Protein AF-0000000069438851 (afdb_homodimer)

Solvent-accessible surface area (backbone atoms only — not comparable to full-atom values): 24331 Å² total; per-residue (Å²): 137,84,75,73,78,76,73,76,66,79,70,76,80,66,78,46,70,63,49,43,50,50,52,49,40,47,46,40,37,60,59,64,22,62,83,74,50,48,67,60,58,43,19,56,74,67,69,48,56,54,72,60,46,46,76,75,34,83,42,69,63,51,50,52,50,53,58,54,41,66,71,43,51,61,52,37,54,51,46,58,56,49,70,74,48,87,64,54,40,58,28,45,42,34,31,49,36,28,41,44,26,36,48,62,68,63,42,91,54,69,67,63,54,57,74,63,42,40,72,57,73,42,72,88,36,45,66,55,53,51,51,50,50,50,41,48,47,52,40,30,52,28,34,54,64,37,40,70,50,90,80,60,55,77,61,43,36,56,45,42,54,44,55,44,54,34,51,44,59,32,47,76,70,76,44,80,65,53,32,64,46,50,21,50,32,39,39,22,45,34,57,45,78,68,66,60,65,61,41,48,54,52,13,51,52,51,34,61,76,71,62,48,66,71,69,45,74,84,126,137,83,74,72,76,75,74,74,64,78,71,73,79,66,78,48,71,63,48,45,50,49,52,49,41,46,48,39,37,60,59,63,21,60,83,74,50,48,67,60,57,43,19,56,74,67,70,50,55,53,73,61,46,46,77,76,34,84,42,70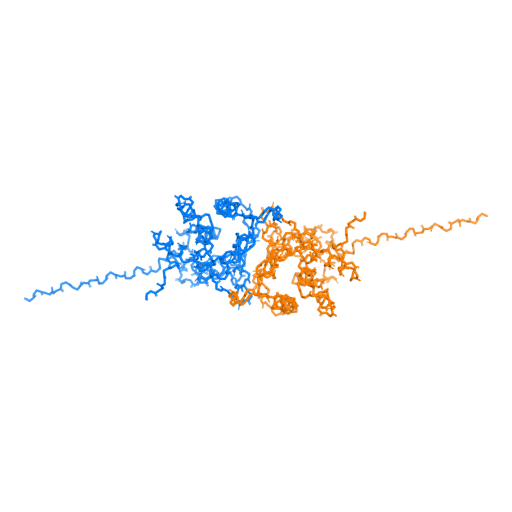,64,51,49,50,50,52,56,54,42,65,73,42,51,60,51,39,53,49,46,59,57,50,69,73,47,88,66,54,40,59,26,46,43,34,32,48,37,29,40,45,28,36,46,63,68,65,43,91,52,66,65,62,55,58,72,62,42,40,72,57,74,42,72,88,35,47,66,55,54,51,50,50,49,49,40,47,48,53,41,29,53,28,33,55,65,38,40,67,49,90,79,60,54,77,58,43,36,57,45,42,53,45,55,45,55,36,52,42,58,34,45,74,70,77,44,81,66,53,33,64,46,52,20,51,32,40,38,22,45,32,55,45,78,70,67,60,64,61,39,48,52,53,15,50,53,52,36,61,76,71,64,48,64,71,69,46,73,82,125

Secondary structure (DSSP, 8-state):
----------------HHHHHHHHHHHHHHHT-TTT--HHHHHHHHTS-HHHHHHH-SSHHHHHHHHHHHHHHHHHHHHHHHHT--S-HHHHHHHHHHHHHHHHHH-SS-GGGGGG-GGGGSGGGHHHHHHHHHHHHHHHHHHHHH---TTPPTTGGGHHHHHHHHHHHHHHTT----HHHHHHHHHHHTT--S-HHHHHHHHHHHHHHHT-GGGS---/----------------HHHHHHHHHHHHHHHT-TTT--HHHHHHHHTS-HHHHHHH-SSHHHHHHHHHHHHHHHHHHHHHHHHT--S-HHHHHHHHHHHHHHHHHH-SS-GGGGGG-GGGGSGGGHHHHHHHHHHHHHHHHHHHHH---TTPPTTGGGHHHHHHHHHHHHHHTT----HHHHHHHHHHHTT--S-HHHHHHHHHHHHHHHT-GGGS---

Structure (mmCIF, N/CA/C/O backbone):
data_AF-0000000069438851-model_v1
#
loop_
_entity.id
_entity.type
_entity.pdbx_description
1 polymer 'Transcriptional regulator, TetR family'
#
loop_
_atom_site.group_PDB
_atom_site.id
_atom_site.type_symbol
_atom_site.label_atom_id
_atom_site.label_alt_id
_atom_site.label_comp_id
_atom_site.label_asym_id
_atom_site.label_entity_id
_atom_site.label_seq_id
_atom_site.pdbx_PDB_ins_code
_atom_site.Cartn_x
_atom_site.Cartn_y
_atom_site.Cartn_z
_atom_site.occupancy
_atom_site.B_iso_or_equiv
_atom_site.auth_seq_id
_atom_site.auth_comp_id
_atom_site.auth_asym_id
_atom_site.auth_atom_id
_atom_site.pdbx_PDB_model_num
ATOM 1 N N . MET A 1 1 ? -56.031 27.922 -26.906 1 31.31 1 MET A N 1
ATOM 2 C CA . MET A 1 1 ? -54.594 28.078 -27.016 1 31.31 1 MET A CA 1
ATOM 3 C C . MET A 1 1 ? -53.875 27.422 -25.828 1 31.31 1 MET A C 1
ATOM 5 O O . MET A 1 1 ? -53.625 28.078 -24.812 1 31.31 1 MET A O 1
ATOM 9 N N . SER A 1 2 ? -54.094 26.109 -25.438 1 36.81 2 SER A N 1
ATOM 10 C CA . SER A 1 2 ? -53.719 25.234 -24.328 1 36.81 2 SER A CA 1
ATOM 11 C C . SER A 1 2 ? -52.219 24.984 -24.297 1 36.81 2 SER A C 1
ATOM 13 O O . SER A 1 2 ? -51.656 24.438 -25.25 1 36.81 2 SER A O 1
ATOM 15 N N . GLY A 1 3 ? -51.375 25.922 -23.812 1 33.88 3 GLY A N 1
ATOM 16 C CA . GLY A 1 3 ? -49.938 25.828 -23.734 1 33.88 3 GLY A CA 1
ATOM 17 C C . GLY A 1 3 ? -49.438 24.562 -23.047 1 33.88 3 GLY A C 1
ATOM 18 O O . GLY A 1 3 ? -50.062 24.109 -22.094 1 33.88 3 GLY A O 1
ATOM 19 N N . ARG A 1 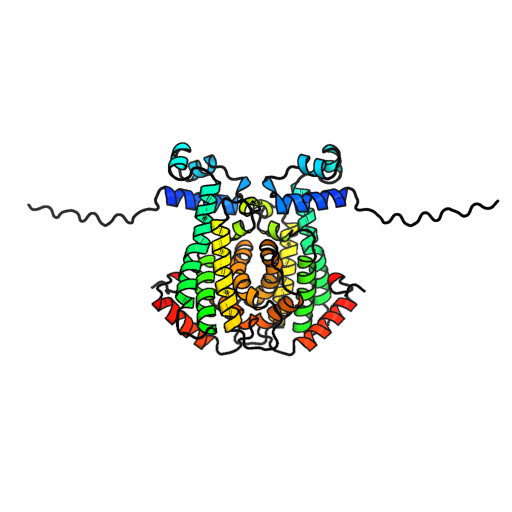4 ? -48.875 23.609 -23.844 1 43.16 4 ARG A N 1
ATOM 20 C CA . ARG A 1 4 ? -48.312 22.359 -23.328 1 43.16 4 ARG A CA 1
ATOM 21 C C . ARG A 1 4 ? -47.375 22.625 -22.156 1 43.16 4 ARG A C 1
ATOM 23 O O . ARG A 1 4 ? -46.531 23.516 -22.219 1 43.16 4 ARG A O 1
ATOM 30 N N . PRO A 1 5 ? -47.781 22.141 -20.953 1 44.38 5 PRO A N 1
ATOM 31 C CA . PRO A 1 5 ? -46.844 22.344 -19.844 1 44.38 5 PRO A CA 1
ATOM 32 C C . PRO A 1 5 ? -45.406 21.953 -20.188 1 44.38 5 PRO A C 1
ATOM 34 O O . PRO A 1 5 ? -45.188 20.984 -20.922 1 44.38 5 PRO A O 1
ATOM 37 N N . ARG A 1 6 ? -44.5 22.875 -20.266 1 40.75 6 ARG A N 1
ATOM 38 C CA . ARG A 1 6 ? -43.062 22.609 -20.438 1 40.75 6 ARG A CA 1
ATOM 39 C C . ARG A 1 6 ? -42.625 21.453 -19.531 1 40.75 6 ARG A C 1
ATOM 41 O O . ARG A 1 6 ? -42.875 21.469 -18.328 1 40.75 6 ARG A O 1
ATOM 48 N N . ARG A 1 7 ? -42.562 20.25 -20 1 37.09 7 ARG A N 1
ATOM 49 C CA . ARG A 1 7 ? -41.969 19.141 -19.25 1 37.09 7 ARG A CA 1
ATOM 50 C C . ARG A 1 7 ? -40.656 19.547 -18.578 1 37.09 7 ARG A C 1
ATOM 52 O O . ARG A 1 7 ? -39.719 19.938 -19.266 1 37.09 7 ARG A O 1
ATOM 59 N N . ILE A 1 8 ? -40.656 20.234 -17.406 1 37.06 8 ILE A N 1
ATOM 60 C CA . ILE A 1 8 ? -39.406 20.422 -16.672 1 37.06 8 ILE A CA 1
ATOM 61 C C . ILE A 1 8 ? -38.594 19.125 -16.688 1 37.06 8 ILE A C 1
ATOM 63 O O . ILE A 1 8 ? -39.094 18.078 -16.297 1 37.06 8 ILE A O 1
ATOM 67 N N . SER A 1 9 ? -37.844 18.859 -17.734 1 36.22 9 SER A N 1
ATOM 68 C CA . SER A 1 9 ? -36.906 17.734 -17.734 1 36.22 9 SER A CA 1
ATOM 69 C C . SER A 1 9 ? -36.344 17.484 -16.344 1 36.22 9 SER A C 1
ATOM 71 O O . SER A 1 9 ? -36.156 18.406 -15.562 1 36.22 9 SER A O 1
ATOM 73 N N . PRO A 1 10 ? -36.562 16.328 -15.703 1 37.06 10 PRO A N 1
ATOM 74 C CA . PRO A 1 10 ? -35.938 16.094 -14.406 1 37.06 10 PRO A CA 1
ATOM 75 C C . PRO A 1 10 ? -34.531 16.688 -14.312 1 37.06 10 PRO A C 1
ATOM 77 O O . PRO A 1 10 ? -33.75 16.594 -15.266 1 37.06 10 PRO A O 1
ATOM 80 N N . ILE A 1 11 ? -34.312 17.875 -13.766 1 38.88 11 ILE A N 1
ATOM 81 C CA . ILE A 1 11 ? -33 18.438 -13.422 1 38.88 11 ILE A CA 1
ATOM 82 C C . ILE A 1 11 ? -32 17.297 -13.172 1 38.88 11 ILE A C 1
ATOM 84 O O . ILE A 1 11 ? -32.281 16.391 -12.383 1 38.88 11 ILE A O 1
ATOM 88 N N . ARG A 1 12 ? -31.375 16.75 -14.047 1 39.66 12 ARG A N 1
ATOM 89 C CA . ARG A 1 12 ? -30.125 16.031 -13.773 1 39.66 12 ARG A CA 1
ATOM 90 C C . ARG A 1 12 ? -29.594 16.375 -12.391 1 39.66 12 ARG A C 1
ATOM 92 O O . ARG A 1 12 ? -29.344 17.531 -12.078 1 39.66 12 ARG A O 1
ATOM 99 N N . GLU A 1 13 ? -30.031 15.93 -11.242 1 43.22 13 GLU A N 1
ATOM 100 C CA . GLU A 1 13 ? -29.719 16.219 -9.852 1 43.22 13 GLU A CA 1
ATOM 101 C C . GLU A 1 13 ? -28.25 16.578 -9.664 1 43.22 13 GLU A C 1
ATOM 103 O O . GLU A 1 13 ? -27.375 15.727 -9.883 1 43.22 13 GLU A O 1
ATOM 108 N N . GLY A 1 14 ? -27.672 17.609 -10.086 1 49.81 14 GLY A N 1
ATOM 109 C CA . GLY A 1 14 ? -26.359 18.203 -9.852 1 49.81 14 GLY A CA 1
ATOM 110 C C . GLY A 1 14 ? -25.781 17.844 -8.492 1 49.81 14 GLY A C 1
ATOM 111 O O . GLY A 1 14 ? -26.516 17.438 -7.59 1 49.81 14 GLY A O 1
ATOM 112 N N . ASN A 1 15 ? -24.375 17.531 -8.406 1 69.56 15 ASN A N 1
ATOM 113 C CA . ASN A 1 15 ? -23.719 17.203 -7.141 1 69.56 15 ASN A CA 1
ATOM 114 C C . ASN A 1 15 ? -24.141 18.172 -6.031 1 69.56 15 ASN A C 1
ATOM 116 O O . ASN A 1 15 ? -24.141 19.391 -6.227 1 69.56 15 ASN A O 1
ATOM 120 N N . SER A 1 16 ? -24.875 17.766 -4.984 1 90.81 16 SER A N 1
ATOM 121 C CA . SER A 1 16 ? -25.156 18.547 -3.793 1 90.81 16 SER A CA 1
ATOM 122 C C . SER A 1 16 ? -23.906 19.266 -3.291 1 90.81 16 SER A C 1
ATOM 124 O O . SER A 1 16 ? -22.797 18.938 -3.699 1 90.81 16 SER A O 1
ATOM 126 N N . THR A 1 17 ? -24.156 20.406 -2.709 1 94.38 17 THR A N 1
ATOM 127 C CA . THR A 1 17 ? -23.047 21.109 -2.068 1 94.38 17 THR A CA 1
ATOM 128 C C . THR A 1 17 ? -22.188 20.141 -1.263 1 94.38 17 THR A C 1
ATOM 130 O O . THR A 1 17 ? -20.969 20.25 -1.268 1 94.38 17 THR A O 1
ATOM 133 N N . ARG A 1 18 ? -22.891 19.266 -0.711 1 96.25 18 ARG A N 1
ATOM 134 C CA . ARG A 1 18 ? -22.172 18.25 0.059 1 96.25 18 ARG A CA 1
ATOM 135 C C . ARG A 1 18 ? -21.234 17.438 -0.834 1 96.25 18 ARG A C 1
ATOM 137 O O . ARG A 1 18 ? -20.078 17.203 -0.478 1 96.25 18 ARG A O 1
ATOM 144 N N . ASP A 1 19 ? -21.734 17.047 -2.02 1 96.62 19 ASP A N 1
ATOM 145 C CA . ASP A 1 19 ? -20.922 16.281 -2.963 1 96.62 19 ASP A CA 1
ATOM 146 C C . ASP A 1 19 ? -19.75 17.109 -3.477 1 96.62 19 ASP A C 1
ATOM 148 O O . ASP A 1 19 ? -18.656 16.594 -3.658 1 96.62 19 ASP A O 1
ATOM 152 N N . GLU A 1 20 ? -19.969 18.328 -3.662 1 97.38 20 GLU A N 1
ATOM 153 C CA . GLU A 1 20 ? -18.906 19.219 -4.125 1 97.38 20 GLU A CA 1
ATOM 154 C C . GLU A 1 20 ? -17.812 19.375 -3.076 1 97.38 20 GLU A C 1
ATOM 156 O O . GLU A 1 20 ? -16.625 19.375 -3.408 1 97.38 20 GLU A O 1
ATOM 161 N N . ILE A 1 21 ? -18.219 19.469 -1.83 1 97.94 21 ILE A N 1
ATOM 162 C CA . ILE A 1 21 ? -17.266 19.578 -0.728 1 97.94 21 ILE A CA 1
ATOM 163 C C . ILE A 1 21 ? -16.422 18.312 -0.647 1 97.94 21 ILE A C 1
ATOM 165 O O . ILE A 1 21 ? -15.203 18.375 -0.52 1 97.94 21 ILE A O 1
ATOM 169 N N . LEU A 1 22 ? -17.125 17.188 -0.789 1 98.12 22 LEU A N 1
ATOM 170 C CA . LEU A 1 22 ? -16.406 15.922 -0.711 1 98.12 22 LEU A CA 1
ATOM 171 C C . LEU A 1 22 ? -15.438 15.766 -1.874 1 98.12 22 LEU A C 1
ATOM 173 O O . LEU A 1 22 ? -14.297 15.344 -1.683 1 98.12 22 LEU A O 1
ATOM 177 N N . ASP A 1 23 ? -15.844 16.141 -3.037 1 98.06 23 ASP A N 1
ATOM 178 C CA . ASP A 1 23 ? -14.977 16.031 -4.211 1 98.06 23 ASP A CA 1
ATOM 179 C C . ASP A 1 23 ? -13.758 16.938 -4.078 1 98.06 23 ASP A C 1
ATOM 181 O O . ASP A 1 23 ? -12.625 16.516 -4.312 1 98.06 23 ASP A O 1
ATOM 185 N N . ALA A 1 24 ? -13.953 18.141 -3.67 1 98.31 24 ALA A N 1
ATOM 186 C CA . ALA A 1 24 ? -12.859 19.078 -3.467 1 98.31 24 ALA A CA 1
ATOM 187 C C . ALA A 1 24 ? -11.914 18.594 -2.371 1 98.31 24 ALA A C 1
ATOM 189 O O . ALA A 1 24 ? -10.688 18.703 -2.508 1 98.31 24 ALA A O 1
ATOM 190 N N . SER A 1 25 ? -12.469 18.094 -1.318 1 98.69 25 SER A N 1
ATOM 191 C CA . SER A 1 25 ? -11.656 17.594 -0.215 1 98.69 25 SER A CA 1
ATOM 192 C C . SER A 1 25 ? -10.828 16.391 -0.643 1 98.69 25 SER A C 1
ATOM 194 O O . SER A 1 25 ? -9.656 16.281 -0.285 1 98.69 25 SER A O 1
ATOM 196 N N . ALA A 1 26 ? -11.484 15.492 -1.407 1 98.44 26 ALA A N 1
ATOM 197 C CA . ALA A 1 26 ? -10.766 14.328 -1.923 1 98.44 26 ALA A CA 1
ATOM 198 C C . ALA A 1 26 ? -9.531 14.75 -2.721 1 98.44 26 ALA A C 1
ATOM 200 O O . ALA A 1 26 ? -8.438 14.219 -2.51 1 98.44 26 ALA A O 1
ATOM 201 N N . GLU A 1 27 ? -9.734 15.695 -3.514 1 98.19 27 GLU A N 1
ATOM 202 C CA . GLU A 1 27 ? -8.633 16.219 -4.309 1 98.19 27 GLU A CA 1
ATOM 203 C C . GLU A 1 27 ? -7.535 16.812 -3.42 1 98.19 27 GLU A C 1
ATOM 205 O O . GLU A 1 27 ? -6.371 16.422 -3.523 1 98.19 27 GLU A O 1
ATOM 210 N N . LEU A 1 28 ? -7.906 17.656 -2.533 1 98.12 28 LEU A N 1
ATOM 211 C CA . LEU A 1 28 ? -6.938 18.375 -1.716 1 98.12 28 LEU A CA 1
ATOM 212 C C . LEU A 1 28 ? -6.223 17.438 -0.757 1 98.12 28 LEU A C 1
ATOM 214 O O . LEU A 1 28 ? -5.012 17.531 -0.564 1 98.12 28 LEU A O 1
ATOM 218 N N . PHE A 1 29 ? -6.984 16.5 -0.172 1 97.94 29 PHE A N 1
ATOM 219 C CA . PHE A 1 29 ? -6.387 15.562 0.765 1 97.94 29 PHE A CA 1
ATOM 220 C C . PHE A 1 29 ? -5.367 14.672 0.061 1 97.94 29 PHE A C 1
ATOM 222 O O . PHE A 1 29 ? -4.328 14.336 0.634 1 97.94 29 PHE A O 1
ATOM 229 N N . THR A 1 30 ? -5.625 14.305 -1.207 1 96.94 30 THR A N 1
ATOM 230 C CA . THR A 1 30 ? -4.762 13.352 -1.894 1 96.94 30 THR A CA 1
ATOM 231 C C . THR A 1 30 ? -3.643 14.078 -2.637 1 96.94 30 THR A C 1
ATOM 233 O O . THR A 1 30 ? -2.59 13.5 -2.908 1 96.94 30 THR A O 1
ATOM 236 N N . THR A 1 31 ? -3.746 15.391 -2.916 1 95.44 31 THR A N 1
ATOM 237 C CA . THR A 1 31 ? -2.727 16.094 -3.678 1 95.44 31 THR A CA 1
ATOM 238 C C . THR A 1 31 ? -1.866 16.969 -2.756 1 95.44 31 THR A C 1
ATOM 240 O O . THR A 1 31 ? -0.643 17 -2.902 1 95.44 31 THR A O 1
ATOM 243 N N . ASP A 1 32 ? -2.514 17.562 -1.684 1 94.94 32 ASP A N 1
ATOM 244 C CA . ASP A 1 32 ? -1.782 18.484 -0.809 1 94.94 32 ASP A CA 1
ATOM 245 C C . ASP A 1 32 ? -1.508 17.844 0.549 1 94.94 32 ASP A C 1
ATOM 247 O O . ASP A 1 32 ? -0.616 18.281 1.279 1 94.94 32 ASP A O 1
ATOM 251 N N . GLY A 1 33 ? -2.291 16.844 0.817 1 95.75 33 GLY A N 1
ATOM 252 C CA . GLY A 1 33 ? -2.154 16.203 2.119 1 95.75 33 GLY A CA 1
ATOM 253 C C . GLY A 1 33 ? -3.248 16.594 3.092 1 95.75 33 GLY A C 1
ATOM 254 O O . GLY A 1 33 ? -3.703 17.75 3.092 1 95.75 33 GLY A O 1
ATOM 255 N N . PHE A 1 34 ? -3.65 15.75 3.943 1 96.81 34 PHE A N 1
ATOM 256 C CA . PHE A 1 34 ? -4.73 15.953 4.902 1 96.81 34 PHE A CA 1
ATOM 257 C C . PHE A 1 34 ? -4.363 17.047 5.91 1 96.81 34 PHE A C 1
ATOM 259 O O . PHE A 1 34 ? -5.125 17.984 6.113 1 96.81 34 PHE A O 1
ATOM 266 N N . ALA A 1 35 ? -3.201 16.969 6.48 1 93.62 35 ALA A N 1
ATOM 267 C CA . ALA A 1 35 ? -2.785 17.906 7.508 1 93.62 35 ALA A CA 1
ATOM 268 C C . ALA A 1 35 ? -2.605 19.312 6.926 1 93.62 35 ALA A C 1
ATOM 270 O O . ALA A 1 35 ? -2.955 20.312 7.562 1 93.62 35 ALA A O 1
ATOM 271 N N . ALA A 1 36 ? -2.191 19.406 5.715 1 92.94 36 ALA A N 1
ATOM 272 C CA . ALA A 1 36 ? -1.871 20.688 5.086 1 92.94 36 ALA A CA 1
ATOM 273 C C . ALA A 1 36 ? -3.131 21.375 4.57 1 92.94 36 ALA A C 1
ATOM 275 O O . ALA A 1 36 ? -3.111 22.562 4.258 1 92.94 36 ALA A O 1
ATOM 276 N N . THR A 1 37 ? -4.168 20.609 4.438 1 96.88 37 THR A N 1
ATOM 277 C CA . THR A 1 37 ? -5.414 21.156 3.91 1 96.88 37 THR A CA 1
ATOM 278 C C . THR A 1 37 ? -6.262 21.75 5.031 1 96.88 37 THR A C 1
ATOM 280 O O . THR A 1 37 ? -6.422 21.125 6.09 1 96.88 37 THR A O 1
ATOM 283 N N . THR A 1 38 ? -6.809 22.953 4.777 1 96.88 38 THR A N 1
ATOM 284 C CA . THR A 1 38 ? -7.684 23.578 5.754 1 96.88 38 THR A CA 1
ATOM 285 C C . THR A 1 38 ? -9.125 23.625 5.242 1 96.88 38 THR A C 1
ATOM 287 O O . THR A 1 38 ? -9.359 23.516 4.039 1 96.88 38 THR A O 1
ATOM 290 N N . THR A 1 39 ? -10.039 23.781 6.168 1 97.19 39 THR A N 1
ATOM 291 C CA . THR A 1 39 ? -11.445 23.922 5.785 1 97.19 39 THR A CA 1
ATOM 292 C C . THR A 1 39 ? -11.672 25.203 5.008 1 97.19 39 THR A C 1
ATOM 294 O O . THR A 1 39 ? -12.516 25.266 4.113 1 97.19 39 THR A O 1
ATOM 297 N N . ARG A 1 40 ? -10.891 26.234 5.258 1 97.19 40 ARG A N 1
ATOM 298 C CA . ARG A 1 40 ? -10.969 27.484 4.492 1 97.19 40 ARG A CA 1
ATOM 299 C C . ARG A 1 40 ? -10.625 27.25 3.027 1 97.19 40 ARG A C 1
ATOM 301 O O . ARG A 1 40 ? -11.336 27.703 2.133 1 97.19 40 ARG A O 1
ATOM 308 N N . ARG A 1 41 ? -9.594 26.5 2.812 1 97.62 41 ARG A N 1
ATOM 309 C CA . ARG A 1 41 ? -9.148 26.203 1.454 1 97.62 41 ARG A CA 1
ATOM 310 C C . ARG A 1 41 ? -10.195 25.375 0.715 1 97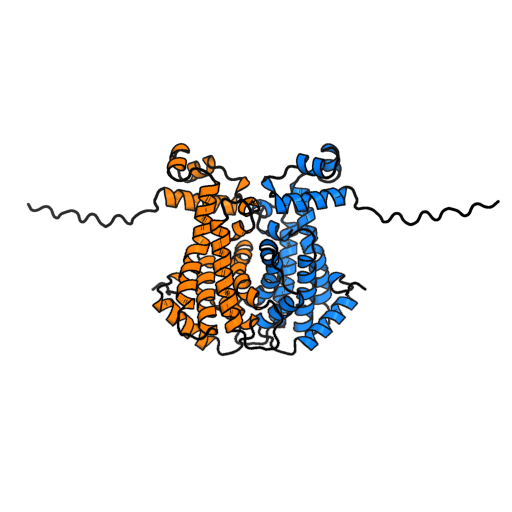.62 41 ARG A C 1
ATOM 312 O O . ARG A 1 41 ? -10.414 25.562 -0.482 1 97.62 41 ARG A O 1
ATOM 319 N N . ILE A 1 42 ? -10.805 24.422 1.419 1 98.25 42 ILE A N 1
ATOM 320 C CA . ILE A 1 42 ? -11.844 23.594 0.82 1 98.25 42 ILE A CA 1
ATOM 321 C C . ILE A 1 42 ? -13.031 24.469 0.406 1 98.25 42 ILE A C 1
ATOM 323 O O . ILE A 1 42 ? -13.508 24.375 -0.725 1 98.25 42 ILE A O 1
ATOM 327 N N . ALA A 1 43 ? -13.461 25.328 1.303 1 98.12 43 ALA A N 1
ATOM 328 C CA . ALA A 1 43 ? -14.578 26.219 1.016 1 98.12 43 ALA A CA 1
ATOM 329 C C . ALA A 1 43 ? -14.281 27.109 -0.195 1 98.12 43 ALA A C 1
ATOM 331 O O . ALA A 1 43 ? -15.117 27.25 -1.088 1 98.12 43 ALA A O 1
ATOM 332 N N . GLU A 1 44 ? -13.078 27.625 -0.24 1 98 44 GLU A N 1
ATOM 333 C CA . GLU A 1 44 ? -12.648 28.469 -1.353 1 98 44 GLU A CA 1
ATOM 334 C C . GLU A 1 44 ? -12.68 27.703 -2.67 1 98 44 GLU A C 1
ATOM 336 O O . GLU A 1 44 ? -13.109 28.234 -3.695 1 98 44 GLU A O 1
ATOM 341 N N . SER A 1 45 ? -12.32 26.484 -2.615 1 97.25 45 SER A N 1
ATOM 342 C CA . SER A 1 45 ? -12.25 25.656 -3.818 1 97.25 45 SER A CA 1
ATOM 343 C C . SER A 1 45 ? -13.641 25.375 -4.371 1 97.25 45 SER A C 1
ATOM 345 O O . SER A 1 45 ? -13.812 25.203 -5.582 1 97.25 45 SER A O 1
ATOM 347 N N . VAL A 1 46 ? -14.641 25.312 -3.539 1 97.06 46 VAL A N 1
ATOM 348 C CA . VAL A 1 46 ? -16.016 25 -3.922 1 97.06 46 VAL A CA 1
ATOM 349 C C . VAL A 1 46 ? -16.781 26.297 -4.195 1 97.06 46 VAL A C 1
ATOM 351 O O . VAL A 1 46 ? -17.844 26.281 -4.809 1 97.06 46 VAL A O 1
ATOM 354 N N . GLY A 1 47 ? -16.219 27.438 -3.732 1 97.5 47 GLY A N 1
ATOM 355 C CA . GLY A 1 47 ? -16.844 28.734 -3.951 1 97.5 47 GLY A CA 1
ATOM 356 C C . GLY A 1 47 ? -17.938 29.047 -2.949 1 97.5 47 GLY A C 1
ATOM 357 O O . GLY A 1 47 ? -18.953 29.625 -3.303 1 97.5 47 GLY A O 1
ATOM 358 N N . ILE A 1 48 ? -17.75 28.609 -1.725 1 97.06 48 ILE A N 1
ATOM 359 C CA . ILE A 1 48 ? -18.734 28.906 -0.675 1 97.06 48 ILE A CA 1
ATOM 360 C C . ILE A 1 48 ? -18.031 29.562 0.512 1 97.06 48 ILE A C 1
ATOM 362 O O . ILE A 1 48 ? -16.797 29.578 0.585 1 97.06 48 ILE A O 1
ATOM 366 N N . GLN A 1 49 ? -18.844 30.109 1.397 1 95.88 49 GLN A N 1
ATOM 367 C CA . GLN A 1 49 ? -18.297 30.609 2.654 1 95.88 49 GLN A CA 1
ATOM 368 C C . GLN A 1 49 ? -17.938 29.469 3.592 1 95.88 49 GLN A C 1
ATOM 370 O O . GLN A 1 49 ? -18.594 28.422 3.594 1 95.88 49 GLN A O 1
ATOM 375 N N . GLN A 1 50 ? -16.953 29.688 4.324 1 94.69 50 GLN A N 1
ATOM 376 C CA . GLN A 1 50 ? -16.5 28.672 5.27 1 94.69 50 GLN A CA 1
ATOM 377 C C . GLN A 1 50 ? -17.609 28.266 6.219 1 94.69 50 GLN A C 1
ATOM 379 O O . GLN A 1 50 ? -17.75 27.094 6.551 1 94.69 50 GLN A O 1
ATOM 384 N N . ALA A 1 51 ? -18.453 29.203 6.617 1 94.31 51 ALA A N 1
ATOM 385 C CA . ALA A 1 51 ? -19.578 28.922 7.516 1 94.31 51 ALA A CA 1
ATOM 386 C C . ALA A 1 51 ? -20.547 27.938 6.895 1 94.31 51 ALA A C 1
ATOM 388 O O . ALA A 1 51 ? -21.125 27.094 7.594 1 94.31 51 ALA A O 1
ATOM 389 N N . SER A 1 52 ? -20.719 28 5.664 1 95.38 52 SER A N 1
ATOM 390 C CA . SER A 1 52 ? -21.594 27.094 4.93 1 95.38 52 SER A CA 1
ATOM 391 C C . SER A 1 52 ? -21.078 25.656 4.969 1 95.38 52 SER A C 1
ATOM 393 O O . SER A 1 52 ? -21.859 24.719 5.004 1 95.38 52 SER A O 1
ATOM 395 N N . LEU A 1 53 ? -19.766 25.531 4.938 1 96.88 53 LEU A N 1
ATOM 396 C CA . LEU A 1 53 ? -19.156 24.203 5 1 96.88 53 LEU A CA 1
ATOM 397 C C . LEU A 1 53 ? -19.531 23.5 6.293 1 96.88 53 LEU A C 1
ATOM 399 O O . LEU A 1 53 ? -19.797 22.281 6.289 1 96.88 53 LEU A O 1
ATOM 403 N N . TYR A 1 54 ? -19.719 24.234 7.309 1 95.81 54 TYR A N 1
ATOM 404 C CA . TYR A 1 54 ? -19.953 23.672 8.633 1 95.81 54 TYR A CA 1
ATOM 405 C C . TYR A 1 54 ? -21.391 23.188 8.766 1 95.81 54 TYR A C 1
ATOM 407 O O . TYR A 1 54 ? -21.703 22.438 9.688 1 95.81 54 TYR A O 1
ATOM 415 N N . TYR A 1 55 ? -22.266 23.625 7.855 1 95.75 55 TYR A N 1
ATOM 416 C CA . TYR A 1 55 ? -23.625 23.078 7.789 1 95.75 55 TYR A CA 1
ATOM 417 C C . TYR A 1 55 ? -23.594 21.625 7.352 1 95.75 55 TYR A C 1
ATOM 419 O O . TYR A 1 55 ? -24.469 20.844 7.73 1 95.75 55 TYR A O 1
ATOM 427 N N . HIS A 1 56 ? -22.578 21.312 6.668 1 96.75 56 HIS A N 1
ATOM 428 C CA . HIS A 1 56 ? -22.484 19.969 6.109 1 96.75 56 HIS A CA 1
ATOM 429 C C . HIS A 1 56 ? -21.531 19.094 6.914 1 96.75 56 HIS A C 1
ATOM 431 O O . HIS A 1 56 ? -21.797 17.906 7.113 1 96.75 56 HIS A O 1
ATOM 437 N N . PHE A 1 57 ? -20.406 19.703 7.355 1 97.81 57 PHE A N 1
ATOM 438 C CA . PHE A 1 57 ? -19.375 19 8.109 1 97.81 57 PHE A CA 1
ATOM 439 C C . PHE A 1 57 ? -18.844 19.859 9.242 1 97.81 57 PHE A C 1
ATOM 441 O O . PHE A 1 57 ? -18.281 20.938 9 1 97.81 57 PHE A O 1
ATOM 448 N N . LYS A 1 58 ? -18.828 19.328 10.375 1 96.38 58 LYS A N 1
ATOM 449 C CA . LYS A 1 58 ? -18.422 20.094 11.547 1 96.38 58 LYS A CA 1
ATOM 450 C C . LYS A 1 58 ? -16.906 20.25 11.594 1 96.38 58 LYS A C 1
ATOM 452 O O . LYS A 1 58 ? -16.391 21.266 12.07 1 96.38 58 LYS A O 1
ATOM 457 N N . THR A 1 59 ? -16.219 19.203 11.109 1 96 59 THR A N 1
ATOM 458 C CA . THR A 1 59 ? -14.766 19.219 11.172 1 96 59 THR A CA 1
ATOM 459 C C . THR A 1 59 ? -14.156 18.625 9.906 1 96 59 THR A C 1
ATOM 461 O O . THR A 1 59 ? -14.844 17.953 9.133 1 96 59 THR A O 1
ATOM 464 N N . LYS A 1 60 ? -12.93 18.875 9.727 1 97 60 LYS A N 1
ATOM 465 C CA . LYS A 1 60 ? -12.164 18.266 8.656 1 97 60 LYS A CA 1
ATOM 466 C C . LYS A 1 60 ? -12.141 16.734 8.797 1 97 60 LYS A C 1
ATOM 468 O O . LYS A 1 60 ? -12.188 16.016 7.797 1 97 60 LYS A O 1
ATOM 473 N N . ASP A 1 61 ? -12.18 16.25 10.016 1 97.56 61 ASP A N 1
ATOM 474 C CA . ASP A 1 61 ? -12.211 14.812 10.281 1 97.56 61 ASP A CA 1
ATOM 475 C C . ASP A 1 61 ? -13.516 14.188 9.797 1 97.56 61 ASP A C 1
ATOM 477 O O . ASP A 1 61 ? -13.523 13.047 9.32 1 97.56 61 ASP A O 1
ATOM 481 N N . ASP A 1 62 ? -14.547 14.922 9.898 1 97.81 62 ASP A N 1
ATOM 482 C CA . ASP A 1 62 ? -15.82 14.422 9.398 1 97.81 62 ASP A CA 1
ATOM 483 C C . ASP A 1 62 ? -15.789 14.219 7.887 1 97.81 62 ASP A C 1
ATOM 485 O O . ASP A 1 62 ? -16.359 13.258 7.367 1 97.81 62 ASP A O 1
ATOM 489 N N . ILE A 1 63 ? -15.141 15.141 7.27 1 98.25 63 ILE A N 1
ATOM 490 C CA . ILE A 1 63 ? -15 15.047 5.82 1 98.25 63 ILE A CA 1
ATOM 491 C C . ILE A 1 63 ? -14.164 13.812 5.465 1 98.25 63 ILE A C 1
ATOM 493 O O . ILE A 1 63 ? -14.547 13.031 4.586 1 98.25 63 ILE A O 1
ATOM 497 N N . LEU A 1 64 ? -13.031 13.633 6.191 1 98.5 64 LEU A N 1
ATOM 498 C CA . LEU A 1 64 ? -12.164 12.484 5.957 1 98.5 64 LEU A CA 1
ATOM 499 C C . LEU A 1 64 ? -12.93 11.18 6.188 1 98.5 64 LEU A C 1
ATOM 501 O O . LEU A 1 64 ? -12.844 10.258 5.375 1 98.5 64 LEU A O 1
ATOM 505 N N . ASP A 1 65 ? -13.688 11.133 7.25 1 98.06 65 ASP A N 1
ATOM 506 C CA . ASP A 1 65 ? -14.461 9.938 7.574 1 98.06 65 ASP A CA 1
ATOM 507 C C . ASP A 1 65 ? -15.453 9.609 6.457 1 98.06 65 ASP A C 1
ATOM 509 O O . ASP A 1 65 ? -15.578 8.453 6.055 1 98.06 65 ASP A O 1
ATOM 513 N N . ALA A 1 66 ? -16.094 10.602 5.941 1 97.69 66 ALA A N 1
ATOM 514 C CA . ALA A 1 66 ? -17.062 10.414 4.863 1 97.69 66 ALA A CA 1
ATOM 515 C C . ALA A 1 66 ? -16.375 9.922 3.592 1 97.69 66 ALA A C 1
ATOM 517 O O . ALA A 1 66 ? -16.875 9.016 2.916 1 97.69 66 ALA A O 1
ATOM 518 N N . LEU A 1 67 ? -15.258 10.492 3.254 1 97.94 67 LEU A N 1
ATOM 519 C CA . LEU A 1 67 ? -14.5 10.086 2.078 1 97.94 67 LEU A CA 1
ATOM 520 C C . LEU A 1 67 ? -14.047 8.633 2.199 1 97.94 67 LEU A C 1
ATOM 522 O O . LEU A 1 67 ? -14.188 7.855 1.255 1 97.94 67 LEU A O 1
ATOM 526 N N . LEU A 1 68 ? -13.531 8.273 3.375 1 97.69 68 LEU A N 1
ATOM 527 C CA . LEU A 1 68 ? -13.047 6.914 3.605 1 97.69 68 LEU A CA 1
ATOM 528 C C . LEU A 1 68 ? -14.195 5.91 3.533 1 97.69 68 LEU A C 1
ATOM 530 O O . LEU A 1 68 ? -14.039 4.828 2.965 1 97.69 68 LEU A O 1
ATOM 534 N N . ALA A 1 69 ? -15.305 6.27 4.07 1 96.25 69 ALA A N 1
ATOM 535 C CA . ALA A 1 69 ? -16.484 5.398 4.031 1 96.25 69 ALA A CA 1
ATOM 536 C C . ALA A 1 69 ? -16.875 5.078 2.592 1 96.25 69 ALA A C 1
ATOM 538 O O . ALA A 1 69 ? -17.266 3.949 2.285 1 96.25 69 ALA A O 1
ATOM 539 N N . MET A 1 70 ? -16.672 5.996 1.721 1 93.38 70 MET A N 1
ATOM 540 C CA . MET A 1 70 ? -17.031 5.824 0.317 1 93.38 70 MET A CA 1
ATOM 541 C C . MET A 1 70 ? -16.156 4.766 -0.346 1 93.38 70 MET A C 1
ATOM 543 O O . MET A 1 70 ? -16.562 4.152 -1.334 1 93.38 70 MET A O 1
ATOM 547 N N . THR A 1 71 ? -15.008 4.562 0.193 1 94.81 71 THR A N 1
ATOM 548 C CA . THR A 1 71 ? -14.102 3.604 -0.419 1 94.81 71 THR A CA 1
ATOM 549 C C . THR A 1 71 ? -14.445 2.18 0.006 1 94.81 71 THR A C 1
ATOM 551 O O . THR A 1 71 ? -14.109 1.218 -0.687 1 94.81 71 THR A O 1
ATOM 554 N N . ILE A 1 72 ? -15.164 1.985 1.128 1 96.81 72 ILE A N 1
ATOM 555 C CA . ILE A 1 72 ? -15.289 0.66 1.724 1 96.81 72 ILE A CA 1
ATOM 556 C C . ILE A 1 72 ? -16.75 0.208 1.669 1 96.81 72 ILE A C 1
ATOM 558 O O . ILE A 1 72 ? -17.031 -0.989 1.58 1 96.81 72 ILE A O 1
ATOM 562 N N . ASP A 1 73 ? -17.703 1.147 1.643 1 96.25 73 ASP A N 1
ATOM 563 C CA . ASP A 1 73 ? -19.109 0.815 1.842 1 96.25 73 ASP A CA 1
ATOM 564 C C . ASP A 1 73 ? -19.609 -0.107 0.736 1 96.25 73 ASP A C 1
ATOM 566 O O . ASP A 1 73 ? -20.219 -1.145 1.015 1 96.25 73 ASP A O 1
ATOM 570 N N . GLN A 1 74 ? -19.344 0.235 -0.445 1 95 74 GLN A N 1
ATOM 571 C CA . GLN A 1 74 ? -19.875 -0.554 -1.554 1 95 74 GLN A CA 1
ATOM 572 C C . GLN A 1 74 ? -19.219 -1.928 -1.615 1 95 74 GLN A C 1
ATOM 574 O O . GLN A 1 74 ? -19.891 -2.951 -1.648 1 95 74 GLN A O 1
ATOM 579 N N . PRO A 1 75 ? -17.891 -2.027 -1.572 1 97.12 75 PRO A N 1
ATOM 580 C CA . PRO A 1 75 ? -17.281 -3.355 -1.573 1 97.12 75 PRO A CA 1
ATOM 581 C C . PRO A 1 75 ? -17.75 -4.227 -0.412 1 97.12 75 PRO A C 1
ATOM 583 O O . PRO A 1 75 ? -17.953 -5.434 -0.58 1 97.12 75 PRO A O 1
ATOM 586 N N . LEU A 1 76 ? -17.922 -3.635 0.728 1 98.19 76 LEU A N 1
ATOM 587 C CA . LEU A 1 76 ? -18.391 -4.395 1.883 1 98.19 76 LEU A CA 1
ATOM 588 C C . LEU A 1 76 ? -19.812 -4.906 1.662 1 98.19 76 LEU A C 1
ATOM 590 O O . LEU A 1 76 ? -20.109 -6.059 1.976 1 98.19 76 LEU A O 1
ATOM 594 N N . HIS A 1 77 ? -20.672 -4.039 1.117 1 97.56 77 HIS A N 1
ATOM 595 C CA . HIS A 1 77 ? -22.031 -4.422 0.804 1 97.56 77 HIS A CA 1
ATOM 596 C C . HIS A 1 77 ? -22.078 -5.613 -0.144 1 97.56 77 HIS A C 1
ATOM 598 O O . HIS A 1 77 ? -22.75 -6.605 0.126 1 97.56 77 HIS A O 1
ATOM 604 N N . TYR A 1 78 ? -21.328 -5.559 -1.162 1 97.56 78 TYR A N 1
ATOM 605 C CA . TYR A 1 78 ? -21.359 -6.625 -2.156 1 97.56 78 TYR A CA 1
ATOM 606 C C . TYR A 1 78 ? -20.641 -7.867 -1.642 1 97.56 78 TYR A C 1
ATOM 608 O O . TYR A 1 78 ? -21.031 -8.992 -1.968 1 97.56 78 TYR A O 1
ATOM 616 N N . ALA A 1 79 ? -19.609 -7.727 -0.83 1 98.56 79 ALA A N 1
ATOM 617 C CA . ALA A 1 79 ? -18.984 -8.883 -0.205 1 98.56 79 ALA A CA 1
ATOM 618 C C . ALA A 1 79 ? -19.984 -9.695 0.603 1 98.56 79 ALA A C 1
ATOM 620 O O . ALA A 1 79 ? -19.984 -10.93 0.557 1 98.56 79 ALA A O 1
ATOM 621 N N . ALA A 1 80 ? -20.812 -9 1.296 1 98.06 80 ALA A N 1
ATOM 622 C CA . ALA A 1 80 ? -21.828 -9.664 2.098 1 98.06 80 ALA A CA 1
ATOM 623 C C . ALA A 1 80 ? -22.828 -10.414 1.209 1 98.06 80 ALA A C 1
ATOM 625 O O . ALA A 1 80 ? -23.203 -11.539 1.516 1 98.06 80 ALA A O 1
ATOM 626 N N . LEU A 1 81 ? -23.219 -9.812 0.122 1 98.06 81 LEU A N 1
ATOM 627 C CA . LEU A 1 81 ? -24.125 -10.453 -0.815 1 98.06 81 LEU A CA 1
ATOM 628 C C . LEU A 1 81 ? -23.484 -11.672 -1.463 1 98.06 81 LEU A C 1
ATOM 630 O O . LEU A 1 81 ? -24.109 -12.719 -1.6 1 98.06 81 LEU A O 1
ATOM 634 N N . ILE A 1 82 ? -22.234 -11.539 -1.857 1 98.31 82 ILE A N 1
ATOM 635 C CA . ILE A 1 82 ? -21.484 -12.602 -2.514 1 98.31 82 ILE A CA 1
ATOM 636 C C . ILE A 1 82 ? -21.328 -13.789 -1.563 1 98.31 82 ILE A C 1
ATOM 638 O O . ILE A 1 82 ? -21.391 -14.945 -1.991 1 98.31 82 ILE A O 1
ATOM 642 N N . ALA A 1 83 ? -21.156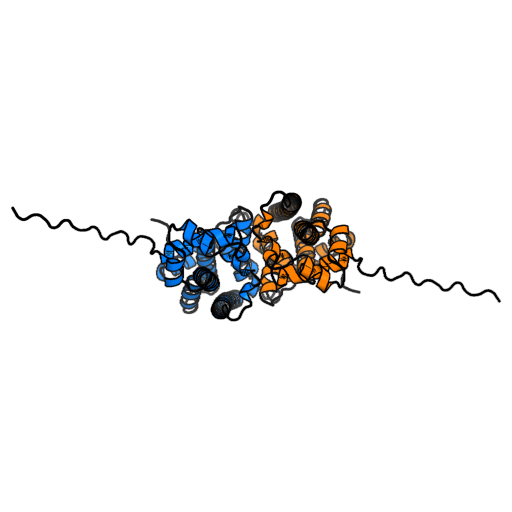 -13.508 -0.315 1 96.88 83 ALA A N 1
ATOM 643 C CA . ALA A 1 83 ? -20.922 -14.539 0.693 1 96.88 83 ALA A CA 1
ATOM 644 C C . ALA A 1 83 ? -22.078 -15.531 0.746 1 96.88 83 ALA A C 1
ATOM 646 O O . ALA A 1 83 ? -21.875 -16.719 1.05 1 96.88 83 ALA A O 1
ATOM 647 N N . ASP A 1 84 ? -23.234 -15.133 0.321 1 95.44 84 ASP A N 1
ATOM 648 C CA . ASP A 1 84 ? -24.438 -15.953 0.451 1 95.44 84 ASP A CA 1
ATOM 649 C C . ASP A 1 84 ? -24.781 -16.641 -0.868 1 95.44 84 ASP A C 1
ATOM 651 O O . ASP A 1 84 ? -25.797 -17.328 -0.973 1 95.44 84 ASP A O 1
ATOM 655 N N . ARG A 1 85 ? -23.969 -16.453 -1.837 1 97.69 85 ARG A N 1
ATOM 656 C CA . ARG A 1 85 ? -24.25 -17.031 -3.15 1 97.69 85 ARG A CA 1
ATOM 657 C C . ARG A 1 85 ? -23.766 -18.469 -3.246 1 97.69 85 ARG A C 1
ATOM 659 O O . ARG A 1 85 ? -22.812 -18.844 -2.562 1 97.69 85 ARG A O 1
ATOM 666 N N . PRO A 1 86 ? -24.344 -19.234 -4.129 1 97.88 86 PRO A N 1
ATOM 667 C CA . PRO A 1 86 ? -24.047 -20.672 -4.195 1 97.88 86 PRO A CA 1
ATOM 668 C C . PRO A 1 86 ? -22.828 -20.984 -5.062 1 97.88 86 PRO A C 1
ATOM 670 O O . PRO A 1 86 ? -22.344 -22.125 -5.078 1 97.88 86 PRO A O 1
ATOM 673 N N . GLU A 1 87 ? -22.297 -19.984 -5.801 1 97.94 87 GLU A N 1
ATOM 674 C CA . GLU A 1 87 ? -21.156 -20.234 -6.676 1 97.94 87 GLU A CA 1
ATOM 675 C C . GLU A 1 87 ? -19.953 -20.734 -5.887 1 97.94 87 GLU A C 1
ATOM 677 O O . GLU A 1 87 ? -19.859 -20.5 -4.68 1 97.94 87 GLU A O 1
ATOM 682 N N . ALA A 1 88 ? -19.062 -21.406 -6.551 1 96.62 88 ALA A N 1
ATOM 683 C CA . ALA A 1 88 ? -17.844 -21.922 -5.934 1 96.62 88 ALA A CA 1
ATOM 684 C C . ALA A 1 88 ? -17.016 -20.781 -5.34 1 96.62 88 ALA A C 1
ATOM 686 O O . ALA A 1 88 ? -17 -19.672 -5.875 1 96.62 88 ALA A O 1
ATOM 687 N N . PRO A 1 89 ? -16.266 -21.016 -4.281 1 96.81 89 PRO A N 1
ATOM 688 C CA . PRO A 1 89 ? -15.469 -19.984 -3.621 1 96.81 89 PRO A CA 1
ATOM 689 C C . PRO A 1 89 ? -14.531 -19.266 -4.582 1 96.81 89 PRO A C 1
ATOM 691 O O . PRO A 1 89 ? -14.312 -18.047 -4.449 1 96.81 89 PRO A O 1
ATOM 694 N N . VAL A 1 90 ? -13.984 -19.984 -5.551 1 97 90 VAL A N 1
ATOM 695 C CA . VAL A 1 90 ? -13.055 -19.359 -6.488 1 97 90 VAL A CA 1
ATOM 696 C C . VAL A 1 90 ? -13.789 -18.312 -7.332 1 97 90 VAL A C 1
ATOM 698 O O . VAL A 1 90 ? -13.234 -17.266 -7.652 1 97 90 VAL A O 1
ATOM 701 N N . VAL A 1 91 ? -15.031 -18.578 -7.664 1 97.75 91 VAL A N 1
ATOM 702 C CA . VAL A 1 91 ? -15.836 -17.641 -8.445 1 97.75 91 VAL A CA 1
ATOM 703 C C . VAL A 1 91 ? -16.188 -16.422 -7.586 1 97.75 91 VAL A C 1
ATOM 705 O O . VAL A 1 91 ? -16.078 -15.289 -8.047 1 97.75 91 VAL A O 1
ATOM 708 N N . ARG A 1 92 ? -16.562 -16.641 -6.34 1 98.44 92 ARG A N 1
ATOM 709 C CA . ARG A 1 92 ? -16.953 -15.578 -5.426 1 98.44 92 ARG A CA 1
ATOM 710 C C . ARG A 1 92 ? -15.758 -14.68 -5.098 1 98.44 92 ARG A C 1
ATOM 712 O O . ARG A 1 92 ? -15.891 -13.461 -5.066 1 98.44 92 ARG A O 1
ATOM 719 N N . LEU A 1 93 ? -14.602 -15.305 -4.887 1 98.06 93 LEU A N 1
ATOM 720 C CA . LEU A 1 93 ? -13.391 -14.531 -4.645 1 98.06 93 LEU A CA 1
ATOM 721 C C . LEU A 1 93 ? -13.047 -13.672 -5.855 1 98.06 93 LEU A C 1
ATOM 723 O O . LEU A 1 93 ? -12.719 -12.484 -5.711 1 98.06 93 LEU A O 1
ATOM 727 N N . TYR A 1 94 ? -13.125 -14.266 -7.016 1 97.69 94 TYR A N 1
ATOM 728 C CA . TYR A 1 94 ? -12.844 -13.547 -8.25 1 97.69 94 TYR A CA 1
ATOM 729 C C . TYR A 1 94 ? -13.797 -12.367 -8.43 1 97.69 94 TYR A C 1
ATOM 731 O O . TYR A 1 94 ? -13.367 -11.266 -8.766 1 97.69 94 TYR A O 1
ATOM 739 N N . ALA A 1 95 ? -15.055 -12.586 -8.188 1 98.06 95 ALA A N 1
ATOM 740 C CA . ALA A 1 95 ? -16.062 -11.539 -8.344 1 98.06 95 ALA A CA 1
ATOM 741 C C . ALA A 1 95 ? -15.797 -10.367 -7.41 1 98.06 95 ALA A C 1
ATOM 743 O O . ALA A 1 95 ? -15.844 -9.211 -7.832 1 98.06 95 ALA A O 1
ATOM 744 N N . LEU A 1 96 ? -15.523 -10.664 -6.172 1 98.44 96 LEU A N 1
ATOM 745 C CA . LEU A 1 96 ? -15.242 -9.617 -5.195 1 98.44 96 LEU A CA 1
ATOM 746 C C . LEU A 1 96 ? -14.008 -8.82 -5.59 1 98.44 96 LEU A C 1
ATOM 748 O O . LEU A 1 96 ? -14.039 -7.586 -5.598 1 98.44 96 LEU A O 1
ATOM 752 N N . ALA A 1 97 ? -12.977 -9.562 -5.949 1 98.19 97 ALA A N 1
ATOM 753 C CA . ALA A 1 97 ? -11.719 -8.922 -6.328 1 98.19 97 ALA A CA 1
ATOM 754 C C . ALA A 1 97 ? -11.898 -8.047 -7.566 1 98.19 97 ALA A C 1
ATOM 756 O O . ALA A 1 97 ? -11.414 -6.918 -7.617 1 98.19 97 ALA A O 1
ATOM 757 N N . LEU A 1 98 ? -12.586 -8.57 -8.531 1 97.56 98 LEU A N 1
ATOM 758 C CA . LEU A 1 98 ? -12.805 -7.855 -9.781 1 97.56 98 LEU A CA 1
ATOM 759 C C . LEU A 1 98 ? -13.578 -6.562 -9.547 1 97.56 98 LEU A C 1
ATOM 761 O O . LEU A 1 98 ? -13.164 -5.492 -9.984 1 97.56 98 LEU A O 1
ATOM 765 N N . GLY A 1 99 ? -14.688 -6.676 -8.844 1 97.12 99 GLY A N 1
ATOM 766 C CA . GLY A 1 99 ? -15.5 -5.504 -8.562 1 97.12 99 GLY A CA 1
ATOM 767 C C . GLY A 1 99 ? -14.781 -4.469 -7.715 1 97.12 99 GLY A C 1
ATOM 768 O O . GLY A 1 99 ? -14.828 -3.273 -8.016 1 97.12 99 GLY A O 1
ATOM 769 N N . ASP A 1 100 ? -14.133 -4.926 -6.676 1 97.62 100 ASP A N 1
ATOM 770 C CA . ASP A 1 100 ? -13.43 -4.051 -5.746 1 97.62 100 ASP A CA 1
ATOM 771 C C . ASP A 1 100 ? -12.266 -3.342 -6.434 1 97.62 100 ASP A C 1
ATOM 773 O O . ASP A 1 100 ? -12.117 -2.123 -6.312 1 97.62 100 ASP A O 1
ATOM 777 N N . ALA A 1 101 ? -11.477 -4.086 -7.234 1 97.12 101 ALA A N 1
ATOM 778 C CA . ALA A 1 101 ? -10.352 -3.506 -7.969 1 97.12 101 ALA A CA 1
ATOM 779 C C . ALA A 1 101 ? -10.844 -2.49 -9 1 97.12 101 ALA A C 1
ATOM 781 O O . ALA A 1 101 ? -10.258 -1.419 -9.156 1 97.12 101 ALA A O 1
ATOM 782 N N . ALA A 1 102 ? -11.891 -2.836 -9.656 1 96.12 102 ALA A N 1
ATOM 783 C CA . ALA A 1 102 ? -12.445 -1.932 -10.656 1 96.12 102 ALA A CA 1
ATOM 784 C C . ALA A 1 102 ? -12.906 -0.622 -10.023 1 96.12 102 ALA A C 1
ATOM 786 O O . ALA A 1 102 ? -12.695 0.456 -10.586 1 96.12 102 ALA A O 1
ATOM 787 N N . GLN A 1 103 ? -13.508 -0.709 -8.891 1 94.25 103 GLN A N 1
ATOM 788 C CA . GLN A 1 103 ? -13.977 0.479 -8.18 1 94.25 103 GLN A CA 1
ATOM 789 C C . GLN A 1 103 ? -12.805 1.37 -7.773 1 94.25 103 GLN A C 1
ATOM 791 O O . GLN A 1 103 ? -12.844 2.584 -7.984 1 94.25 103 GLN A O 1
ATOM 796 N N . LEU A 1 104 ? -11.758 0.754 -7.184 1 95.19 104 LEU A N 1
ATOM 797 C CA . LEU A 1 104 ? -10.586 1.518 -6.781 1 95.19 104 LEU A CA 1
ATOM 798 C C . LEU A 1 104 ? -9.93 2.178 -7.984 1 95.19 104 LEU A C 1
ATOM 800 O O . LEU A 1 104 ? -9.531 3.344 -7.922 1 95.19 104 LEU A O 1
ATOM 804 N N . ALA A 1 105 ? -9.883 1.467 -9.086 1 94.81 105 ALA A N 1
ATOM 805 C CA . ALA A 1 105 ? -9.227 1.951 -10.297 1 94.81 105 ALA A CA 1
ATOM 806 C C . ALA A 1 105 ? -10.023 3.082 -10.938 1 94.81 105 ALA A C 1
ATOM 808 O O . ALA A 1 105 ? -9.445 3.996 -11.539 1 94.81 105 ALA A O 1
ATOM 809 N N . ALA A 1 106 ? -11.297 3.053 -10.766 1 92.56 106 ALA A N 1
ATOM 810 C CA . ALA A 1 106 ? -12.172 3.984 -11.477 1 92.56 106 ALA A CA 1
ATOM 811 C C . ALA A 1 106 ? -12.375 5.262 -10.664 1 92.56 106 ALA A C 1
ATOM 813 O O . ALA A 1 106 ? -12.867 6.266 -11.195 1 92.56 106 ALA A O 1
ATOM 814 N N . SER A 1 107 ? -12.086 5.238 -9.414 1 93 107 SER A N 1
ATOM 815 C CA . SER A 1 107 ? -12.289 6.422 -8.586 1 93 107 SER A CA 1
ATOM 816 C C . SER A 1 107 ? -11.484 7.605 -9.102 1 93 107 SER A C 1
ATOM 818 O O . SER A 1 107 ? -10.344 7.449 -9.531 1 93 107 SER A O 1
ATOM 820 N N . ARG A 1 108 ? -12.102 8.734 -9.07 1 94.88 108 ARG A N 1
ATOM 821 C CA . ARG A 1 108 ? -11.445 9.938 -9.57 1 94.88 108 ARG A CA 1
ATOM 822 C C . ARG A 1 108 ? -10.172 10.234 -8.781 1 94.88 108 ARG A C 1
ATOM 824 O O . ARG A 1 108 ? -9.125 10.516 -9.367 1 94.88 108 ARG A O 1
ATOM 831 N N . TRP A 1 109 ? -10.312 10.156 -7.492 1 96.81 109 TRP A N 1
ATOM 832 C CA . TRP A 1 109 ? -9.164 10.414 -6.629 1 96.81 109 TRP A CA 1
ATOM 833 C C . TRP A 1 109 ? -8.688 9.133 -5.961 1 96.81 109 TRP A C 1
ATOM 835 O O . TRP A 1 109 ? -9.469 8.203 -5.746 1 96.81 109 TRP A O 1
ATOM 845 N N . ASN A 1 110 ? -7.395 9.055 -5.664 1 96.81 110 ASN A N 1
ATOM 846 C CA . ASN A 1 110 ? -6.789 7.887 -5.027 1 96.81 110 ASN A CA 1
ATOM 847 C C . ASN A 1 110 ? -6.965 7.922 -3.512 1 96.81 110 ASN A C 1
ATOM 849 O O . ASN A 1 110 ? -5.984 8.008 -2.77 1 96.81 110 ASN A O 1
ATOM 853 N N . LEU A 1 111 ? -8.195 7.727 -2.996 1 97.56 111 LEU A N 1
ATOM 854 C CA . LEU A 1 111 ? -8.555 7.883 -1.591 1 97.56 111 LEU A CA 1
ATOM 855 C C . LEU A 1 111 ? -7.898 6.801 -0.737 1 97.56 111 LEU A C 1
ATOM 857 O O . LEU A 1 111 ? -7.723 6.98 0.469 1 97.56 111 LEU A O 1
ATOM 861 N N . GLY A 1 112 ? -7.504 5.66 -1.379 1 96.62 112 GLY A N 1
ATOM 862 C CA . GLY A 1 112 ? -6.809 4.617 -0.638 1 96.62 112 GLY A CA 1
ATOM 863 C C . GLY A 1 112 ? -5.477 5.078 -0.073 1 96.62 112 GLY A C 1
ATOM 864 O O . GLY A 1 112 ? -4.984 4.512 0.908 1 96.62 112 GLY A O 1
ATOM 865 N N . ALA A 1 113 ? -4.906 6.102 -0.67 1 96.19 113 ALA A N 1
ATOM 866 C CA . ALA A 1 113 ? -3.643 6.656 -0.191 1 96.19 113 ALA A CA 1
ATOM 867 C C . ALA A 1 113 ? -3.787 7.203 1.228 1 96.19 113 ALA A C 1
ATOM 869 O O . ALA A 1 113 ? -2.795 7.355 1.943 1 96.19 113 ALA A O 1
ATOM 870 N N . LEU A 1 114 ? -5.02 7.438 1.682 1 96.94 114 LEU A N 1
ATOM 871 C CA . LEU A 1 114 ? -5.285 8.023 2.992 1 96.94 114 LEU A CA 1
ATOM 872 C C . LEU A 1 114 ? -5.363 6.945 4.066 1 96.94 114 LEU A C 1
ATOM 874 O O . LEU A 1 114 ? -5.395 7.254 5.258 1 96.94 114 LEU A O 1
ATOM 878 N N . TYR A 1 115 ? -5.293 5.66 3.639 1 95.75 115 TYR A N 1
ATOM 879 C CA . TYR A 1 115 ? -5.457 4.559 4.578 1 95.75 115 TYR A CA 1
ATOM 880 C C . TYR A 1 115 ? -4.297 4.508 5.566 1 95.75 115 TYR A C 1
ATOM 882 O O . TYR A 1 115 ? -4.426 3.945 6.656 1 95.75 115 TYR A O 1
ATOM 890 N N . LEU A 1 116 ? -3.178 5.129 5.141 1 93.75 116 LEU A N 1
ATOM 891 C CA . LEU A 1 116 ? -1.978 4.977 5.957 1 93.75 116 LEU A CA 1
ATOM 892 C C . LEU A 1 116 ? -1.75 6.215 6.82 1 93.75 116 LEU A C 1
ATOM 894 O O . LEU A 1 116 ? -0.73 6.316 7.504 1 93.75 116 LEU A O 1
ATOM 898 N N . LEU A 1 117 ? -2.727 7.125 6.859 1 94.94 117 LEU A N 1
ATOM 899 C CA . LEU A 1 117 ? -2.625 8.297 7.715 1 94.94 117 LEU A CA 1
ATOM 900 C C . LEU A 1 117 ? -2.641 7.902 9.188 1 94.94 117 LEU A C 1
ATOM 902 O O . LEU A 1 117 ? -3.545 7.195 9.633 1 94.94 117 LEU A O 1
ATOM 906 N N . PRO A 1 118 ? -1.68 8.422 9.898 1 94.06 118 PRO A N 1
ATOM 907 C CA . PRO A 1 118 ? -1.685 8.109 11.328 1 94.06 118 PRO A CA 1
ATOM 908 C C . PRO A 1 118 ? -2.951 8.594 12.031 1 94.06 118 PRO A C 1
ATOM 910 O O . PRO A 1 118 ? -3.371 8 13.031 1 94.06 118 PRO A O 1
ATOM 913 N N . ASP A 1 119 ? -3.627 9.555 11.477 1 94.19 119 ASP A N 1
ATOM 914 C CA . ASP A 1 119 ? -4.863 10.117 12.016 1 94.19 119 ASP A CA 1
ATOM 915 C C . ASP A 1 119 ? -5.938 9.039 12.164 1 94.19 119 ASP A C 1
ATOM 917 O O . ASP A 1 119 ? -6.816 9.148 13.016 1 94.19 119 ASP A O 1
ATOM 921 N N . LEU A 1 120 ? -5.801 8.031 11.414 1 95.81 120 LEU A N 1
ATOM 922 C CA . LEU A 1 120 ? -6.863 7.035 11.359 1 95.81 120 LEU A CA 1
ATOM 923 C C . LEU A 1 120 ? -6.832 6.141 12.602 1 95.81 120 LEU A C 1
ATOM 925 O O . LEU A 1 120 ? -7.77 5.379 12.844 1 95.81 120 LEU A O 1
ATOM 929 N N . ARG A 1 121 ? -5.863 6.301 13.406 1 93.62 121 ARG A N 1
ATOM 930 C CA . ARG A 1 121 ? -5.789 5.539 14.656 1 93.62 121 ARG A CA 1
ATOM 931 C C . ARG A 1 121 ? -6.742 6.109 15.703 1 93.62 121 ARG A C 1
ATOM 933 O O . ARG A 1 121 ? -7.047 5.449 16.688 1 93.62 121 ARG A O 1
ATOM 940 N N . ALA A 1 122 ? -7.16 7.336 15.508 1 95.12 122 ALA A N 1
ATOM 941 C CA . ALA A 1 122 ? -8.078 7.984 16.438 1 95.12 122 ALA A CA 1
ATOM 942 C C . ALA A 1 122 ? -9.406 7.242 16.516 1 95.12 122 ALA A C 1
ATOM 944 O O . ALA A 1 122 ? -9.852 6.668 15.516 1 95.12 122 ALA A O 1
ATOM 945 N N . GLU A 1 123 ? -10.055 7.34 17.578 1 95.69 123 GLU A N 1
ATOM 946 C CA . GLU A 1 123 ? -11.289 6.621 17.844 1 95.69 123 GLU A CA 1
ATOM 947 C C . GLU A 1 123 ? -12.398 7.043 16.891 1 95.69 123 GLU A C 1
ATOM 949 O O . GLU A 1 123 ? -13.258 6.234 16.516 1 95.69 123 GLU A O 1
ATOM 954 N N . ARG A 1 124 ? -12.336 8.203 16.453 1 94.94 124 ARG A N 1
ATOM 955 C CA . ARG A 1 124 ? -13.398 8.719 15.594 1 94.94 124 ARG A CA 1
ATOM 956 C C . ARG A 1 124 ? -13.445 7.961 14.273 1 94.94 124 ARG A C 1
ATOM 958 O O . ARG A 1 124 ? -14.469 7.98 13.586 1 94.94 124 ARG A O 1
ATOM 965 N N . PHE A 1 125 ? -12.391 7.309 13.969 1 97.31 125 PHE A N 1
ATOM 966 C CA . PHE A 1 125 ? -12.352 6.566 12.711 1 97.31 125 PHE A CA 1
ATOM 967 C C . PHE A 1 125 ? -12.547 5.074 12.953 1 97.31 125 PHE A C 1
ATOM 969 O O . PHE A 1 125 ? -12.281 4.254 12.078 1 97.31 125 PHE A O 1
ATOM 976 N N . SER A 1 126 ? -13.008 4.684 14.117 1 97.31 126 SER A N 1
ATOM 977 C CA . SER A 1 126 ? -13.172 3.281 14.484 1 97.31 126 SER A CA 1
ATOM 978 C C . SER A 1 126 ? -14.203 2.598 13.594 1 97.31 126 SER A C 1
ATOM 980 O O . SER A 1 126 ? -14.07 1.411 13.281 1 97.31 126 SER A O 1
ATOM 982 N N . ALA A 1 127 ? -15.227 3.369 13.211 1 97.06 127 ALA A N 1
ATOM 983 C CA . ALA A 1 127 ? -16.234 2.781 12.336 1 97.06 127 ALA A CA 1
ATOM 984 C C . ALA A 1 127 ? -15.641 2.391 10.984 1 97.06 127 ALA A C 1
ATOM 986 O O . ALA A 1 127 ? -15.906 1.303 10.469 1 97.06 127 ALA A O 1
ATOM 987 N N . PHE A 1 128 ? -14.875 3.225 10.43 1 97.38 128 PHE A N 1
ATOM 988 C CA . PHE A 1 128 ? -14.188 2.924 9.18 1 97.38 128 PHE A CA 1
ATOM 989 C C . PHE A 1 128 ? -13.281 1.713 9.336 1 97.38 128 PHE A C 1
ATOM 991 O O . PHE A 1 128 ? -13.312 0.79 8.516 1 97.38 128 PHE A O 1
ATOM 998 N N . ARG A 1 129 ? -12.477 1.678 10.383 1 97.12 129 ARG A N 1
ATOM 999 C CA . ARG A 1 129 ? -11.562 0.567 10.617 1 97.12 129 ARG A CA 1
ATOM 1000 C C . ARG A 1 129 ? -12.312 -0.75 10.75 1 97.12 129 ARG A C 1
ATOM 1002 O O . ARG A 1 129 ? -11.898 -1.772 10.203 1 97.12 129 ARG A O 1
ATOM 1009 N N . ARG A 1 130 ? -13.391 -0.723 11.406 1 97.56 130 ARG A N 1
ATOM 1010 C CA . ARG A 1 130 ? -14.188 -1.929 11.594 1 97.56 130 ARG A CA 1
ATOM 1011 C C . ARG A 1 130 ? -14.734 -2.438 10.266 1 97.56 130 ARG A C 1
ATOM 1013 O O . ARG A 1 130 ? -14.695 -3.639 9.984 1 97.56 130 ARG A O 1
ATOM 1020 N N . LYS A 1 131 ? -15.211 -1.542 9.477 1 98.12 131 LYS A N 1
ATOM 1021 C CA . LYS A 1 131 ? -15.758 -1.927 8.18 1 98.12 131 LYS A CA 1
ATOM 1022 C C . LYS A 1 131 ? -14.664 -2.477 7.262 1 98.12 131 LYS A C 1
ATOM 1024 O O . LYS A 1 131 ? -14.875 -3.475 6.566 1 98.12 131 LYS A O 1
ATOM 1029 N N . ARG A 1 132 ? -13.562 -1.803 7.281 1 97.75 132 ARG A N 1
ATOM 1030 C CA . ARG A 1 132 ? -12.453 -2.295 6.477 1 97.75 132 ARG A CA 1
ATOM 1031 C C . ARG A 1 132 ? -11.992 -3.668 6.961 1 97.75 132 ARG A C 1
ATOM 1033 O O . ARG A 1 132 ? -11.688 -4.547 6.152 1 97.75 132 ARG A O 1
ATOM 1040 N N . ASP A 1 133 ? -12.023 -3.889 8.227 1 97.5 133 ASP A N 1
ATOM 1041 C CA . ASP A 1 133 ? -11.688 -5.184 8.805 1 97.5 133 ASP A CA 1
ATOM 1042 C C . ASP A 1 133 ? -12.695 -6.254 8.398 1 97.5 133 ASP A C 1
ATOM 1044 O O . ASP A 1 133 ? -12.328 -7.402 8.141 1 97.5 133 ASP A O 1
ATOM 1048 N N . GLN A 1 134 ? -13.914 -5.844 8.359 1 98.31 134 GLN A N 1
ATOM 1049 C CA . GLN A 1 134 ? -14.945 -6.777 7.918 1 98.31 134 GLN A CA 1
ATOM 1050 C C . GLN A 1 134 ? -14.734 -7.18 6.461 1 98.31 134 GLN A C 1
ATOM 1052 O O . GLN A 1 134 ? -14.867 -8.359 6.113 1 98.31 134 GLN A O 1
ATOM 1057 N N . LEU A 1 135 ? -14.406 -6.246 5.641 1 98.5 135 LEU A N 1
ATOM 1058 C CA . LEU A 1 135 ? -14.117 -6.551 4.242 1 98.5 135 LEU A CA 1
ATOM 1059 C C . LEU A 1 135 ? -12.922 -7.488 4.125 1 98.5 135 LEU A C 1
ATOM 1061 O O . LEU A 1 135 ? -12.977 -8.477 3.389 1 98.5 135 LEU A O 1
ATOM 1065 N N . ARG A 1 136 ? -11.922 -7.203 4.883 1 97.94 136 ARG A N 1
ATOM 1066 C CA . ARG A 1 136 ? -10.742 -8.055 4.918 1 97.94 136 ARG A CA 1
ATOM 1067 C C . ARG A 1 136 ? -11.102 -9.477 5.336 1 97.94 136 ARG A C 1
ATOM 1069 O O . ARG A 1 136 ? -10.609 -10.445 4.754 1 97.94 136 ARG A O 1
ATOM 1076 N N . THR A 1 137 ? -11.961 -9.602 6.273 1 98 137 THR A N 1
ATOM 1077 C CA . THR A 1 137 ? -12.391 -10.906 6.758 1 98 137 THR A CA 1
ATOM 1078 C C . THR A 1 137 ? -13.125 -11.672 5.664 1 98 137 THR A C 1
ATOM 1080 O O . THR A 1 137 ? -12.906 -12.875 5.488 1 98 137 THR A O 1
ATOM 1083 N N . HIS A 1 138 ? -13.961 -11 4.906 1 98.56 138 HIS A N 1
ATOM 1084 C CA . HIS A 1 138 ? -14.633 -11.641 3.785 1 98.56 138 HIS A CA 1
ATOM 1085 C C . HIS A 1 138 ? -13.625 -12.188 2.779 1 98.56 138 HIS A C 1
ATOM 1087 O O . HIS A 1 138 ? -13.758 -13.32 2.314 1 98.56 138 HIS A O 1
ATOM 1093 N N . TYR A 1 139 ? -12.633 -11.43 2.465 1 98.62 139 TYR A N 1
ATOM 1094 C CA . TYR A 1 139 ? -11.586 -11.875 1.55 1 98.62 139 TYR A CA 1
ATOM 1095 C C . TYR A 1 139 ? -10.883 -13.117 2.082 1 98.62 139 TYR A C 1
ATOM 1097 O O . TYR A 1 139 ? -10.68 -14.086 1.348 1 98.62 139 TYR A O 1
ATOM 1105 N N . GLN A 1 140 ? -10.531 -13.062 3.346 1 97.44 140 GLN A N 1
ATOM 1106 C CA . GLN A 1 140 ? -9.758 -14.148 3.936 1 97.44 140 GLN A CA 1
ATOM 1107 C C . GLN A 1 140 ? -10.57 -15.438 3.982 1 97.44 140 GLN A C 1
ATOM 1109 O O . GLN A 1 140 ? -10.039 -16.516 3.727 1 97.44 140 GLN A O 1
ATOM 1114 N N . GLU A 1 141 ? -11.82 -15.32 4.258 1 97.25 141 GLU A N 1
ATOM 1115 C CA . GLU A 1 141 ? -12.695 -16.484 4.285 1 97.25 141 GLU A CA 1
ATOM 1116 C C . GLU A 1 141 ? -12.852 -17.094 2.895 1 97.25 141 GLU A C 1
ATOM 1118 O O . GLU A 1 141 ? -12.766 -18.312 2.729 1 97.25 141 GLU A O 1
ATOM 1123 N N . LEU A 1 142 ? -13.07 -16.25 1.935 1 97.88 142 LEU A N 1
ATOM 1124 C CA . LEU A 1 142 ? -13.195 -16.734 0.562 1 97.88 142 LEU A CA 1
ATOM 1125 C C . LEU A 1 142 ? -11.891 -17.359 0.078 1 97.88 142 LEU A C 1
ATOM 1127 O O . LEU A 1 142 ? -11.906 -18.406 -0.576 1 97.88 142 LEU A O 1
ATOM 1131 N N . ALA A 1 143 ? -10.812 -16.703 0.426 1 97.19 143 ALA A N 1
ATOM 1132 C CA . ALA A 1 143 ? -9.508 -17.203 0.024 1 97.19 143 ALA A CA 1
ATOM 1133 C C . ALA A 1 143 ? -9.219 -18.562 0.659 1 97.19 143 ALA A C 1
ATOM 1135 O O . ALA A 1 143 ? -8.734 -19.484 -0.01 1 97.19 143 ALA A O 1
ATOM 1136 N N . ALA A 1 144 ? -9.508 -18.672 1.933 1 95.19 144 ALA A N 1
ATOM 1137 C CA . ALA A 1 144 ? -9.312 -19.938 2.637 1 95.19 144 ALA A CA 1
ATOM 1138 C C . ALA A 1 144 ? -10.148 -21.047 2.02 1 95.19 144 ALA A C 1
ATOM 1140 O O . ALA A 1 144 ? -9.68 -22.172 1.859 1 95.19 144 ALA A O 1
ATOM 1141 N N . ALA A 1 145 ? -11.32 -20.719 1.608 1 94.56 145 ALA A N 1
ATOM 1142 C CA . ALA A 1 145 ? -12.219 -21.688 0.999 1 94.56 145 ALA A CA 1
ATOM 1143 C C . ALA A 1 145 ? -11.758 -22.062 -0.406 1 94.56 145 ALA A C 1
ATOM 1145 O O . ALA A 1 145 ? -11.953 -23.188 -0.854 1 94.56 145 ALA A O 1
ATOM 1146 N N . ALA A 1 146 ? -11.148 -21.125 -1.065 1 93.44 146 ALA A N 1
ATOM 1147 C CA . ALA A 1 146 ? -10.688 -21.328 -2.438 1 93.44 146 ALA A CA 1
ATOM 1148 C C . ALA A 1 146 ? -9.359 -22.078 -2.467 1 93.44 146 ALA A C 1
ATOM 1150 O O . ALA A 1 146 ? -8.992 -22.656 -3.49 1 93.44 146 ALA A O 1
ATOM 1151 N N . CYS A 1 147 ? -8.641 -22.047 -1.376 1 88.44 147 CYS A N 1
ATOM 1152 C CA . CYS A 1 147 ? -7.281 -22.562 -1.308 1 88.44 147 CYS A CA 1
ATOM 1153 C C . CYS A 1 147 ? -7.242 -24.047 -1.62 1 88.44 147 CYS A C 1
ATOM 1155 O O . CYS A 1 147 ? -8.039 -24.812 -1.086 1 88.44 147 CYS A O 1
ATOM 1157 N N . ARG A 1 148 ? -6.621 -24.562 -2.525 1 70.88 148 ARG A N 1
ATOM 1158 C CA . ARG A 1 148 ? -6.562 -25.953 -2.99 1 70.88 148 ARG A CA 1
ATOM 1159 C C . ARG A 1 148 ? -5.25 -26.609 -2.58 1 70.88 148 ARG A C 1
ATOM 1161 O O . ARG A 1 148 ? -5.137 -27.844 -2.592 1 70.88 148 ARG A O 1
ATOM 1168 N N . ALA A 1 149 ? -4.316 -25.906 -2.27 1 62.81 149 ALA A N 1
ATOM 1169 C CA . ALA A 1 149 ? -3.039 -26.609 -2.217 1 62.81 149 ALA A CA 1
ATOM 1170 C C . ALA A 1 149 ? -2.541 -26.734 -0.779 1 62.81 149 ALA A C 1
ATOM 1172 O O . ALA A 1 149 ? -2.602 -25.766 -0.009 1 62.81 149 ALA A O 1
ATOM 1173 N N . SER A 1 150 ? -2.385 -27.953 -0.483 1 64.94 150 SER A N 1
ATOM 1174 C CA . SER A 1 150 ? -1.778 -28.312 0.796 1 64.94 150 SER A CA 1
ATOM 1175 C C . SER A 1 150 ? -0.391 -27.688 0.94 1 64.94 150 SER A C 1
ATOM 1177 O O . SER A 1 150 ? 0.161 -27.641 2.041 1 64.94 150 SER A O 1
ATOM 1179 N N . MET A 1 151 ? 0.075 -27.031 -0.096 1 73.31 151 MET A N 1
ATOM 1180 C CA . MET A 1 151 ? 1.481 -26.656 -0.043 1 73.31 151 MET A CA 1
ATOM 1181 C C . MET A 1 151 ? 1.622 -25.141 0.135 1 73.31 151 MET A C 1
ATOM 1183 O O . MET A 1 151 ? 2.727 -24.594 0.044 1 73.31 151 MET A O 1
ATOM 1187 N N . LEU A 1 152 ? 0.529 -24.594 0.484 1 84.5 152 LEU A N 1
ATOM 1188 C CA . LEU A 1 152 ? 0.655 -23.141 0.658 1 84.5 152 LEU A CA 1
ATOM 1189 C C . LEU A 1 152 ? 1.029 -22.797 2.096 1 84.5 152 LEU A C 1
ATOM 1191 O O . LEU A 1 152 ? 0.605 -23.484 3.031 1 84.5 152 LEU A O 1
ATOM 1195 N N . ARG A 1 153 ? 1.832 -21.844 2.176 1 88.25 153 ARG A N 1
ATOM 1196 C CA . ARG A 1 153 ? 2.258 -21.375 3.49 1 88.25 153 ARG A CA 1
ATOM 1197 C C . ARG A 1 153 ? 1.115 -20.672 4.219 1 88.25 153 ARG A C 1
ATOM 1199 O O . ARG A 1 153 ? 0.172 -20.188 3.586 1 88.25 153 ARG A O 1
ATOM 1206 N N . ALA A 1 154 ? 1.332 -20.656 5.516 1 90.75 154 ALA A N 1
ATOM 1207 C CA . ALA A 1 154 ? 0.353 -19.953 6.34 1 90.75 154 ALA A CA 1
ATOM 1208 C C . ALA A 1 154 ? 0.284 -18.469 5.973 1 90.75 154 ALA A C 1
ATOM 1210 O O . ALA A 1 154 ? 1.305 -17.859 5.652 1 90.75 154 ALA A O 1
ATOM 1211 N N . GLY A 1 155 ? -0.938 -17.922 5.93 1 94 155 GLY A N 1
ATOM 1212 C CA . GLY A 1 155 ? -1.11 -16.484 5.77 1 94 155 GLY A CA 1
ATOM 1213 C C . GLY A 1 155 ? -1.436 -16.078 4.344 1 94 155 GLY A C 1
ATOM 1214 O O . GLY A 1 155 ? -1.778 -14.922 4.086 1 94 155 GLY A O 1
ATOM 1215 N N . VAL A 1 156 ? -1.358 -17.031 3.443 1 94.56 156 VAL A N 1
ATOM 1216 C CA . VAL A 1 156 ? -1.547 -16.703 2.033 1 94.56 156 VAL A CA 1
ATOM 1217 C C . VAL A 1 156 ? -2.961 -16.172 1.809 1 94.56 156 VAL A C 1
ATOM 1219 O O . VAL A 1 156 ? -3.219 -15.461 0.832 1 94.56 156 VAL A O 1
ATOM 1222 N N . GLU A 1 157 ? -3.885 -16.531 2.729 1 96.25 157 GLU A N 1
ATOM 1223 C CA . GLU A 1 157 ? -5.27 -16.094 2.602 1 96.25 157 GLU A CA 1
ATOM 1224 C C . GLU A 1 157 ? -5.379 -14.578 2.768 1 96.25 157 GLU A C 1
ATOM 1226 O O . GLU A 1 157 ? -6.398 -13.984 2.41 1 96.25 157 GLU A O 1
ATOM 1231 N N . ARG A 1 158 ? -4.348 -13.914 3.238 1 97 158 ARG A N 1
ATOM 1232 C CA . ARG A 1 158 ? -4.324 -12.469 3.447 1 97 158 ARG A CA 1
ATOM 1233 C C . ARG A 1 158 ? -4.027 -11.734 2.146 1 97 158 ARG A C 1
ATOM 1235 O O . ARG A 1 158 ? -4.281 -10.531 2.035 1 97 158 ARG A O 1
ATOM 1242 N N . LEU A 1 159 ? -3.506 -12.398 1.184 1 97.94 159 LEU A N 1
ATOM 1243 C CA . LEU A 1 159 ? -2.83 -11.75 0.065 1 97.94 159 LEU A CA 1
ATOM 1244 C C . LEU A 1 159 ? -3.842 -11.211 -0.944 1 97.94 159 LEU A C 1
ATOM 1246 O O . LEU A 1 159 ? -3.615 -10.172 -1.563 1 97.94 159 LEU A O 1
ATOM 1250 N N . PRO A 1 160 ? -5.035 -11.891 -1.101 1 98.5 160 PRO A N 1
ATOM 1251 C CA . PRO A 1 160 ? -5.973 -11.359 -2.094 1 98.5 160 PRO A CA 1
ATOM 1252 C C . PRO A 1 160 ? -6.406 -9.922 -1.782 1 98.5 160 PRO A C 1
ATOM 1254 O O . PRO A 1 160 ? -6.402 -9.07 -2.67 1 98.5 160 PRO A O 1
ATOM 1257 N N . PHE A 1 161 ? -6.711 -9.656 -0.557 1 98.56 161 PHE A N 1
ATOM 1258 C CA . PHE A 1 161 ? -7.09 -8.305 -0.162 1 98.56 161 PHE A CA 1
ATOM 1259 C C . PHE A 1 161 ? -5.953 -7.328 -0.426 1 98.56 161 PHE A C 1
ATOM 1261 O O . PHE A 1 161 ? -6.176 -6.23 -0.942 1 98.56 161 PHE A O 1
ATOM 1268 N N . ARG A 1 162 ? -4.758 -7.719 -0.158 1 98.06 162 ARG A N 1
ATOM 1269 C CA . ARG A 1 162 ? -3.576 -6.887 -0.352 1 98.06 162 ARG A CA 1
ATOM 1270 C C . ARG A 1 162 ? -3.322 -6.633 -1.834 1 98.06 162 ARG A C 1
ATOM 1272 O O . ARG A 1 162 ? -2.912 -5.535 -2.221 1 98.06 162 ARG A O 1
ATOM 1279 N N . LEU A 1 163 ? -3.521 -7.602 -2.609 1 98.25 163 LEU A N 1
ATOM 1280 C CA . LEU A 1 163 ? -3.354 -7.461 -4.051 1 98.25 163 LEU A CA 1
ATOM 1281 C C . LEU A 1 163 ? -4.328 -6.43 -4.613 1 98.25 163 LEU A C 1
ATOM 1283 O O . LEU A 1 163 ? -3.945 -5.578 -5.418 1 98.25 163 LEU A O 1
ATOM 1287 N N . VAL A 1 164 ? -5.539 -6.508 -4.176 1 98.12 164 VAL A N 1
ATOM 1288 C CA . VAL A 1 164 ? -6.527 -5.539 -4.641 1 98.12 164 VAL A CA 1
ATOM 1289 C C . VAL A 1 164 ? -6.125 -4.137 -4.195 1 98.12 164 VAL A C 1
ATOM 1291 O O . VAL A 1 164 ? -6.16 -3.193 -4.992 1 98.12 164 VAL A O 1
ATOM 1294 N N . GLU A 1 165 ? -5.66 -3.984 -2.967 1 97.56 165 GLU A N 1
ATOM 1295 C CA . GLU A 1 165 ? -5.25 -2.686 -2.441 1 97.56 165 GLU A CA 1
ATOM 1296 C C . GLU A 1 165 ? -4.008 -2.164 -3.162 1 97.56 165 GLU A C 1
ATOM 1298 O O . GLU A 1 165 ? -3.703 -0.972 -3.1 1 97.56 165 GLU A O 1
ATOM 1303 N N . SER A 1 166 ? -3.316 -3.029 -3.914 1 97.62 166 SER A N 1
ATOM 1304 C CA . SER A 1 166 ? -2.123 -2.592 -4.629 1 97.62 166 SER A CA 1
ATOM 1305 C C . SER A 1 166 ? -2.473 -1.585 -5.723 1 97.62 166 SER A C 1
ATOM 1307 O O . SER A 1 166 ? -1.6 -0.865 -6.211 1 97.62 166 SER A O 1
ATOM 1309 N N . VAL A 1 167 ? -3.748 -1.476 -6.113 1 97.44 167 VAL A N 1
ATOM 1310 C CA . VAL A 1 167 ? -4.215 -0.459 -7.051 1 97.44 167 VAL A CA 1
ATOM 1311 C C . VAL A 1 167 ? -3.824 0.928 -6.547 1 97.44 167 VAL A C 1
ATOM 1313 O O . VAL A 1 167 ? -3.461 1.804 -7.336 1 97.44 167 VAL A O 1
ATOM 1316 N N . ILE A 1 168 ? -3.842 1.062 -5.238 1 97.25 168 ILE A N 1
ATOM 1317 C CA . ILE A 1 168 ? -3.539 2.342 -4.605 1 97.25 168 ILE A CA 1
ATOM 1318 C C . ILE A 1 168 ? -2.104 2.752 -4.93 1 97.25 168 ILE A C 1
ATOM 1320 O O . ILE A 1 168 ? -1.863 3.857 -5.418 1 97.25 168 ILE A O 1
ATOM 1324 N N . MET A 1 169 ? -1.165 1.849 -4.762 1 95.75 169 MET A N 1
ATOM 1325 C CA . MET A 1 169 ? 0.24 2.141 -5.027 1 95.75 169 MET A CA 1
ATOM 1326 C C . MET A 1 169 ? 0.499 2.24 -6.527 1 95.75 169 MET A C 1
ATOM 1328 O O . MET A 1 169 ? 1.312 3.055 -6.969 1 95.75 169 MET A O 1
ATOM 1332 N N . LEU A 1 170 ? -0.15 1.427 -7.297 1 96.75 170 LEU A N 1
ATOM 1333 C CA . LEU A 1 170 ? -0.033 1.509 -8.75 1 96.75 170 LEU A CA 1
ATOM 1334 C C . LEU A 1 170 ? -0.42 2.896 -9.25 1 96.75 170 LEU A C 1
ATOM 1336 O O . LEU A 1 170 ? 0.339 3.529 -9.984 1 96.75 170 LEU A O 1
ATOM 1340 N N . ARG A 1 171 ? -1.494 3.363 -8.789 1 96.19 171 ARG A N 1
ATOM 1341 C CA . ARG A 1 171 ? -1.985 4.672 -9.211 1 96.19 171 ARG A CA 1
ATOM 1342 C C . ARG A 1 171 ? -1.05 5.781 -8.742 1 96.19 171 ARG A C 1
ATOM 1344 O O . ARG A 1 171 ? -0.794 6.738 -9.477 1 96.19 171 ARG A O 1
ATOM 1351 N N . ALA A 1 172 ? -0.587 5.633 -7.504 1 94.81 172 ALA A N 1
ATOM 1352 C CA . ALA A 1 172 ? 0.334 6.633 -6.969 1 94.81 172 ALA A CA 1
ATOM 1353 C C . ALA A 1 172 ? 1.585 6.742 -7.836 1 94.81 172 ALA A C 1
ATOM 1355 O O . ALA A 1 172 ? 2.174 7.82 -7.949 1 94.81 172 ALA A O 1
ATOM 1356 N N . ASP A 1 173 ? 1.932 5.652 -8.508 1 94.81 173 ASP A N 1
ATOM 1357 C CA . ASP A 1 173 ? 3.119 5.625 -9.359 1 94.81 173 ASP A CA 1
ATOM 1358 C C . ASP A 1 173 ? 2.77 5.984 -10.805 1 94.81 173 ASP A C 1
ATOM 1360 O O . ASP A 1 173 ? 3.605 5.855 -11.703 1 94.81 173 ASP A O 1
ATOM 1364 N N . GLY A 1 174 ? 1.534 6.355 -11.07 1 94.44 174 GLY A N 1
ATOM 1365 C CA . GLY A 1 174 ? 1.113 6.688 -12.422 1 94.44 174 GLY A CA 1
ATOM 1366 C C . GLY A 1 174 ? 0.966 5.469 -13.32 1 94.44 174 GLY A C 1
ATOM 1367 O O . GLY A 1 174 ? 1.148 5.559 -14.531 1 94.44 174 GLY A O 1
ATOM 1368 N N . ASP A 1 175 ? 0.742 4.328 -12.656 1 95.62 175 ASP A N 1
ATOM 1369 C CA . ASP A 1 175 ? 0.605 3.057 -13.359 1 95.62 175 ASP A CA 1
ATOM 1370 C C . ASP A 1 175 ? -0.79 2.469 -13.164 1 95.62 175 ASP A C 1
ATOM 1372 O O . ASP A 1 175 ? -1.619 3.045 -12.453 1 95.62 175 ASP A O 1
ATOM 1376 N N . SER A 1 176 ? -1.134 1.412 -13.906 1 95.56 176 SER A N 1
ATOM 1377 C CA . SER A 1 176 ? -2.41 0.711 -13.812 1 95.56 176 SER A CA 1
ATOM 1378 C C . SER A 1 176 ? -2.273 -0.749 -14.227 1 95.56 176 SER A C 1
ATOM 1380 O O . SER A 1 176 ? -1.252 -1.145 -14.797 1 95.56 176 SER A O 1
ATOM 1382 N N . ILE A 1 177 ? -3.207 -1.501 -13.844 1 94.81 177 ILE A N 1
ATOM 1383 C CA . ILE A 1 177 ? -3.359 -2.889 -14.266 1 94.81 177 ILE A CA 1
ATOM 1384 C C . ILE A 1 177 ? -4.844 -3.225 -14.406 1 94.81 177 ILE A C 1
ATOM 1386 O O . ILE A 1 177 ? -5.68 -2.682 -13.68 1 94.81 177 ILE A O 1
ATOM 1390 N N . ALA A 1 178 ? -5.105 -4.07 -15.391 1 95.62 178 ALA A N 1
ATOM 1391 C CA . ALA A 1 178 ? -6.5 -4.477 -15.57 1 95.62 178 ALA A CA 1
ATOM 1392 C C . ALA A 1 178 ? -7.027 -5.18 -14.32 1 95.62 178 ALA A C 1
ATOM 1394 O O . ALA A 1 178 ? -6.355 -6.043 -13.75 1 95.62 178 ALA A O 1
ATOM 1395 N N . PRO A 1 179 ? -8.242 -4.758 -13.898 1 96.31 179 PRO A N 1
ATOM 1396 C CA . PRO A 1 179 ? -8.828 -5.438 -12.742 1 96.31 179 PRO A CA 1
ATOM 1397 C C . PRO A 1 179 ? -8.875 -6.953 -12.914 1 96.31 179 PRO A C 1
ATOM 1399 O O . PRO A 1 179 ? -8.758 -7.695 -11.93 1 96.31 179 PRO A O 1
ATOM 1402 N N . GLU A 1 180 ? -9.031 -7.449 -14.117 1 95.38 180 GLU A N 1
ATOM 1403 C CA . GLU A 1 180 ? -9.047 -8.883 -14.391 1 95.38 180 GLU A CA 1
ATOM 1404 C C . GLU A 1 180 ? -7.707 -9.531 -14.055 1 95.38 180 GLU A C 1
ATOM 1406 O O . GLU A 1 180 ? -7.664 -10.656 -13.555 1 95.38 180 GLU A O 1
ATOM 1411 N N . ALA A 1 181 ? -6.645 -8.789 -14.383 1 94.94 181 ALA A N 1
ATOM 1412 C CA . ALA A 1 181 ? -5.32 -9.305 -14.055 1 94.94 181 ALA A CA 1
ATOM 1413 C C . ALA A 1 181 ? -5.137 -9.445 -12.547 1 94.94 181 ALA A C 1
ATOM 1415 O O . ALA A 1 181 ? -4.52 -10.398 -12.07 1 94.94 181 ALA A O 1
ATOM 1416 N N . LEU A 1 182 ? -5.66 -8.5 -11.797 1 96.88 182 LEU A N 1
ATOM 1417 C CA . LEU A 1 182 ? -5.598 -8.562 -10.344 1 96.88 182 LEU A CA 1
ATOM 1418 C C . LEU A 1 182 ? -6.453 -9.703 -9.805 1 96.88 182 LEU A C 1
ATOM 1420 O O . LEU A 1 182 ? -6.035 -10.43 -8.906 1 96.88 182 LEU A O 1
ATOM 1424 N N . ALA A 1 183 ? -7.648 -9.812 -10.383 1 96.75 183 ALA A N 1
ATOM 1425 C CA . ALA A 1 183 ? -8.516 -10.914 -9.961 1 96.75 183 ALA A CA 1
ATOM 1426 C C . ALA A 1 183 ? -7.863 -12.258 -10.25 1 96.75 183 ALA A C 1
ATOM 1428 O O . ALA A 1 183 ? -7.891 -13.164 -9.414 1 96.75 183 ALA A O 1
ATOM 1429 N N . ASP A 1 184 ? -7.223 -12.406 -11.414 1 95.62 184 ASP A N 1
ATOM 1430 C CA . ASP A 1 184 ? -6.457 -13.609 -11.727 1 95.62 184 ASP A CA 1
ATOM 1431 C C . ASP A 1 184 ? -5.391 -13.867 -10.664 1 95.62 184 ASP A C 1
ATOM 1433 O O . ASP A 1 184 ? -5.223 -15 -10.211 1 95.62 184 ASP A O 1
ATOM 1437 N N . ALA A 1 185 ? -4.703 -12.828 -10.328 1 96.25 185 ALA A N 1
ATOM 1438 C CA . ALA A 1 185 ? -3.592 -12.93 -9.391 1 96.25 185 ALA A CA 1
ATOM 1439 C C . ALA A 1 185 ? -4.078 -13.391 -8.016 1 96.25 185 ALA A C 1
ATOM 1441 O O . ALA A 1 185 ? -3.383 -14.133 -7.324 1 96.25 185 ALA A O 1
ATOM 1442 N N . THR A 1 186 ? -5.281 -12.938 -7.59 1 97.19 186 THR A N 1
ATOM 1443 C CA . THR A 1 186 ? -5.812 -13.352 -6.297 1 97.19 186 THR A CA 1
ATOM 1444 C C . THR A 1 186 ? -6.02 -14.867 -6.262 1 97.19 186 THR A C 1
ATOM 1446 O O . THR A 1 186 ? -5.797 -15.508 -5.234 1 97.19 186 THR A O 1
ATOM 1449 N N . LEU A 1 187 ? -6.391 -15.445 -7.363 1 95.44 187 LEU A N 1
ATOM 1450 C CA . LEU A 1 187 ? -6.555 -16.891 -7.426 1 95.44 187 LEU A CA 1
ATOM 1451 C C . LEU A 1 187 ? -5.199 -17.594 -7.422 1 95.44 187 LEU A C 1
ATOM 1453 O O . LEU A 1 187 ? -5.008 -18.578 -6.711 1 95.44 187 LEU A O 1
ATOM 1457 N N . ARG A 1 188 ? -4.266 -17.031 -8.133 1 93.69 188 ARG A N 1
ATOM 1458 C CA . ARG A 1 188 ? -2.961 -17.672 -8.258 1 93.69 188 ARG A CA 1
ATOM 1459 C C . ARG A 1 188 ? -2.248 -17.719 -6.906 1 93.69 188 ARG A C 1
ATOM 1461 O O . ARG A 1 188 ? -1.615 -18.719 -6.57 1 93.69 188 ARG A O 1
ATOM 1468 N N . VAL A 1 189 ? -2.367 -16.719 -6.105 1 95.12 189 VAL A N 1
ATOM 1469 C CA . VAL A 1 189 ? -1.61 -16.672 -4.859 1 95.12 189 VAL A CA 1
ATOM 1470 C C . VAL A 1 189 ? -2.199 -17.672 -3.859 1 95.12 189 VAL A C 1
ATOM 1472 O O . VAL A 1 189 ? -1.539 -18.047 -2.891 1 95.12 189 VAL A O 1
ATOM 1475 N N . VAL A 1 190 ? -3.461 -18.062 -4.164 1 94.31 190 VAL A N 1
ATOM 1476 C CA . VAL A 1 190 ? -4.027 -19.062 -3.268 1 94.31 190 VAL A CA 1
ATOM 1477 C C . VAL A 1 190 ? -3.986 -20.438 -3.932 1 94.31 190 VAL A C 1
ATOM 1479 O O . VAL A 1 190 ? -4.676 -21.375 -3.498 1 94.31 190 VAL A O 1
ATOM 1482 N N . GLY A 1 191 ? -3.234 -20.578 -5 1 91.19 191 GLY A N 1
ATOM 1483 C CA . GLY A 1 191 ? -2.885 -21.875 -5.551 1 91.19 191 GLY A CA 1
ATOM 1484 C C . GLY A 1 191 ? -3.857 -22.359 -6.609 1 91.19 191 GLY A C 1
ATOM 1485 O O . GLY A 1 191 ? -3.844 -23.531 -6.984 1 91.19 191 GLY A O 1
ATOM 1486 N N . VAL A 1 192 ? -4.715 -21.484 -7.035 1 90.69 192 VAL A N 1
ATOM 1487 C CA . VAL A 1 192 ? -5.668 -21.859 -8.078 1 90.69 192 VAL A CA 1
ATOM 1488 C C . VAL A 1 192 ? -5.062 -21.594 -9.453 1 90.69 192 VAL A C 1
ATOM 1490 O O . VAL A 1 192 ? -4.688 -20.469 -9.766 1 90.69 192 VAL A O 1
ATOM 1493 N N . THR A 1 193 ? -4.898 -22.578 -10.25 1 81.75 193 THR A N 1
ATOM 1494 C CA . THR A 1 193 ? -4.277 -22.469 -11.57 1 81.75 193 THR A CA 1
ATOM 1495 C C . THR A 1 193 ? -5.262 -22.859 -12.664 1 81.75 193 THR A C 1
ATOM 1497 O O . THR A 1 193 ? -4.922 -22.844 -13.852 1 81.75 193 THR A O 1
ATOM 1500 N N . GLY A 1 194 ? -6.422 -23.172 -12.336 1 74.44 194 GLY A N 1
ATOM 1501 C CA . GLY A 1 194 ? -7.402 -23.656 -13.289 1 74.44 194 GLY A CA 1
ATOM 1502 C C . GLY A 1 194 ? -7.836 -22.609 -14.297 1 74.44 194 GLY A C 1
ATOM 1503 O O . GLY A 1 194 ? -7.18 -21.578 -14.445 1 74.44 194 GLY A O 1
ATOM 1504 N N . ASP A 1 195 ? -8.812 -22.906 -15.008 1 78.19 195 ASP A N 1
ATOM 1505 C CA . ASP A 1 195 ? -9.32 -22.156 -16.156 1 78.19 195 ASP A CA 1
ATOM 1506 C C . ASP A 1 195 ? -9.836 -20.781 -15.75 1 78.19 195 ASP A C 1
ATOM 1508 O O . ASP A 1 195 ? -11.031 -20.625 -15.469 1 78.19 195 ASP A O 1
ATOM 1512 N N . ALA A 1 196 ? -9.023 -19.797 -15.844 1 82.12 196 ALA A N 1
ATOM 1513 C CA . ALA A 1 196 ? -9.32 -18.422 -15.469 1 82.12 196 ALA A CA 1
ATOM 1514 C C . ALA A 1 196 ? -10.477 -17.859 -16.297 1 82.12 196 ALA A C 1
ATOM 1516 O O . ALA A 1 196 ? -11.281 -17.078 -15.789 1 82.12 196 ALA A O 1
ATOM 1517 N N . GLY A 1 197 ? -10.57 -18.328 -17.469 1 88.94 197 GLY A N 1
ATOM 1518 C CA . GLY A 1 197 ? -11.648 -17.844 -18.328 1 88.94 197 GLY A CA 1
ATOM 1519 C C . GLY A 1 197 ? -13.023 -18.266 -17.844 1 88.94 197 GLY A C 1
ATOM 1520 O O . GLY A 1 197 ? -13.945 -17.438 -17.797 1 88.94 197 GLY A O 1
ATOM 1521 N N . GLU A 1 198 ? -13.156 -19.484 -17.484 1 94.19 198 GLU A N 1
ATOM 1522 C CA . GLU A 1 198 ? -14.43 -19.984 -16.984 1 94.19 198 GLU A CA 1
ATOM 1523 C C . GLU A 1 198 ? -14.812 -19.312 -15.664 1 94.19 198 GLU A C 1
ATOM 1525 O O . GLU A 1 198 ? -15.969 -18.938 -15.469 1 94.19 198 GLU A O 1
ATOM 1530 N N . ILE A 1 199 ? -13.859 -19.188 -14.836 1 95.88 199 ILE A N 1
ATOM 1531 C CA . ILE A 1 199 ? -14.102 -18.547 -13.539 1 95.88 199 ILE A CA 1
ATOM 1532 C C . ILE A 1 199 ? -14.508 -17.094 -13.742 1 95.88 199 ILE A C 1
ATOM 1534 O O . ILE A 1 199 ? -15.469 -16.625 -13.125 1 95.88 199 ILE A O 1
ATOM 1538 N N . GLU A 1 200 ? -13.805 -16.422 -14.609 1 95.62 200 GLU A N 1
ATOM 1539 C CA . GLU A 1 200 ? -14.141 -15.031 -14.914 1 95.62 200 GLU A CA 1
ATOM 1540 C C . GLU A 1 200 ? -15.562 -14.914 -15.445 1 95.62 200 GLU A C 1
ATOM 1542 O O . GLU A 1 200 ? -16.312 -14.031 -15.031 1 95.62 200 GLU A O 1
ATOM 1547 N N . GLY A 1 201 ? -15.852 -15.758 -16.406 1 95.38 201 GLY A N 1
ATOM 1548 C CA . GLY A 1 201 ? -17.203 -15.742 -16.938 1 95.38 201 GLY A CA 1
ATOM 1549 C C . GLY A 1 201 ? -18.281 -15.906 -15.875 1 95.38 201 GLY A C 1
ATOM 1550 O O . GLY A 1 201 ? -19.25 -15.148 -15.844 1 95.38 201 GLY A O 1
ATOM 1551 N N . ALA A 1 202 ? -18.109 -16.844 -14.984 1 96.69 202 ALA A N 1
ATOM 1552 C CA . ALA A 1 202 ? -19.062 -17.094 -13.906 1 96.69 202 ALA A CA 1
ATOM 1553 C C . ALA A 1 202 ? -19.125 -15.906 -12.945 1 96.69 202 ALA A C 1
ATOM 1555 O O . ALA A 1 202 ? -20.188 -15.555 -12.453 1 96.69 202 ALA A O 1
ATOM 1556 N N . ALA A 1 203 ? -18 -15.328 -12.688 1 96.81 203 ALA A N 1
ATOM 1557 C CA . ALA A 1 203 ? -17.938 -14.172 -11.797 1 96.81 203 ALA A CA 1
ATOM 1558 C C . ALA A 1 203 ? -18.688 -12.984 -12.383 1 96.81 203 ALA A C 1
ATOM 1560 O O . ALA A 1 203 ? -19.391 -12.273 -11.664 1 96.81 203 ALA A O 1
ATOM 1561 N N . ARG A 1 204 ? -18.562 -12.766 -13.656 1 95.5 204 ARG A N 1
ATOM 1562 C CA . ARG A 1 204 ? -19.25 -11.656 -14.312 1 95.5 204 ARG A CA 1
ATOM 1563 C C . ARG A 1 204 ? -20.75 -11.859 -14.289 1 95.5 204 ARG A C 1
ATOM 1565 O O . ARG A 1 204 ? -21.516 -10.898 -14.109 1 95.5 204 ARG A O 1
ATOM 1572 N N . VAL A 1 205 ? -21.141 -13.086 -14.484 1 95.69 205 VAL A N 1
ATOM 1573 C CA . VAL A 1 205 ? -22.562 -13.398 -14.383 1 95.69 205 VAL A CA 1
ATOM 1574 C C . VAL A 1 205 ? -23.047 -13.078 -12.969 1 95.69 205 VAL A C 1
ATOM 1576 O O . VAL A 1 205 ? -24.078 -12.422 -12.805 1 95.69 205 VAL A O 1
ATOM 1579 N N . LEU A 1 206 ? -22.312 -13.484 -12 1 97.06 206 LEU A N 1
ATOM 1580 C CA . LEU A 1 206 ? -22.656 -13.227 -10.609 1 97.06 206 LEU A CA 1
ATOM 1581 C C . LEU A 1 206 ? -22.75 -11.734 -10.328 1 97.06 206 LEU A C 1
ATOM 1583 O O . LEU A 1 206 ? -23.719 -11.266 -9.719 1 97.06 206 LEU A O 1
ATOM 1587 N N . LEU A 1 207 ? -21.797 -10.977 -10.789 1 96.25 207 LEU A N 1
ATOM 1588 C CA . LEU A 1 207 ? -21.781 -9.531 -10.586 1 96.25 207 LEU A CA 1
ATOM 1589 C C . LEU A 1 207 ? -22.969 -8.875 -11.289 1 96.25 207 LEU A C 1
ATOM 1591 O O . LEU A 1 207 ? -23.562 -7.93 -10.766 1 96.25 207 LEU A O 1
ATOM 1595 N N . GLY A 1 208 ? -23.266 -9.305 -12.453 1 93.75 208 GLY A N 1
ATOM 1596 C CA . GLY A 1 208 ? -24.438 -8.82 -13.156 1 93.75 208 GLY A CA 1
ATOM 1597 C C . GLY A 1 208 ? -25.734 -9.047 -12.383 1 93.75 208 GLY A C 1
ATOM 1598 O O . GLY A 1 208 ? -26.594 -8.172 -12.344 1 93.75 208 GLY A O 1
ATOM 1599 N N . GLN A 1 209 ? -25.891 -10.195 -11.766 1 95.38 209 GLN A N 1
ATOM 1600 C CA . GLN A 1 209 ? -27.062 -10.531 -10.969 1 95.38 209 GLN A CA 1
ATOM 1601 C C . GLN A 1 209 ? -27.172 -9.617 -9.75 1 95.38 209 GLN A C 1
ATOM 1603 O O . GLN A 1 209 ? -28.266 -9.273 -9.32 1 95.38 209 GLN A O 1
ATOM 1608 N N . LEU A 1 210 ? -26.031 -9.227 -9.219 1 95.5 210 LEU A N 1
ATOM 1609 C CA . LEU A 1 210 ? -26 -8.43 -7.996 1 95.5 210 LEU A CA 1
ATOM 1610 C C . LEU A 1 210 ? -26.141 -6.941 -8.312 1 95.5 210 LEU A C 1
ATOM 1612 O O . LEU A 1 210 ? -26.422 -6.137 -7.418 1 95.5 210 LEU A O 1
ATOM 1616 N N . GLY A 1 211 ? -25.875 -6.527 -9.578 1 92.88 211 GLY A N 1
ATOM 1617 C CA . GLY A 1 211 ? -26 -5.137 -9.992 1 92.88 211 GLY A CA 1
ATOM 1618 C C . GLY A 1 211 ? -24.859 -4.27 -9.523 1 92.88 211 GLY A C 1
ATOM 1619 O O . GLY A 1 211 ? -25.062 -3.111 -9.148 1 92.88 211 GLY A O 1
ATOM 1620 N N . TRP A 1 212 ? -23.688 -4.816 -9.375 1 88.94 212 TRP A N 1
ATOM 1621 C CA . TRP A 1 212 ? -22.516 -3.986 -9.07 1 88.94 212 TRP A CA 1
ATOM 1622 C C . TRP A 1 212 ? -22.062 -3.211 -10.305 1 88.94 212 TRP A C 1
ATOM 1624 O O . TRP A 1 212 ? -21.625 -3.803 -11.289 1 88.94 212 TRP A O 1
ATOM 1634 N N . PRO A 1 213 ? -22.094 -1.912 -10.328 1 78.12 213 PRO A N 1
ATOM 1635 C CA . PRO A 1 213 ? -21.984 -1.089 -11.531 1 78.12 213 PRO A CA 1
ATOM 1636 C C . PRO A 1 213 ? -20.641 -1.258 -12.242 1 78.12 213 PRO A C 1
ATOM 1638 O O . PRO A 1 213 ? -20.562 -1.126 -13.469 1 78.12 213 PRO A O 1
ATOM 1641 N N . VAL A 1 214 ? -19.656 -1.447 -11.57 1 66 214 VAL A N 1
ATOM 1642 C CA . VAL A 1 214 ? -18.328 -1.471 -12.18 1 66 214 VAL A CA 1
ATOM 1643 C C . VAL A 1 214 ? -18.219 -2.68 -13.109 1 66 214 VAL A C 1
ATOM 1645 O O . VAL A 1 214 ? -17.422 -2.674 -14.047 1 66 214 VAL A O 1
ATOM 1648 N N . ALA A 1 215 ? -18.828 -3.676 -12.828 1 58.09 215 ALA A N 1
ATOM 1649 C CA . ALA A 1 215 ? -18.812 -4.902 -13.617 1 58.09 215 ALA A CA 1
ATOM 1650 C C . ALA A 1 215 ? -19.688 -4.754 -14.867 1 58.09 215 ALA A C 1
ATOM 1652 O O . ALA A 1 215 ? -19.703 -5.633 -15.727 1 58.09 215 ALA A O 1
ATOM 1653 N N . ILE A 1 216 ? -20.422 -3.646 -14.961 1 51.78 216 ILE A N 1
ATOM 1654 C CA . ILE A 1 216 ? -21.359 -3.447 -16.062 1 51.78 216 ILE A CA 1
ATOM 1655 C C . ILE A 1 216 ? -20.656 -2.713 -17.203 1 51.78 216 ILE A C 1
ATOM 1657 O O . ILE A 1 216 ? -20.203 -1.58 -17.031 1 51.78 216 ILE A O 1
ATOM 1661 N N . PRO A 1 217 ? -20.297 -3.6 -18.156 1 48.56 217 PRO A N 1
ATOM 1662 C CA . PRO A 1 217 ? -19.734 -2.92 -19.328 1 48.56 217 PRO A CA 1
ATOM 1663 C C . PRO A 1 217 ? -20.5 -1.648 -19.703 1 48.56 217 PRO A C 1
ATOM 1665 O O . PRO A 1 217 ? -21.719 -1.573 -19.5 1 48.56 217 PRO A O 1
ATOM 1668 N N . LYS A 1 218 ? -19.875 -0.477 -19.594 1 45.78 218 LYS A N 1
ATOM 1669 C CA . LYS A 1 218 ? -20.578 0.688 -20.125 1 45.78 218 LYS A CA 1
ATOM 1670 C C . LYS A 1 218 ? -21.25 0.359 -21.453 1 45.78 218 LYS A C 1
ATOM 1672 O O . LYS A 1 218 ? -20.625 -0.219 -22.344 1 45.78 218 LYS A O 1
ATOM 1677 N N . ARG A 1 219 ? -22.547 0.26 -21.453 1 32.75 219 ARG A N 1
ATOM 1678 C CA . ARG A 1 219 ? -23.25 0.151 -22.734 1 32.75 219 ARG A CA 1
ATOM 1679 C C . ARG A 1 219 ? -22.891 1.313 -23.656 1 32.75 219 ARG A C 1
ATOM 1681 O O . ARG A 1 219 ? -22.625 2.422 -23.188 1 32.75 219 ARG A O 1
ATOM 1688 N N . MET B 1 1 ? 56.531 -2.482 37.625 1 31.53 1 MET B N 1
ATOM 1689 C CA . MET B 1 1 ? 55.094 -2.295 37.844 1 31.53 1 MET B CA 1
ATOM 1690 C C . MET B 1 1 ? 54.375 -1.927 36.531 1 31.53 1 MET B C 1
ATOM 1692 O O . MET B 1 1 ? 54.25 -0.746 36.219 1 31.53 1 MET B O 1
ATOM 1696 N N . SER B 1 2 ? 54.469 -2.693 35.375 1 36.88 2 SER B N 1
ATOM 1697 C CA . SER B 1 2 ? 54.094 -2.604 33.969 1 36.88 2 SER B CA 1
ATOM 1698 C C . SER B 1 2 ? 52.562 -2.623 33.844 1 36.88 2 SER B C 1
ATOM 1700 O O . SER B 1 2 ? 51.906 -3.588 34.25 1 36.88 2 SER B O 1
ATOM 1702 N N . GLY B 1 3 ? 51.875 -1.518 34.125 1 33.75 3 GLY B N 1
ATOM 1703 C CA . GLY B 1 3 ? 50.406 -1.391 34.062 1 33.75 3 GLY B CA 1
ATOM 1704 C C . GLY B 1 3 ? 49.844 -1.849 32.719 1 33.75 3 GLY B C 1
ATOM 1705 O O . GLY B 1 3 ? 50.469 -1.661 31.688 1 33.75 3 GLY B O 1
ATOM 1706 N N . ARG B 1 4 ? 49.188 -3.037 32.719 1 43.41 4 ARG B N 1
ATOM 1707 C CA . ARG B 1 4 ? 48.5 -3.576 31.547 1 43.41 4 ARG B CA 1
ATOM 1708 C C . ARG B 1 4 ? 47.656 -2.512 30.875 1 43.41 4 ARG B C 1
ATOM 1710 O O . ARG B 1 4 ? 46.906 -1.796 31.531 1 43.41 4 ARG B O 1
ATOM 1717 N N . PRO B 1 5 ? 48.094 -2.068 29.641 1 43.56 5 PRO B N 1
ATOM 1718 C CA . PRO B 1 5 ? 47.219 -1.094 28.984 1 43.56 5 PRO B CA 1
ATOM 1719 C C . PRO B 1 5 ? 45.75 -1.497 29.031 1 43.56 5 PRO B C 1
ATOM 1721 O O . PRO B 1 5 ? 45.438 -2.689 28.984 1 43.56 5 PRO B O 1
ATOM 1724 N N . ARG B 1 6 ? 44.906 -0.776 29.75 1 41 6 ARG B N 1
ATOM 1725 C CA . ARG B 1 6 ? 43.469 -0.95 29.719 1 41 6 ARG B CA 1
ATOM 1726 C C . ARG B 1 6 ? 42.969 -1.19 28.297 1 41 6 ARG B C 1
ATOM 1728 O O . ARG B 1 6 ? 43.25 -0.417 27.391 1 41 6 ARG B O 1
ATOM 1735 N N . ARG B 1 7 ? 42.812 -2.396 27.875 1 37.41 7 ARG B N 1
ATOM 1736 C CA . ARG B 1 7 ? 42.156 -2.695 26.609 1 37.41 7 ARG B CA 1
ATOM 1737 C C . ARG B 1 7 ? 40.938 -1.825 26.391 1 37.41 7 ARG B C 1
ATOM 1739 O O . ARG B 1 7 ? 39.969 -1.879 27.188 1 37.41 7 ARG B O 1
ATOM 1746 N N . ILE B 1 8 ? 41.062 -0.543 25.953 1 37.91 8 ILE B N 1
ATOM 1747 C CA . ILE B 1 8 ? 39.875 0.195 25.547 1 37.91 8 ILE B CA 1
ATOM 1748 C C . ILE B 1 8 ? 38.969 -0.711 24.703 1 37.91 8 ILE B C 1
ATOM 1750 O O . ILE B 1 8 ? 39.406 -1.271 23.703 1 37.91 8 ILE B O 1
ATOM 1754 N N . SER B 1 9 ? 38.156 -1.564 25.328 1 36.56 9 SER B N 1
ATOM 1755 C CA . SER B 1 9 ? 37.156 -2.311 24.594 1 36.56 9 SER B CA 1
ATOM 1756 C C . SER B 1 9 ? 36.625 -1.5 23.422 1 36.56 9 SER B C 1
ATOM 1758 O O . SER B 1 9 ? 36.531 -0.274 23.5 1 36.56 9 SER B O 1
ATOM 1760 N N . PRO B 1 10 ? 36.781 -1.915 22.188 1 37.5 10 PRO B N 1
ATOM 1761 C CA . PRO B 1 10 ? 36.156 -1.147 21.094 1 37.5 10 PRO B CA 1
ATOM 1762 C C . PRO B 1 10 ? 34.812 -0.55 21.469 1 37.5 10 PRO B C 1
ATOM 1764 O O . PRO B 1 10 ? 34 -1.204 22.141 1 37.5 10 PRO B O 1
ATOM 1767 N N . ILE B 1 11 ? 34.719 0.705 21.891 1 39.31 11 ILE B N 1
ATOM 1768 C CA . ILE B 1 11 ? 33.438 1.426 22.031 1 39.31 11 ILE B CA 1
ATOM 1769 C C . ILE B 1 11 ? 32.406 0.816 21.125 1 39.31 11 ILE B C 1
ATOM 1771 O O . ILE B 1 11 ? 32.625 0.696 19.906 1 39.31 11 ILE B O 1
ATOM 1775 N N . ARG B 1 12 ? 31.75 -0.199 21.391 1 39.84 12 ARG B N 1
ATOM 1776 C CA . ARG B 1 12 ? 30.484 -0.481 20.734 1 39.84 12 ARG B CA 1
ATOM 1777 C C . ARG B 1 12 ? 29.953 0.76 20.016 1 39.84 12 ARG B C 1
ATOM 1779 O O . ARG B 1 12 ? 29.75 1.801 20.656 1 39.84 12 ARG B O 1
ATOM 1786 N N . GLU B 1 13 ? 30.359 1.273 18.906 1 43.38 13 GLU B N 1
ATOM 1787 C CA . GLU B 1 13 ? 30.047 2.496 18.188 1 43.38 13 GLU B CA 1
ATOM 1788 C C . GLU B 1 13 ? 28.578 2.875 18.359 1 43.38 13 GLU B C 1
ATOM 1790 O O . GLU B 1 13 ? 27.688 2.166 17.891 1 43.38 13 GLU B O 1
ATOM 1795 N N . GLY B 1 14 ? 28.031 3.215 19.422 1 50.09 14 GLY B N 1
ATOM 1796 C CA . GLY B 1 14 ? 26.734 3.791 19.734 1 50.09 14 GLY B CA 1
ATOM 1797 C C . GLY B 1 14 ? 26.156 4.609 18.609 1 50.09 14 GLY B C 1
ATOM 1798 O O . GLY B 1 14 ? 26.891 5.027 17.703 1 50.09 14 GLY B O 1
ATOM 1799 N N . ASN B 1 15 ? 24.75 4.5 18.328 1 69.5 15 ASN B N 1
ATOM 1800 C CA . ASN B 1 15 ? 24.094 5.27 17.266 1 69.5 15 ASN B CA 1
ATOM 1801 C C . ASN B 1 15 ? 24.547 6.73 17.297 1 69.5 15 ASN B C 1
ATOM 1803 O O . ASN B 1 15 ? 24.562 7.363 18.344 1 69.5 15 ASN B O 1
ATOM 1807 N N . SER B 1 16 ? 25.266 7.266 16.312 1 90.75 16 SER B N 1
ATOM 1808 C CA . SER B 1 16 ? 25.578 8.68 16.141 1 90.75 16 SER B CA 1
ATOM 1809 C C . SER B 1 16 ? 24.344 9.555 16.375 1 90.75 16 SER B C 1
ATOM 1811 O O . SER B 1 16 ? 23.219 9.047 16.406 1 90.75 16 SER B O 1
ATOM 1813 N N . THR B 1 17 ? 24.609 10.727 16.875 1 94.38 17 THR B N 1
ATOM 1814 C CA . THR B 1 17 ? 23.531 11.695 17.016 1 94.38 17 THR B CA 1
ATOM 1815 C C . THR B 1 17 ? 22.656 11.703 15.758 1 94.38 17 THR B C 1
ATOM 1817 O O . THR B 1 17 ? 21.422 11.789 15.859 1 94.38 17 THR B O 1
ATOM 1820 N N . ARG B 1 18 ? 23.344 11.539 14.719 1 96.31 18 ARG B N 1
ATOM 1821 C CA . ARG B 1 18 ? 22.609 11.492 13.453 1 96.31 18 ARG B CA 1
ATOM 1822 C C . ARG B 1 18 ? 21.656 10.305 13.422 1 96.31 18 ARG B C 1
ATOM 1824 O O . ARG B 1 18 ? 20.5 10.445 13.023 1 96.31 18 ARG B O 1
ATOM 1831 N N . ASP B 1 19 ? 22.141 9.141 13.883 1 96.62 19 ASP B N 1
ATOM 1832 C CA . ASP B 1 19 ? 21.312 7.941 13.914 1 96.62 19 ASP B CA 1
ATOM 1833 C C . ASP B 1 19 ? 20.141 8.102 14.891 1 96.62 19 ASP B C 1
ATOM 1835 O O . ASP B 1 19 ? 19.031 7.645 14.617 1 96.62 19 ASP B O 1
ATOM 1839 N N . GLU B 1 20 ? 20.375 8.742 15.938 1 97.31 20 GLU B N 1
ATOM 1840 C CA . GLU B 1 20 ? 19.328 8.984 16.938 1 97.31 20 GLU B CA 1
ATOM 1841 C C . GLU B 1 20 ? 18.25 9.898 16.375 1 97.31 20 GLU B C 1
ATOM 1843 O O . GLU B 1 20 ? 17.047 9.672 16.609 1 97.31 20 GLU B O 1
ATOM 1848 N N . ILE B 1 21 ? 18.656 10.914 15.648 1 97.94 21 ILE B N 1
ATOM 1849 C CA . ILE B 1 21 ? 17.719 11.844 15.031 1 97.94 21 ILE B CA 1
ATOM 1850 C C . ILE B 1 21 ? 16.859 11.102 14.016 1 97.94 21 ILE B C 1
ATOM 1852 O O . ILE B 1 21 ? 15.641 11.266 13.992 1 97.94 21 ILE B O 1
ATOM 1856 N N . LEU B 1 22 ? 17.516 10.266 13.25 1 98.12 22 LEU B N 1
ATOM 1857 C CA . LEU B 1 22 ? 16.797 9.516 12.234 1 98.12 22 LEU B CA 1
ATOM 1858 C C . LEU B 1 22 ? 15.805 8.547 12.875 1 98.12 22 LEU B C 1
ATOM 1860 O O . LEU B 1 22 ? 14.656 8.438 12.438 1 98.12 22 LEU B O 1
ATOM 1864 N N . ASP B 1 23 ? 16.219 7.891 13.898 1 98.06 23 ASP B N 1
ATOM 1865 C CA . ASP B 1 23 ? 15.344 6.938 14.578 1 98.06 23 ASP B CA 1
ATOM 1866 C C . ASP B 1 23 ? 14.141 7.645 15.195 1 98.06 23 ASP B C 1
ATOM 1868 O O . ASP B 1 23 ? 13 7.203 15.031 1 98.06 23 ASP B O 1
ATOM 1872 N N . ALA B 1 24 ? 14.359 8.719 15.844 1 98.31 24 ALA B N 1
ATOM 1873 C CA . ALA B 1 24 ? 13.289 9.508 16.453 1 98.31 24 ALA B CA 1
ATOM 1874 C C . ALA B 1 24 ? 12.344 10.047 15.383 1 98.31 24 ALA B C 1
ATOM 1876 O O . ALA B 1 24 ? 11.125 10.039 15.562 1 98.31 24 ALA B O 1
ATOM 1877 N N . SER B 1 25 ? 12.898 10.531 14.32 1 98.69 25 SER B N 1
ATOM 1878 C CA . SER B 1 25 ? 12.086 11.062 13.227 1 98.69 25 SER B CA 1
ATOM 1879 C C . SER B 1 25 ? 11.234 9.977 12.586 1 98.69 25 SER B C 1
ATOM 1881 O O . SER B 1 25 ? 10.062 10.203 12.281 1 98.69 25 SER B O 1
ATOM 1883 N N . ALA B 1 26 ? 11.859 8.805 12.391 1 98.44 26 ALA B N 1
ATOM 1884 C CA . ALA B 1 26 ? 11.117 7.676 11.836 1 98.44 26 ALA B CA 1
ATOM 1885 C C . ALA B 1 26 ? 9.891 7.363 12.68 1 98.44 26 ALA B C 1
ATOM 1887 O O . ALA B 1 26 ? 8.789 7.203 12.148 1 98.44 26 ALA B O 1
ATOM 1888 N N . GLU B 1 27 ? 10.094 7.359 13.914 1 98.19 27 GLU B N 1
ATOM 1889 C CA . GLU B 1 27 ? 8.992 7.109 14.836 1 98.19 27 GLU B CA 1
ATOM 1890 C C . GLU B 1 27 ? 7.922 8.188 14.719 1 98.19 27 GLU B C 1
ATOM 1892 O O . GLU B 1 27 ? 6.75 7.879 14.5 1 98.19 27 GLU B O 1
ATOM 1897 N N . LEU B 1 28 ? 8.312 9.398 14.797 1 98.19 28 LEU B N 1
ATOM 1898 C CA . LEU B 1 28 ? 7.367 10.508 14.828 1 98.19 28 LEU B CA 1
ATOM 1899 C C . LEU B 1 28 ? 6.645 10.641 13.492 1 98.19 28 LEU B C 1
ATOM 1901 O O . LEU B 1 28 ? 5.434 10.883 13.461 1 98.19 28 LEU B O 1
ATOM 1905 N N . PHE B 1 29 ? 7.395 10.484 12.406 1 97.94 29 PHE B N 1
ATOM 1906 C CA . PHE B 1 29 ? 6.785 10.602 11.086 1 97.94 29 PHE B CA 1
ATOM 1907 C C . PHE B 1 29 ? 5.746 9.508 10.867 1 97.94 29 PHE B C 1
ATOM 1909 O O . PHE B 1 29 ? 4.703 9.75 10.25 1 97.94 29 PHE B O 1
ATOM 1916 N N . THR B 1 30 ? 5.984 8.297 1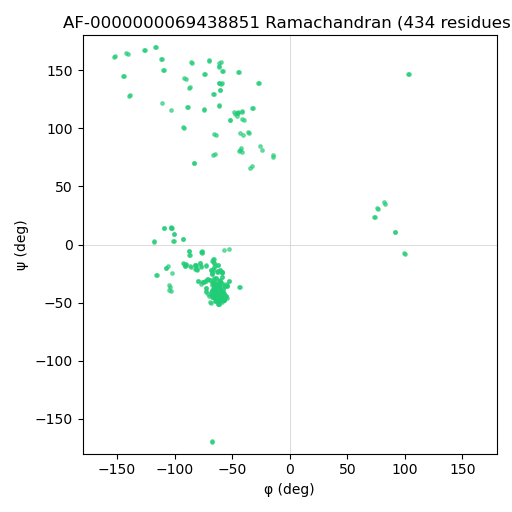1.398 1 96.94 30 THR B N 1
ATOM 1917 C CA . THR B 1 30 ? 5.094 7.176 11.117 1 96.94 30 THR B CA 1
ATOM 1918 C C . THR B 1 30 ? 3.982 7.098 12.164 1 96.94 30 THR B C 1
ATOM 1920 O O . THR B 1 30 ? 2.912 6.547 11.898 1 96.94 30 THR B O 1
ATOM 1923 N N . THR B 1 31 ? 4.109 7.73 13.344 1 95.5 31 THR B N 1
ATOM 1924 C CA . THR B 1 31 ? 3.094 7.625 14.391 1 95.5 31 THR B CA 1
ATOM 1925 C C . THR B 1 31 ? 2.26 8.898 14.469 1 95.5 31 THR B C 1
ATOM 1927 O O . THR B 1 31 ? 1.037 8.844 14.609 1 95.5 31 THR B O 1
ATOM 1930 N N . ASP B 1 32 ? 2.938 10.102 14.234 1 95.06 32 ASP B N 1
ATOM 1931 C CA . ASP B 1 32 ? 2.234 11.375 14.383 1 95.06 32 ASP B CA 1
ATOM 1932 C C . ASP B 1 32 ? 1.957 12.008 13.016 1 95.06 32 ASP B C 1
ATOM 1934 O O . ASP B 1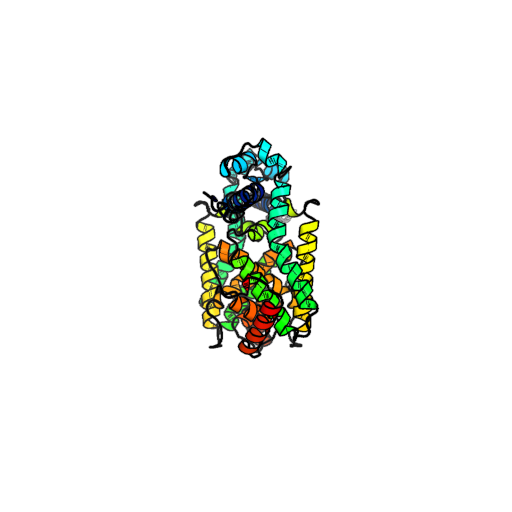 32 ? 1.084 12.867 12.898 1 95.06 32 ASP B O 1
ATOM 1938 N N . GLY B 1 33 ? 2.715 11.555 12.078 1 95.69 33 GLY B N 1
ATOM 1939 C CA . GLY B 1 33 ? 2.576 12.141 10.758 1 95.69 33 GLY B CA 1
ATOM 1940 C C . GLY B 1 33 ? 3.686 13.125 10.422 1 95.69 33 GLY B C 1
ATOM 1941 O O . GLY B 1 33 ? 4.168 13.844 11.297 1 95.69 33 GLY B O 1
ATOM 1942 N N . PHE B 1 34 ? 4.078 13.219 9.219 1 96.81 34 PHE B N 1
ATOM 1943 C CA . PHE B 1 34 ? 5.168 14.062 8.75 1 96.81 34 PHE B CA 1
ATOM 1944 C C . PHE B 1 34 ? 4.832 15.539 8.938 1 96.81 34 PHE B C 1
ATOM 1946 O O . PHE B 1 34 ? 5.613 16.297 9.523 1 96.81 34 PHE B O 1
ATOM 1953 N N . ALA B 1 35 ? 3.678 15.945 8.516 1 93.56 35 ALA B N 1
ATOM 1954 C CA . ALA B 1 35 ? 3.291 17.359 8.586 1 93.56 35 ALA B CA 1
ATOM 1955 C C . ALA B 1 35 ? 3.131 17.812 10.031 1 93.56 35 ALA B C 1
ATOM 1957 O O . ALA B 1 35 ? 3.504 18.922 10.383 1 93.56 35 ALA B O 1
ATOM 1958 N N . ALA B 1 36 ? 2.707 16.953 10.883 1 93 36 ALA B N 1
ATOM 1959 C CA . ALA B 1 36 ? 2.408 17.297 12.273 1 93 36 ALA B CA 1
ATOM 1960 C C . ALA B 1 36 ? 3.678 17.328 13.117 1 93 36 ALA B C 1
ATOM 1962 O O . ALA B 1 36 ? 3.68 17.844 14.234 1 93 36 ALA B O 1
ATOM 1963 N N . THR B 1 37 ? 4.703 16.703 12.602 1 96.88 37 THR B N 1
ATOM 1964 C CA . THR B 1 37 ? 5.957 16.641 13.344 1 96.88 37 THR B CA 1
ATOM 1965 C C . THR B 1 37 ? 6.824 17.859 13.062 1 96.88 37 THR B C 1
ATOM 1967 O O . THR B 1 37 ? 6.977 18.266 11.906 1 96.88 37 THR B O 1
ATOM 1970 N N . THR B 1 38 ? 7.391 18.422 14.141 1 96.81 38 THR B N 1
ATOM 1971 C CA . THR B 1 38 ? 8.289 19.562 13.984 1 96.81 38 THR B CA 1
ATOM 1972 C C . THR B 1 38 ? 9.719 19.172 14.336 1 96.81 38 THR B C 1
ATOM 1974 O O . THR B 1 38 ? 9.953 18.172 15.023 1 96.81 38 THR B O 1
ATOM 1977 N N . THR B 1 39 ? 10.648 19.969 13.844 1 97.12 39 THR B N 1
ATOM 1978 C CA . THR B 1 39 ? 12.047 19.734 14.18 1 97.12 39 THR B CA 1
ATOM 1979 C C . THR B 1 39 ? 12.289 19.969 15.672 1 97.12 39 THR B C 1
ATOM 1981 O O . THR B 1 39 ? 13.133 19.297 16.281 1 97.12 39 THR B O 1
ATOM 1984 N N . ARG B 1 40 ? 11.531 20.828 16.297 1 97.19 40 ARG B N 1
ATOM 1985 C CA . ARG B 1 40 ? 11.617 21.047 17.75 1 97.19 40 ARG B CA 1
ATOM 1986 C C . ARG B 1 40 ? 11.258 19.781 18.516 1 97.19 40 ARG B C 1
ATOM 1988 O O . ARG B 1 40 ? 11.969 19.375 19.438 1 97.19 40 ARG B O 1
ATOM 1995 N N . ARG B 1 41 ? 10.211 19.156 18.094 1 97.62 41 ARG B N 1
ATOM 1996 C CA . ARG B 1 41 ? 9.758 17.938 18.75 1 97.62 41 ARG B CA 1
ATOM 1997 C C . ARG B 1 41 ? 10.773 16.812 18.578 1 97.62 41 ARG B C 1
ATOM 1999 O O . ARG B 1 41 ? 11 16.031 19.5 1 97.62 41 ARG B O 1
ATOM 2006 N N . ILE B 1 42 ? 11.367 16.719 17.391 1 98.31 42 ILE B N 1
ATOM 2007 C CA . ILE B 1 42 ? 12.391 15.711 17.141 1 98.31 42 ILE B CA 1
ATOM 2008 C C . ILE B 1 42 ? 13.586 15.938 18.062 1 98.31 42 ILE B C 1
ATOM 2010 O O . ILE B 1 42 ? 14.055 15 18.719 1 98.31 42 ILE B O 1
ATOM 2014 N N . ALA B 1 43 ? 14.039 17.172 18.141 1 98.06 43 ALA B N 1
ATOM 2015 C CA . ALA B 1 43 ? 15.172 17.5 19 1 98.06 43 ALA B CA 1
ATOM 2016 C C . ALA B 1 43 ? 14.883 17.156 20.453 1 98.06 43 ALA B C 1
ATOM 2018 O O . ALA B 1 43 ? 15.711 16.547 21.141 1 98.06 43 ALA B O 1
ATOM 2019 N N . GLU B 1 44 ? 13.688 17.484 20.891 1 98 44 GLU B N 1
ATOM 2020 C CA . GLU B 1 44 ? 13.266 17.172 22.25 1 98 44 GLU B CA 1
ATOM 2021 C C . GLU B 1 44 ? 13.266 15.68 22.516 1 98 44 GLU B C 1
ATOM 2023 O O . GLU B 1 44 ? 13.695 15.227 23.578 1 98 44 GLU B O 1
ATOM 2028 N N . SER B 1 45 ? 12.883 14.938 21.562 1 97.25 45 SER B N 1
ATOM 2029 C CA . SER B 1 45 ? 12.789 13.484 21.719 1 97.25 45 SER B CA 1
ATOM 2030 C C . SER B 1 45 ? 14.172 12.852 21.844 1 97.25 45 SER B C 1
ATOM 2032 O O . SER B 1 45 ? 14.32 11.812 22.484 1 97.25 45 SER B O 1
ATOM 2034 N N . VAL B 1 46 ? 15.172 13.422 21.234 1 97 46 VAL B N 1
ATOM 2035 C CA . VAL B 1 46 ? 16.531 12.906 21.234 1 97 46 VAL B CA 1
ATOM 2036 C C . VAL B 1 46 ? 17.312 13.508 22.391 1 97 46 VAL B C 1
ATOM 2038 O O . VAL B 1 46 ? 18.375 13.008 22.766 1 97 46 VAL B O 1
ATOM 2041 N N . GLY B 1 47 ? 16.781 14.617 22.969 1 97.5 47 GLY B N 1
ATOM 2042 C CA . GLY B 1 47 ? 17.422 15.273 24.094 1 97.5 47 GLY B CA 1
ATOM 2043 C C . GLY B 1 47 ? 18.547 16.219 23.672 1 97.5 47 GLY B C 1
ATOM 2044 O O . GLY B 1 47 ? 19.578 16.297 24.344 1 97.5 47 GLY B O 1
ATOM 2045 N N . ILE B 1 48 ? 18.375 16.891 22.562 1 97.06 48 ILE B N 1
ATOM 2046 C CA . ILE B 1 48 ? 19.375 17.859 22.109 1 97.06 48 ILE B CA 1
ATOM 2047 C C . ILE B 1 48 ? 18.703 19.203 21.844 1 97.06 48 ILE B C 1
ATOM 2049 O O . ILE B 1 48 ? 17.469 19.297 21.828 1 97.06 48 ILE B O 1
ATOM 2053 N N . GLN B 1 49 ? 19.516 20.219 21.688 1 95.94 49 GLN B N 1
ATOM 2054 C CA . GLN B 1 49 ? 19 21.516 21.266 1 95.94 49 GLN B CA 1
ATOM 2055 C C . GLN B 1 49 ? 18.625 21.5 19.797 1 95.94 49 GLN B C 1
ATOM 2057 O O . GLN B 1 49 ? 19.25 20.812 18.984 1 95.94 49 GLN B O 1
ATOM 2062 N N . GLN B 1 50 ? 17.641 22.234 19.516 1 94.56 50 GLN B N 1
ATOM 2063 C CA . GLN B 1 50 ? 17.172 22.312 18.125 1 94.56 50 GLN B CA 1
ATOM 2064 C C . GLN B 1 50 ? 18.297 22.75 17.188 1 94.56 50 GLN B C 1
ATOM 2066 O O . GLN B 1 50 ? 18.406 22.234 16.078 1 94.56 50 GLN B O 1
ATOM 2071 N N . ALA B 1 51 ? 19.172 23.641 17.641 1 94.31 51 ALA B N 1
ATOM 2072 C CA . ALA B 1 51 ? 20.281 24.125 16.844 1 94.31 51 ALA B CA 1
ATOM 2073 C C . ALA B 1 51 ? 21.234 22.984 16.469 1 94.31 51 ALA B C 1
ATOM 2075 O O . ALA B 1 51 ? 21.797 22.969 15.375 1 94.31 51 ALA B O 1
ATOM 2076 N N . SER B 1 52 ? 21.391 22.094 17.312 1 95.31 52 SER B N 1
ATOM 2077 C CA . SER B 1 52 ? 22.25 20.922 17.094 1 95.31 52 SER B CA 1
ATOM 2078 C C . SER B 1 52 ? 21.703 20.047 15.969 1 95.31 52 SER B C 1
ATOM 2080 O O . SER B 1 52 ? 22.469 19.422 15.227 1 95.31 52 SER B O 1
ATOM 2082 N N . LEU B 1 53 ? 20.391 19.969 15.898 1 96.94 53 LEU B N 1
ATOM 2083 C CA . LEU B 1 53 ? 19.75 19.172 14.859 1 96.94 53 LEU B CA 1
ATOM 2084 C C . LEU B 1 53 ? 20.125 19.688 13.469 1 96.94 53 LEU B C 1
ATOM 2086 O O . LEU B 1 53 ? 20.359 18.906 12.555 1 96.94 53 LEU B O 1
ATOM 2090 N N . TYR B 1 54 ? 20.328 20.938 13.383 1 95.75 54 TYR B N 1
ATOM 2091 C CA . TYR B 1 54 ? 20.562 21.578 12.102 1 95.75 54 TYR B CA 1
ATOM 2092 C C . TYR B 1 54 ? 21.984 21.344 11.625 1 95.75 54 TYR B C 1
ATOM 2094 O O . TYR B 1 54 ? 22.312 21.547 10.453 1 95.75 54 TYR B O 1
ATOM 2102 N N . TYR B 1 55 ? 22.891 20.906 12.547 1 95.75 55 TYR B N 1
ATOM 2103 C CA . TYR B 1 55 ? 24.219 20.484 12.164 1 95.75 55 TYR B CA 1
ATOM 2104 C C . TYR B 1 55 ? 24.172 19.203 11.336 1 95.75 55 TYR B C 1
ATOM 2106 O O . TYR B 1 55 ? 25.031 18.984 10.477 1 95.75 55 TYR B O 1
ATOM 2114 N N . HIS B 1 56 ? 23.125 18.516 11.539 1 96.75 56 HIS B N 1
ATOM 2115 C CA . HIS B 1 56 ? 23.016 17.219 10.875 1 96.75 56 HIS B CA 1
ATOM 2116 C C . HIS B 1 56 ? 22.047 17.281 9.695 1 96.75 56 HIS B C 1
ATOM 2118 O O . HIS B 1 56 ? 22.297 16.672 8.656 1 96.75 56 HIS B O 1
ATOM 2124 N N . PHE B 1 57 ? 20.922 18.047 9.898 1 97.75 57 PHE B N 1
ATOM 2125 C CA . PHE B 1 57 ? 19.891 18.172 8.883 1 97.75 57 PHE B CA 1
ATOM 2126 C C . PHE B 1 57 ? 19.391 19.609 8.82 1 97.75 57 PHE B C 1
ATOM 2128 O O . PHE B 1 57 ? 18.844 20.125 9.797 1 97.75 57 PHE B O 1
ATOM 2135 N N . LYS B 1 58 ? 19.391 20.141 7.66 1 96.31 58 LYS B N 1
ATOM 2136 C CA . LYS B 1 58 ? 19 21.547 7.504 1 96.31 58 LYS B CA 1
ATOM 2137 C C . LYS B 1 58 ? 17.484 21.703 7.605 1 96.31 58 LYS B C 1
ATOM 2139 O O . LYS B 1 58 ? 17 22.734 8.078 1 96.31 58 LYS B O 1
ATOM 2144 N N . THR B 1 59 ? 16.781 20.656 7.133 1 95.94 59 THR B N 1
ATOM 2145 C CA . THR B 1 59 ? 15.328 20.75 7.121 1 95.94 59 THR B CA 1
ATOM 2146 C C . THR B 1 59 ? 14.695 19.406 7.484 1 95.94 59 THR B C 1
ATOM 2148 O O . THR B 1 59 ? 15.367 18.375 7.469 1 95.94 59 THR B O 1
ATOM 2151 N N . LYS B 1 60 ? 13.477 19.453 7.793 1 97 60 LYS B N 1
ATOM 2152 C CA . LYS B 1 60 ? 12.68 18.25 8.016 1 97 60 LYS B CA 1
ATOM 2153 C C . LYS B 1 60 ? 12.633 17.391 6.762 1 97 60 LYS B C 1
ATOM 2155 O O . LYS B 1 60 ? 12.656 16.156 6.852 1 97 60 LYS B O 1
ATOM 2160 N N . ASP B 1 61 ? 12.68 18 5.605 1 97.56 61 ASP B N 1
ATOM 2161 C CA . ASP B 1 61 ? 12.68 17.281 4.332 1 97.56 61 ASP B CA 1
ATOM 2162 C C . ASP B 1 61 ? 13.969 16.484 4.16 1 97.56 61 ASP B C 1
ATOM 2164 O O . ASP B 1 61 ? 13.953 15.383 3.598 1 97.56 61 ASP B O 1
ATOM 2168 N N . ASP B 1 62 ? 15.016 17.016 4.645 1 97.81 62 ASP B N 1
ATOM 2169 C CA . ASP B 1 62 ? 16.281 16.281 4.57 1 97.81 62 ASP B CA 1
ATOM 2170 C C . ASP B 1 62 ? 16.219 15 5.395 1 97.81 62 ASP B C 1
ATOM 2172 O O . ASP B 1 62 ? 16.766 13.969 4.988 1 97.81 62 ASP B O 1
ATOM 2176 N N . ILE B 1 63 ? 15.586 15.133 6.5 1 98.25 63 ILE B N 1
ATOM 2177 C CA . ILE B 1 63 ? 15.43 13.961 7.359 1 98.25 63 ILE B CA 1
ATOM 2178 C C . ILE B 1 63 ? 14.57 12.914 6.656 1 98.25 63 ILE B C 1
ATOM 2180 O O . ILE B 1 63 ? 14.93 11.734 6.625 1 98.25 63 ILE B O 1
ATOM 2184 N N . LEU B 1 64 ? 13.438 13.383 6.066 1 98.5 64 LEU B N 1
ATOM 2185 C CA . LEU B 1 64 ? 12.555 12.477 5.344 1 98.5 64 LEU B CA 1
ATOM 2186 C C . LEU B 1 64 ? 13.297 11.797 4.195 1 98.5 64 LEU B C 1
ATOM 2188 O O . LEU B 1 64 ? 13.18 10.578 4.012 1 98.5 64 LEU B O 1
ATOM 2192 N N . ASP B 1 65 ? 14.062 12.562 3.469 1 98.06 65 ASP B N 1
ATOM 2193 C CA . ASP B 1 65 ? 14.82 12.023 2.342 1 98.06 65 ASP B CA 1
ATOM 2194 C C . ASP B 1 65 ? 15.789 10.938 2.801 1 98.06 65 ASP B C 1
ATOM 2196 O O . ASP B 1 65 ? 15.891 9.883 2.17 1 98.06 65 ASP B O 1
ATOM 2200 N N . ALA B 1 66 ? 16.438 11.172 3.885 1 97.62 66 ALA B N 1
ATOM 2201 C CA . ALA B 1 66 ? 17.391 10.211 4.426 1 97.62 66 ALA B CA 1
ATOM 2202 C C . ALA B 1 66 ? 16.688 8.93 4.875 1 97.62 66 ALA B C 1
ATOM 2204 O O . ALA B 1 66 ? 17.172 7.824 4.617 1 97.62 66 ALA B O 1
ATOM 2205 N N . LEU B 1 67 ? 15.594 9.055 5.535 1 97.94 67 LEU B N 1
ATOM 2206 C CA . LEU B 1 67 ? 14.812 7.91 5.988 1 97.94 67 LEU B CA 1
ATOM 2207 C C . LEU B 1 67 ? 14.336 7.078 4.801 1 97.94 67 LEU B C 1
ATOM 2209 O O . LEU B 1 67 ? 14.445 5.848 4.812 1 97.94 67 LEU B O 1
ATOM 2213 N N . LEU B 1 68 ? 13.82 7.762 3.777 1 97.69 68 LEU B N 1
ATOM 2214 C CA . LEU B 1 68 ? 13.312 7.074 2.594 1 97.69 68 LEU B CA 1
ATOM 2215 C C . LEU B 1 68 ? 14.438 6.352 1.863 1 97.69 68 LEU B C 1
ATOM 2217 O O . LEU B 1 68 ? 14.258 5.223 1.402 1 97.69 68 LEU B O 1
ATOM 2221 N N . ALA B 1 69 ? 15.562 6.969 1.78 1 96.19 69 ALA B N 1
ATOM 2222 C CA . ALA B 1 69 ? 16.719 6.352 1.129 1 96.19 69 ALA B CA 1
ATOM 2223 C C . ALA B 1 69 ? 17.094 5.039 1.809 1 96.19 69 ALA B C 1
ATOM 2225 O O . ALA B 1 69 ? 17.453 4.07 1.141 1 96.19 69 ALA B O 1
ATOM 2226 N N . MET B 1 70 ? 16.891 4.969 3.072 1 93.25 70 MET B N 1
ATOM 2227 C CA . MET B 1 70 ? 17.234 3.777 3.842 1 93.25 70 MET B CA 1
ATOM 2228 C C . MET B 1 70 ? 16.344 2.607 3.467 1 93.25 70 MET B C 1
ATOM 2230 O O . MET B 1 70 ? 16.719 1.447 3.631 1 93.25 70 MET B O 1
ATOM 2234 N N . THR B 1 71 ? 15.18 2.91 2.977 1 94.69 71 THR B N 1
ATOM 2235 C CA . THR B 1 71 ? 14.242 1.843 2.643 1 94.69 71 THR B CA 1
ATOM 2236 C C . THR B 1 71 ? 14.57 1.244 1.277 1 94.69 71 THR B C 1
ATOM 2238 O O . THR B 1 71 ? 14.219 0.1 0.993 1 94.69 71 THR B O 1
ATOM 2241 N N . ILE B 1 72 ? 15.305 1.968 0.405 1 96.75 72 ILE B N 1
ATOM 2242 C CA . ILE B 1 72 ? 15.406 1.565 -0.993 1 96.75 72 ILE B CA 1
ATOM 2243 C C . ILE B 1 72 ? 16.859 1.207 -1.317 1 96.75 72 ILE B C 1
ATOM 2245 O O . ILE B 1 72 ? 17.109 0.366 -2.182 1 96.75 72 ILE B O 1
ATOM 2249 N N . ASP B 1 73 ? 17.828 1.779 -0.597 1 96.25 73 ASP B N 1
ATOM 2250 C CA . ASP B 1 73 ? 19.219 1.69 -0.994 1 96.25 73 ASP B CA 1
ATOM 2251 C C . ASP B 1 73 ? 19.703 0.24 -0.992 1 96.25 73 ASP B C 1
ATOM 2253 O O . ASP B 1 73 ? 20.297 -0.225 -1.97 1 96.25 73 ASP B O 1
ATOM 2257 N N . GLN B 1 74 ? 19.438 -0.44 0.032 1 94.94 74 GLN B N 1
ATOM 2258 C CA . GLN B 1 74 ? 19.938 -1.806 0.141 1 94.94 74 GLN B CA 1
ATOM 2259 C C . GLN B 1 74 ? 19.25 -2.725 -0.865 1 94.94 74 GLN B C 1
ATOM 2261 O O . GLN B 1 74 ? 19.906 -3.422 -1.633 1 94.94 74 GLN B O 1
ATOM 2266 N N . PRO B 1 75 ? 17.938 -2.734 -0.955 1 97 75 PRO B N 1
ATOM 2267 C CA . PRO B 1 75 ? 17.297 -3.582 -1.965 1 97 75 PRO B CA 1
ATOM 2268 C C . PRO B 1 75 ? 17.75 -3.262 -3.383 1 97 75 PRO B C 1
ATOM 2270 O O . PRO B 1 75 ? 17.938 -4.168 -4.199 1 97 75 PRO B O 1
ATOM 2273 N N . LEU B 1 76 ? 17.938 -2.014 -3.66 1 98.19 76 LEU B N 1
ATOM 2274 C CA . LEU B 1 76 ? 18.406 -1.627 -4.992 1 98.19 76 LEU B CA 1
ATOM 2275 C C . LEU B 1 76 ? 19.812 -2.152 -5.254 1 98.19 76 LEU B C 1
ATOM 2277 O O . LEU B 1 76 ? 20.094 -2.66 -6.344 1 98.19 76 LEU B O 1
ATOM 2281 N N . HIS B 1 77 ? 20.688 -2.029 -4.25 1 97.5 77 HIS B N 1
ATOM 2282 C CA . HIS B 1 77 ? 22.047 -2.541 -4.355 1 97.5 77 HIS B CA 1
ATOM 2283 C C . HIS B 1 77 ? 22.047 -4.035 -4.656 1 97.5 77 HIS B C 1
ATOM 2285 O O . HIS B 1 77 ? 22.703 -4.48 -5.598 1 97.5 77 HIS B O 1
ATOM 2291 N N . TYR B 1 78 ? 21.297 -4.762 -3.949 1 97.5 78 TYR B N 1
ATOM 2292 C CA . TYR B 1 78 ? 21.297 -6.211 -4.125 1 97.5 78 TYR B CA 1
ATOM 2293 C C . TYR B 1 78 ? 20.562 -6.602 -5.402 1 97.5 78 TYR B C 1
ATOM 2295 O O . TYR B 1 78 ? 20.922 -7.586 -6.055 1 97.5 78 TYR B O 1
ATOM 2303 N N . ALA B 1 79 ? 19.547 -5.871 -5.805 1 98.56 79 ALA B N 1
ATOM 2304 C CA . ALA B 1 79 ? 18.891 -6.125 -7.086 1 98.56 79 ALA B CA 1
ATOM 2305 C C . ALA B 1 79 ? 19.891 -6.047 -8.242 1 98.56 79 ALA B C 1
ATOM 2307 O O . ALA B 1 79 ? 19.859 -6.875 -9.156 1 98.56 79 ALA B O 1
ATOM 2308 N N . ALA B 1 80 ? 20.719 -5.082 -8.164 1 98.06 80 ALA B N 1
ATOM 2309 C CA . ALA B 1 80 ? 21.734 -4.914 -9.203 1 98.06 80 ALA B CA 1
ATOM 2310 C C . ALA B 1 80 ? 22.703 -6.094 -9.211 1 98.06 80 ALA B C 1
ATOM 2312 O O . ALA B 1 80 ? 23.078 -6.594 -10.281 1 98.06 80 ALA B O 1
ATOM 2313 N N . LEU B 1 81 ? 23.094 -6.547 -8.047 1 98.06 81 LEU B N 1
ATOM 2314 C CA . LEU B 1 81 ? 24 -7.695 -7.945 1 98.06 81 LEU B CA 1
ATOM 2315 C C . LEU B 1 81 ? 23.312 -8.961 -8.453 1 98.06 81 LEU B C 1
ATOM 2317 O O . LEU B 1 81 ? 23.922 -9.75 -9.18 1 98.06 81 LEU B O 1
ATOM 2321 N N . ILE B 1 82 ? 22.062 -9.164 -8.094 1 98.25 82 ILE B N 1
ATOM 2322 C CA . ILE B 1 82 ? 21.297 -10.336 -8.477 1 98.25 82 ILE B CA 1
ATOM 2323 C C . ILE B 1 82 ? 21.125 -10.367 -9.992 1 98.25 82 ILE B C 1
ATOM 2325 O O . ILE B 1 82 ? 21.141 -11.438 -10.609 1 98.25 82 ILE B O 1
ATOM 2329 N N . ALA B 1 83 ? 20.969 -9.227 -10.586 1 96.81 83 ALA B N 1
ATOM 2330 C CA . ALA B 1 83 ? 20.719 -9.109 -12.016 1 96.81 83 ALA B CA 1
ATOM 2331 C C . ALA B 1 83 ? 21.859 -9.734 -12.82 1 96.81 83 ALA B C 1
ATOM 2333 O O . ALA B 1 83 ? 21.641 -10.25 -13.922 1 96.81 83 ALA B O 1
ATOM 2334 N N . ASP B 1 84 ? 23.031 -9.82 -12.25 1 95.38 84 ASP B N 1
ATOM 2335 C CA . ASP B 1 84 ? 24.219 -10.266 -12.977 1 95.38 84 ASP B CA 1
ATOM 2336 C C . ASP B 1 84 ? 24.531 -11.727 -12.656 1 95.38 84 ASP B C 1
ATOM 2338 O O . ASP B 1 84 ? 25.531 -12.266 -13.117 1 95.38 84 ASP B O 1
ATOM 2342 N N . ARG B 1 85 ? 23.703 -12.344 -11.883 1 97.69 85 ARG B N 1
ATOM 2343 C CA . ARG B 1 85 ? 23.969 -13.719 -11.477 1 97.69 85 ARG B CA 1
ATOM 2344 C C . ARG B 1 85 ? 23.453 -14.711 -12.516 1 97.69 85 ARG B C 1
ATOM 2346 O O . ARG B 1 85 ? 22.5 -14.414 -13.234 1 97.69 85 ARG B O 1
ATOM 2353 N N . PRO B 1 86 ? 24 -15.898 -12.531 1 97.88 86 PRO B N 1
ATOM 2354 C CA . PRO B 1 86 ? 23.688 -16.859 -13.578 1 97.88 86 PRO B CA 1
ATOM 2355 C C . PRO B 1 86 ? 22.453 -17.703 -13.25 1 97.88 86 PRO B C 1
ATOM 2357 O O . PRO B 1 86 ? 21.938 -18.438 -14.109 1 97.88 86 PRO B O 1
ATOM 2360 N N . GLU B 1 87 ? 21.922 -17.609 -12.016 1 97.88 87 GLU B N 1
ATOM 2361 C CA . GLU B 1 87 ? 20.766 -18.422 -11.633 1 97.88 87 GLU B CA 1
ATOM 2362 C C . GLU B 1 87 ? 19.562 -18.109 -12.508 1 97.88 87 GLU B C 1
ATOM 2364 O O . GLU B 1 87 ? 19.484 -17.031 -13.109 1 97.88 87 GLU B O 1
ATOM 2369 N N . ALA B 1 88 ? 18.672 -19.047 -12.594 1 96.62 88 ALA B N 1
ATOM 2370 C CA . ALA B 1 88 ? 17.438 -18.875 -13.375 1 96.62 88 ALA B CA 1
ATOM 2371 C C . ALA B 1 88 ? 16.641 -17.672 -12.875 1 96.62 88 ALA B C 1
ATOM 2373 O O . ALA B 1 88 ? 16.641 -17.375 -11.68 1 96.62 88 ALA B O 1
ATOM 2374 N N . PRO B 1 89 ? 15.898 -17 -13.734 1 96.75 89 PRO B N 1
ATOM 2375 C CA . PRO B 1 89 ? 15.133 -15.82 -13.359 1 96.75 89 PRO B CA 1
ATOM 2376 C C . PRO B 1 89 ? 14.195 -16.078 -12.18 1 96.75 89 PRO B C 1
ATOM 2378 O O . PRO B 1 89 ? 14 -15.188 -11.336 1 96.75 89 PRO B O 1
ATOM 2381 N N . VAL B 1 90 ? 13.625 -17.266 -12.094 1 96.94 90 VAL B N 1
ATOM 2382 C CA . VAL B 1 90 ? 12.703 -17.562 -11.008 1 96.94 90 VAL B CA 1
ATOM 2383 C C . VAL B 1 90 ? 13.445 -17.562 -9.68 1 96.94 90 VAL B C 1
ATOM 2385 O O . VAL B 1 90 ? 12.914 -17.109 -8.664 1 96.94 90 VAL B O 1
ATOM 2388 N N . VAL B 1 91 ? 14.68 -18 -9.68 1 97.69 91 VAL B N 1
ATOM 2389 C CA . VAL B 1 91 ? 15.5 -18 -8.477 1 97.69 91 VAL B CA 1
ATOM 2390 C C . VAL B 1 91 ? 15.875 -16.578 -8.094 1 97.69 91 VAL B C 1
ATOM 2392 O O . VAL B 1 91 ? 15.789 -16.203 -6.926 1 97.69 91 VAL B O 1
ATOM 2395 N N . ARG B 1 92 ? 16.266 -15.773 -9.062 1 98.44 92 ARG B N 1
ATOM 2396 C CA . ARG B 1 92 ? 16.688 -14.391 -8.836 1 98.44 92 ARG B CA 1
ATOM 2397 C C . ARG B 1 92 ? 15.516 -13.539 -8.352 1 98.44 92 ARG B C 1
ATOM 2399 O O . ARG B 1 92 ? 15.664 -12.727 -7.438 1 98.44 92 ARG B O 1
ATOM 2406 N N . LEU B 1 93 ? 14.352 -13.758 -8.953 1 98.06 93 LEU B N 1
ATOM 2407 C CA . LEU B 1 93 ? 13.156 -13.055 -8.508 1 98.06 93 LEU B CA 1
ATOM 2408 C C . LEU B 1 93 ? 12.812 -13.414 -7.066 1 98.06 93 LEU B C 1
ATOM 2410 O O . LEU B 1 93 ? 12.516 -12.539 -6.254 1 98.06 93 LEU B O 1
ATOM 2414 N N . TYR B 1 94 ? 12.875 -14.695 -6.773 1 97.62 94 TYR B N 1
ATOM 2415 C CA . TYR B 1 94 ? 12.594 -15.164 -5.426 1 97.62 94 TYR B CA 1
ATOM 2416 C C . TYR B 1 94 ? 13.57 -14.555 -4.422 1 97.62 94 TYR B C 1
ATOM 2418 O O . TYR B 1 94 ? 13.156 -14.094 -3.352 1 97.62 94 TYR B O 1
ATOM 2426 N N . ALA B 1 95 ? 14.828 -14.539 -4.75 1 98.06 95 ALA B N 1
ATOM 2427 C CA . ALA B 1 95 ? 15.852 -14.008 -3.863 1 98.06 95 ALA B CA 1
ATOM 2428 C C . ALA B 1 95 ? 15.617 -12.531 -3.564 1 98.06 95 ALA B C 1
ATOM 2430 O O . ALA B 1 95 ? 15.68 -12.102 -2.41 1 98.06 95 ALA B O 1
ATOM 2431 N N . LEU B 1 96 ? 15.344 -11.766 -4.582 1 98.44 96 LEU B N 1
ATOM 2432 C CA . LEU B 1 96 ? 15.094 -10.344 -4.414 1 98.44 96 LEU B CA 1
ATOM 2433 C C . LEU B 1 96 ? 13.867 -10.102 -3.533 1 98.44 96 LEU B C 1
ATOM 2435 O O . LEU B 1 96 ? 13.922 -9.32 -2.582 1 98.44 96 LEU B O 1
ATOM 2439 N N . ALA B 1 97 ? 12.82 -10.844 -3.863 1 98.12 97 ALA B N 1
ATOM 2440 C CA . ALA B 1 97 ? 11.578 -10.695 -3.115 1 98.12 97 ALA B CA 1
ATOM 2441 C C . ALA B 1 97 ? 11.766 -11.086 -1.651 1 98.12 97 ALA B C 1
ATOM 2443 O O . ALA B 1 97 ? 11.297 -10.383 -0.75 1 98.12 97 ALA B O 1
ATOM 2444 N N . LEU B 1 98 ? 12.422 -12.164 -1.44 1 97.5 98 LEU B N 1
ATOM 2445 C CA . LEU B 1 98 ? 12.648 -12.672 -0.09 1 97.5 98 LEU B CA 1
ATOM 2446 C C . LEU B 1 98 ? 13.445 -11.672 0.739 1 97.5 98 LEU B C 1
ATOM 2448 O O . LEU B 1 98 ? 13.047 -11.312 1.848 1 97.5 98 LEU B O 1
ATOM 2452 N N . GLY B 1 99 ? 14.57 -11.219 0.189 1 97.06 99 GLY B N 1
ATOM 2453 C CA . GLY B 1 99 ? 15.398 -10.266 0.901 1 97.06 99 GLY B CA 1
ATOM 2454 C C . GLY B 1 99 ? 14.711 -8.938 1.154 1 97.06 99 GLY B C 1
ATOM 2455 O O . GLY B 1 99 ? 14.773 -8.398 2.26 1 97.06 99 GLY B O 1
ATOM 2456 N N . ASP B 1 100 ? 14.062 -8.422 0.151 1 97.5 100 ASP B N 1
ATOM 2457 C CA . ASP B 1 100 ? 13.383 -7.133 0.228 1 97.5 100 ASP B CA 1
ATOM 2458 C C . ASP B 1 100 ? 12.219 -7.184 1.223 1 97.5 100 ASP B C 1
ATOM 2460 O O . ASP B 1 100 ? 12.094 -6.305 2.078 1 97.5 100 ASP B O 1
ATOM 2464 N N . ALA B 1 101 ? 11.414 -8.266 1.172 1 97.06 101 ALA B N 1
ATOM 2465 C CA . ALA B 1 101 ? 10.297 -8.43 2.102 1 97.06 101 ALA B CA 1
ATOM 2466 C C . ALA B 1 101 ? 10.797 -8.578 3.537 1 97.06 101 ALA B C 1
ATOM 2468 O O . ALA B 1 101 ? 10.227 -7.992 4.461 1 97.06 101 ALA B O 1
ATOM 2469 N N . ALA B 1 102 ? 11.836 -9.32 3.688 1 96.06 102 ALA B N 1
ATOM 2470 C CA . ALA B 1 102 ? 12.398 -9.516 5.02 1 96.06 102 ALA B CA 1
ATOM 2471 C C . ALA B 1 102 ? 12.883 -8.195 5.609 1 96.06 102 ALA B C 1
ATOM 2473 O O . ALA B 1 102 ? 12.688 -7.926 6.797 1 96.06 102 ALA B O 1
ATOM 2474 N N . GLN B 1 103 ? 13.5 -7.398 4.805 1 94.19 103 GLN B N 1
ATOM 2475 C CA . GLN B 1 103 ? 13.992 -6.102 5.254 1 94.19 103 GLN B CA 1
ATOM 2476 C C . GLN B 1 103 ? 12.844 -5.195 5.684 1 94.19 103 GLN B C 1
ATOM 2478 O O . GLN B 1 103 ? 12.898 -4.574 6.746 1 94.19 103 GLN B O 1
ATOM 2483 N N . LEU B 1 104 ? 11.789 -5.125 4.844 1 95.06 104 LEU B N 1
ATOM 2484 C CA . LEU B 1 104 ? 10.633 -4.301 5.176 1 95.06 104 LEU B CA 1
ATOM 2485 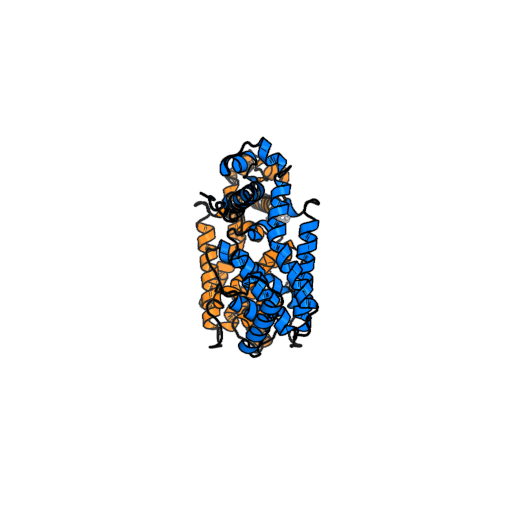C C . LEU B 1 104 ? 9.969 -4.785 6.465 1 95.06 104 LEU B C 1
ATOM 2487 O O . LEU B 1 104 ? 9.594 -3.977 7.312 1 95.06 104 LEU B O 1
ATOM 2491 N N . ALA B 1 105 ? 9.914 -6.086 6.633 1 94.75 105 ALA B N 1
ATOM 2492 C CA . ALA B 1 105 ? 9.25 -6.684 7.789 1 94.75 105 ALA B CA 1
ATOM 2493 C C . ALA B 1 105 ? 10.062 -6.465 9.062 1 94.75 105 ALA B C 1
ATOM 2495 O O . ALA B 1 105 ? 9.5 -6.316 10.148 1 94.75 105 ALA B O 1
ATOM 2496 N N . ALA B 1 106 ? 11.344 -6.371 8.914 1 92.56 106 ALA B N 1
ATOM 2497 C CA . ALA B 1 106 ? 12.227 -6.328 10.07 1 92.56 106 ALA B CA 1
ATOM 2498 C C . ALA B 1 106 ? 12.469 -4.895 10.531 1 92.56 106 ALA B C 1
ATOM 2500 O O . ALA B 1 106 ? 12.969 -4.66 11.633 1 92.56 106 ALA B O 1
ATOM 2501 N N . SER B 1 107 ? 12.18 -3.943 9.703 1 92.94 107 SER B N 1
ATOM 2502 C CA . SER B 1 107 ? 12.414 -2.549 10.07 1 92.94 107 SER B CA 1
ATOM 2503 C C . SER B 1 107 ? 11.625 -2.164 11.32 1 92.94 107 SER B C 1
ATOM 2505 O O . SER B 1 107 ? 10.477 -2.572 11.477 1 92.94 107 SER B O 1
ATOM 2507 N N . ARG B 1 108 ? 12.273 -1.438 12.164 1 94.75 108 ARG B N 1
ATOM 2508 C CA . ARG B 1 108 ? 11.633 -1.028 13.406 1 94.75 108 ARG B CA 1
ATOM 2509 C C . ARG B 1 108 ? 10.375 -0.206 13.133 1 94.75 108 ARG B C 1
ATOM 2511 O O . ARG B 1 108 ? 9.328 -0.454 13.719 1 94.75 108 ARG B O 1
ATOM 2518 N N . TRP B 1 109 ? 10.531 0.729 12.242 1 96.81 109 TRP B N 1
ATOM 2519 C CA . TRP B 1 109 ? 9.398 1.583 11.891 1 96.81 109 TRP B CA 1
ATOM 2520 C C . TRP B 1 109 ? 8.898 1.276 10.484 1 96.81 109 TRP B C 1
ATOM 2522 O O . TRP B 1 109 ? 9.672 0.835 9.633 1 96.81 109 TRP B O 1
ATOM 2532 N N . ASN B 1 110 ? 7.609 1.478 10.25 1 96.75 110 ASN B N 1
ATOM 2533 C CA . ASN B 1 110 ? 6.984 1.228 8.953 1 96.75 110 ASN B CA 1
ATOM 2534 C C . ASN B 1 110 ? 7.176 2.406 8 1 96.75 110 ASN B C 1
ATOM 2536 O O . ASN B 1 110 ? 6.203 3.051 7.602 1 96.75 110 ASN B O 1
ATOM 2540 N N . LEU B 1 111 ? 8.398 2.648 7.508 1 97.5 111 LEU B N 1
ATOM 2541 C CA . LEU B 1 111 ? 8.781 3.816 6.719 1 97.5 111 LEU B CA 1
ATOM 2542 C C . LEU B 1 111 ? 8.109 3.787 5.348 1 97.5 111 LEU B C 1
ATOM 2544 O O . LEU B 1 111 ? 7.949 4.828 4.707 1 97.5 111 LEU B O 1
ATOM 2548 N N . GLY B 1 112 ? 7.684 2.562 4.895 1 96.62 112 GLY B N 1
ATOM 2549 C CA . GLY B 1 112 ? 6.973 2.471 3.627 1 96.62 112 GLY B CA 1
ATOM 2550 C C . GLY B 1 112 ? 5.656 3.221 3.625 1 96.62 112 GLY B C 1
ATOM 2551 O O . GLY B 1 112 ? 5.16 3.615 2.566 1 96.62 112 GLY B O 1
ATOM 2552 N N . ALA B 1 113 ? 5.109 3.438 4.801 1 96.25 113 ALA B N 1
ATOM 2553 C CA . ALA B 1 113 ? 3.861 4.188 4.93 1 96.25 113 ALA B CA 1
ATOM 2554 C C . ALA B 1 113 ? 4.027 5.621 4.43 1 96.25 113 ALA B C 1
ATOM 2556 O O . ALA B 1 113 ? 3.045 6.289 4.102 1 96.25 113 ALA B O 1
ATOM 2557 N N . LEU B 1 114 ? 5.262 6.098 4.305 1 96.94 114 LEU B N 1
ATOM 2558 C CA . LEU B 1 114 ? 5.551 7.469 3.906 1 96.94 114 LEU B CA 1
ATOM 2559 C C . LEU B 1 114 ? 5.617 7.594 2.387 1 96.94 114 LEU B C 1
ATOM 2561 O O . LEU B 1 114 ? 5.668 8.703 1.852 1 96.94 114 LEU B O 1
ATOM 2565 N N . TYR B 1 115 ? 5.516 6.438 1.676 1 95.75 115 TYR B N 1
ATOM 2566 C CA . TYR B 1 115 ? 5.668 6.441 0.225 1 95.75 115 TYR B CA 1
ATOM 2567 C C . TYR B 1 115 ? 4.52 7.188 -0.441 1 95.75 115 TYR B C 1
ATOM 2569 O O . TYR B 1 115 ? 4.648 7.656 -1.574 1 95.75 115 TYR B O 1
ATOM 2577 N N . LEU B 1 116 ? 3.406 7.281 0.322 1 93.81 116 LEU B N 1
ATOM 2578 C CA . LEU B 1 116 ? 2.213 7.832 -0.308 1 93.81 116 LEU B CA 1
ATOM 2579 C C . LEU B 1 116 ? 2.018 9.297 0.084 1 93.81 116 LEU B C 1
ATOM 2581 O O . LEU B 1 116 ? 1.005 9.906 -0.267 1 93.81 116 LEU B O 1
ATOM 2585 N N . LEU B 1 117 ? 3.012 9.898 0.743 1 95 117 LEU B N 1
ATOM 2586 C CA . LEU B 1 117 ? 2.941 11.312 1.091 1 95 117 LEU B CA 1
ATOM 2587 C C . LEU B 1 117 ? 2.969 12.18 -0.161 1 95 117 LEU B C 1
ATOM 2589 O O . LEU B 1 117 ? 3.869 12.055 -0.993 1 95 117 LEU B O 1
ATOM 2593 N N . PRO B 1 118 ? 2.023 13.07 -0.219 1 94.12 118 PRO B N 1
ATOM 2594 C CA . PRO B 1 118 ? 2.039 13.961 -1.379 1 94.12 118 PRO B CA 1
ATOM 2595 C C . PRO B 1 118 ? 3.318 14.789 -1.469 1 94.12 118 PRO B C 1
ATOM 2597 O O . PRO B 1 118 ? 3.738 15.164 -2.566 1 94.12 118 PRO B O 1
ATOM 2600 N N . ASP B 1 119 ? 4.012 14.977 -0.381 1 94.25 119 ASP B N 1
ATOM 2601 C CA . ASP B 1 119 ? 5.258 15.727 -0.307 1 94.25 119 ASP B CA 1
ATOM 2602 C C . ASP B 1 119 ? 6.32 15.125 -1.227 1 94.25 119 ASP B C 1
ATOM 2604 O O . ASP B 1 119 ? 7.211 15.836 -1.698 1 94.25 119 ASP B O 1
ATOM 2608 N N . LEU B 1 120 ? 6.156 13.906 -1.511 1 95.88 120 LEU B N 1
ATOM 2609 C CA . LEU B 1 120 ? 7.199 13.203 -2.248 1 95.88 120 LEU B CA 1
ATOM 2610 C C . LEU B 1 120 ? 7.164 13.578 -3.727 1 95.88 120 LEU B C 1
ATOM 2612 O O . LEU B 1 120 ? 8.094 13.258 -4.473 1 95.88 120 LEU B O 1
ATOM 2616 N N . ARG B 1 121 ? 6.215 14.32 -4.133 1 93.69 121 ARG B N 1
ATOM 2617 C CA . ARG B 1 121 ? 6.141 14.781 -5.516 1 93.69 121 ARG B CA 1
ATOM 2618 C C . ARG B 1 121 ? 7.113 15.93 -5.758 1 93.69 121 ARG B C 1
ATOM 2620 O O . ARG B 1 121 ? 7.418 16.266 -6.906 1 93.69 121 ARG B O 1
ATOM 2627 N N . ALA B 1 122 ? 7.551 16.578 -4.699 1 95.19 122 ALA B N 1
ATOM 2628 C CA . ALA B 1 122 ? 8.492 17.688 -4.809 1 95.19 122 ALA B CA 1
ATOM 2629 C C . ALA B 1 122 ? 9.805 17.234 -5.434 1 95.19 122 ALA B C 1
ATOM 2631 O O . ALA B 1 122 ? 10.234 16.094 -5.242 1 95.19 122 ALA B O 1
ATOM 2632 N N . GLU B 1 123 ? 10.469 18.094 -6.043 1 95.75 123 GLU B N 1
ATOM 2633 C CA . GLU B 1 123 ? 11.695 17.828 -6.781 1 95.75 123 GLU B CA 1
ATOM 2634 C C . GLU B 1 123 ? 12.805 17.344 -5.852 1 95.75 123 GLU B C 1
ATOM 2636 O O . GLU B 1 123 ? 13.633 16.516 -6.242 1 95.75 123 GLU B O 1
ATOM 2641 N N . ARG B 1 124 ? 12.75 17.75 -4.684 1 94.94 124 ARG B N 1
ATOM 2642 C CA . ARG B 1 124 ? 13.812 17.406 -3.75 1 94.94 124 ARG B CA 1
ATOM 2643 C C . ARG B 1 124 ? 13.836 15.906 -3.479 1 94.94 124 ARG B C 1
ATOM 2645 O O . ARG B 1 124 ? 14.852 15.367 -3.025 1 94.94 124 ARG B O 1
ATOM 2652 N N . PHE B 1 125 ? 12.758 15.266 -3.77 1 97.31 125 PHE B N 1
ATOM 2653 C CA . PHE B 1 125 ? 12.695 13.828 -3.527 1 97.31 125 PHE B CA 1
ATOM 2654 C C . PHE B 1 125 ? 12.875 13.055 -4.828 1 97.31 125 PHE B C 1
ATOM 2656 O O . PHE B 1 125 ? 12.578 11.859 -4.887 1 97.31 125 PHE B O 1
ATOM 2663 N N . SER B 1 126 ? 13.328 13.68 -5.871 1 97.31 126 SER B N 1
ATOM 2664 C CA . SER B 1 126 ? 13.469 13.055 -7.184 1 97.31 126 SER B CA 1
ATOM 2665 C C . SER B 1 126 ? 14.477 11.914 -7.141 1 97.31 126 SER B C 1
ATOM 2667 O O . SER B 1 126 ? 14.32 10.914 -7.848 1 97.31 126 SER B O 1
ATOM 2669 N N . ALA B 1 127 ? 15.516 12.094 -6.312 1 97 127 ALA B N 1
ATOM 2670 C CA . ALA B 1 127 ? 16.5 11.031 -6.211 1 97 127 ALA B CA 1
ATOM 2671 C C . ALA B 1 127 ? 15.883 9.758 -5.633 1 97 127 ALA B C 1
ATOM 2673 O O . ALA B 1 127 ? 16.125 8.656 -6.141 1 97 127 ALA B O 1
ATOM 2674 N N . PHE B 1 128 ? 15.125 9.883 -4.637 1 97.38 128 PHE B N 1
ATOM 2675 C CA . PHE B 1 128 ? 14.43 8.75 -4.055 1 97.38 128 PHE B CA 1
ATOM 2676 C C . PHE B 1 128 ? 13.492 8.109 -5.074 1 97.38 128 PHE B C 1
ATOM 2678 O O . PHE B 1 128 ? 13.5 6.887 -5.254 1 97.38 128 PHE B O 1
ATOM 2685 N N . ARG B 1 129 ? 12.695 8.906 -5.773 1 97.12 129 ARG B N 1
ATOM 2686 C CA . ARG B 1 129 ? 11.758 8.383 -6.766 1 97.12 129 ARG B CA 1
ATOM 2687 C C . ARG B 1 129 ? 12.492 7.625 -7.863 1 97.12 129 ARG B C 1
ATOM 2689 O O . ARG B 1 129 ? 12.047 6.559 -8.289 1 97.12 129 ARG B O 1
ATOM 2696 N N . ARG B 1 130 ? 13.57 8.125 -8.273 1 97.56 130 ARG B N 1
ATOM 2697 C CA . ARG B 1 130 ? 14.352 7.473 -9.32 1 97.56 130 ARG B CA 1
ATOM 2698 C C . ARG B 1 130 ? 14.867 6.117 -8.859 1 97.56 130 ARG B C 1
ATOM 2700 O O . ARG B 1 130 ? 14.805 5.133 -9.602 1 97.56 130 ARG B O 1
ATOM 2707 N N . LYS B 1 131 ? 15.359 6.078 -7.672 1 98.12 131 LYS B N 1
ATOM 2708 C CA . LYS B 1 131 ? 15.883 4.828 -7.133 1 98.12 131 LYS B CA 1
ATOM 2709 C C . LYS B 1 131 ? 14.773 3.795 -6.961 1 98.12 131 LYS B C 1
ATOM 2711 O O . LYS B 1 131 ? 14.953 2.619 -7.281 1 98.12 131 LYS B O 1
ATOM 2716 N N . ARG B 1 132 ? 13.688 4.262 -6.445 1 97.75 132 ARG B N 1
ATOM 2717 C CA . ARG B 1 132 ? 12.555 3.355 -6.297 1 97.75 132 ARG B CA 1
ATOM 2718 C C . ARG B 1 132 ? 12.07 2.85 -7.656 1 97.75 132 ARG B C 1
ATOM 2720 O O . ARG B 1 132 ? 11.734 1.673 -7.805 1 97.75 132 ARG B O 1
ATOM 2727 N N . ASP B 1 133 ? 12.117 3.682 -8.641 1 97.5 133 ASP B N 1
ATOM 2728 C CA . ASP B 1 133 ? 11.758 3.295 -10 1 97.5 133 ASP B CA 1
ATOM 2729 C C . ASP B 1 133 ? 12.742 2.273 -10.562 1 97.5 133 ASP B C 1
ATOM 2731 O O . ASP B 1 133 ? 12.344 1.35 -11.273 1 97.5 133 ASP B O 1
ATOM 2735 N N . GLN B 1 134 ? 13.961 2.479 -10.234 1 98.31 134 GLN B N 1
ATOM 2736 C CA . GLN B 1 134 ? 14.969 1.521 -10.68 1 98.31 134 GLN B CA 1
ATOM 2737 C C . GLN B 1 134 ? 14.742 0.151 -10.047 1 98.31 134 GLN B C 1
ATOM 2739 O O . GLN B 1 134 ? 14.844 -0.875 -10.727 1 98.31 134 GLN B O 1
ATOM 2744 N N . LEU B 1 135 ? 14.414 0.129 -8.797 1 98.5 135 LEU B N 1
ATOM 2745 C CA . LEU B 1 135 ? 14.109 -1.13 -8.125 1 98.5 135 LEU B CA 1
ATOM 2746 C C . LEU B 1 135 ? 12.898 -1.801 -8.758 1 98.5 135 LEU B C 1
ATOM 2748 O O . LEU B 1 135 ? 12.922 -3.002 -9.039 1 98.5 135 LEU B O 1
ATOM 2752 N N . ARG B 1 136 ? 11.914 -1.016 -9.023 1 97.94 136 ARG B N 1
ATOM 2753 C CA . ARG B 1 136 ? 10.711 -1.515 -9.688 1 97.94 136 ARG B CA 1
ATOM 2754 C C . ARG B 1 136 ? 11.047 -2.113 -11.047 1 97.94 136 ARG B C 1
ATOM 2756 O O . ARG B 1 136 ? 10.539 -3.176 -11.406 1 97.94 136 ARG B O 1
ATOM 2763 N N . THR B 1 137 ? 11.906 -1.49 -11.75 1 98 137 THR B N 1
ATOM 2764 C CA . THR B 1 137 ? 12.312 -1.969 -13.07 1 98 137 THR B CA 1
ATOM 2765 C C . THR B 1 137 ? 13.023 -3.314 -12.961 1 98 137 THR B C 1
ATOM 2767 O O . THR B 1 137 ? 12.789 -4.215 -13.766 1 98 137 THR B O 1
ATOM 2770 N N . HIS B 1 138 ? 13.875 -3.479 -11.961 1 98.56 138 HIS B N 1
ATOM 2771 C CA . HIS B 1 138 ? 14.523 -4.766 -11.734 1 98.56 138 HIS B CA 1
ATOM 2772 C C . HIS B 1 138 ? 13.492 -5.867 -11.5 1 98.56 138 HIS B C 1
ATOM 2774 O O . HIS B 1 138 ? 13.602 -6.953 -12.07 1 98.56 138 HIS B O 1
ATOM 2780 N N . TYR B 1 139 ? 12.508 -5.598 -10.703 1 98.62 139 TYR B N 1
ATOM 2781 C CA . TYR B 1 139 ? 11.445 -6.562 -10.445 1 98.62 139 TYR B CA 1
ATOM 2782 C C . TYR B 1 139 ? 10.727 -6.941 -11.734 1 98.62 139 TYR B C 1
ATOM 2784 O O . TYR B 1 139 ? 10.492 -8.125 -12 1 98.62 139 TYR B O 1
ATOM 2792 N N . GLN B 1 140 ? 10.383 -5.934 -12.5 1 97.38 140 GLN B N 1
ATOM 2793 C CA . GLN B 1 140 ? 9.594 -6.168 -13.711 1 97.38 140 GLN B CA 1
ATOM 2794 C C . GLN B 1 140 ? 10.383 -6.977 -14.734 1 97.38 140 GLN B C 1
ATOM 2796 O O . GLN B 1 140 ? 9.836 -7.859 -15.391 1 97.38 140 GLN B O 1
ATOM 2801 N N . GLU B 1 141 ? 11.633 -6.719 -14.828 1 97.19 141 GLU B N 1
ATOM 2802 C CA . GLU B 1 141 ? 12.492 -7.465 -15.75 1 97.19 141 GLU B CA 1
ATOM 2803 C C . GLU B 1 141 ? 12.625 -8.922 -15.32 1 97.19 141 GLU B C 1
ATOM 2805 O O . GLU B 1 141 ? 12.516 -9.836 -16.141 1 97.19 141 GLU B O 1
ATOM 2810 N N . LEU B 1 142 ? 12.844 -9.117 -14.062 1 97.81 142 LEU B N 1
ATOM 2811 C CA . LEU B 1 142 ? 12.953 -10.477 -13.539 1 97.81 142 LEU B CA 1
ATOM 2812 C C . LEU B 1 142 ? 11.633 -11.227 -13.695 1 97.81 142 LEU B C 1
ATOM 2814 O O . LEU B 1 142 ? 11.617 -12.398 -14.078 1 97.81 142 LEU B O 1
ATOM 2818 N N . ALA B 1 143 ? 10.57 -10.516 -13.422 1 97.06 143 ALA B N 1
ATOM 2819 C CA . ALA B 1 143 ? 9.25 -11.125 -13.539 1 97.06 143 ALA B CA 1
ATOM 2820 C C . ALA B 1 143 ? 8.945 -11.5 -14.984 1 97.06 143 ALA B C 1
ATOM 2822 O O . ALA B 1 143 ? 8.43 -12.594 -15.25 1 97.06 143 ALA B O 1
ATOM 2823 N N . ALA B 1 144 ? 9.242 -10.602 -15.883 1 95.06 144 ALA B N 1
ATOM 2824 C CA . ALA B 1 144 ? 9.023 -10.875 -17.297 1 95.06 144 ALA B CA 1
ATOM 2825 C C . ALA B 1 144 ? 9.844 -12.078 -17.766 1 95.06 144 ALA B C 1
ATOM 2827 O O . ALA B 1 144 ? 9.344 -12.914 -18.516 1 95.06 144 ALA B O 1
ATOM 2828 N N . ALA B 1 145 ? 11.016 -12.195 -17.25 1 94.5 145 ALA B N 1
ATOM 2829 C CA . ALA B 1 145 ? 11.891 -13.312 -17.625 1 94.5 145 ALA B CA 1
ATOM 2830 C C . ALA B 1 145 ? 11.406 -14.617 -17 1 94.5 145 ALA B C 1
ATOM 2832 O O . ALA B 1 145 ? 11.578 -15.688 -17.578 1 94.5 145 ALA B O 1
ATOM 2833 N N . ALA B 1 146 ? 10.812 -14.5 -15.852 1 93.19 146 ALA B N 1
ATOM 2834 C CA . ALA B 1 146 ? 10.336 -15.68 -15.125 1 93.19 146 ALA B CA 1
ATOM 2835 C C . ALA B 1 146 ? 9 -16.156 -15.672 1 93.19 146 ALA B C 1
ATOM 2837 O O . ALA B 1 146 ? 8.617 -17.312 -15.469 1 93.19 146 ALA B O 1
ATOM 2838 N N . CYS B 1 147 ? 8.289 -15.273 -16.328 1 88.12 147 CYS B N 1
ATOM 2839 C CA . CYS B 1 147 ? 6.918 -15.523 -16.75 1 88.12 147 CYS B CA 1
ATOM 2840 C C . CYS B 1 147 ? 6.852 -16.703 -17.719 1 88.12 147 CYS B C 1
ATOM 2842 O O . CYS B 1 147 ? 7.641 -16.781 -18.656 1 88.12 147 CYS B O 1
ATOM 2844 N N . ARG B 1 148 ? 6.238 -17.734 -17.531 1 69.62 148 ARG B N 1
ATOM 2845 C CA . ARG B 1 148 ? 6.125 -18.953 -18.328 1 69.62 148 ARG B CA 1
ATOM 2846 C C . ARG B 1 148 ? 4.797 -19 -19.078 1 69.62 148 ARG B C 1
ATOM 2848 O O . ARG B 1 148 ? 4.676 -19.688 -20.094 1 69.62 148 ARG B O 1
ATOM 2855 N N . ALA B 1 149 ? 3.869 -18.359 -18.609 1 62.59 149 ALA B N 1
ATOM 2856 C CA . ALA B 1 149 ? 2.568 -18.75 -19.156 1 62.59 149 ALA B CA 1
ATOM 2857 C C . ALA B 1 149 ? 2.088 -17.719 -20.188 1 62.59 149 ALA B C 1
ATOM 2859 O O . ALA B 1 149 ? 2.174 -16.516 -19.969 1 62.59 149 ALA B O 1
ATOM 2860 N N . SER B 1 150 ? 2.004 -18.25 -21.375 1 64.56 150 SER B N 1
ATOM 2861 C CA . SER B 1 150 ? 1.386 -17.5 -22.469 1 64.56 150 SER B CA 1
ATOM 2862 C C . SER B 1 150 ? 0.001 -17 -22.078 1 64.56 150 SER B C 1
ATOM 2864 O O . SER B 1 150 ? -0.56 -16.125 -22.75 1 64.56 150 SER B O 1
ATOM 2866 N N . MET B 1 151 ? -0.46 -17.359 -20.891 1 73.12 151 MET B N 1
ATOM 2867 C CA . MET B 1 151 ? -1.863 -17.062 -20.609 1 73.12 151 MET B CA 1
ATOM 2868 C C . MET B 1 151 ? -1.994 -15.953 -19.578 1 73.12 151 MET B C 1
ATOM 2870 O O . MET B 1 151 ? -3.098 -15.656 -19.125 1 73.12 151 MET B O 1
ATOM 2874 N N . LEU B 1 152 ? -0.896 -15.328 -19.391 1 84.69 152 LEU B N 1
ATOM 2875 C CA . LEU B 1 152 ? -1.014 -14.266 -18.391 1 84.69 152 LEU B CA 1
ATOM 2876 C C . LEU B 1 152 ? -1.366 -12.938 -19.047 1 84.69 152 LEU B C 1
ATOM 2878 O O . LEU B 1 152 ? -0.937 -12.664 -20.156 1 84.69 152 LEU B O 1
ATOM 2882 N N . ARG B 1 153 ? -2.156 -12.242 -18.359 1 88.44 153 ARG B N 1
ATOM 2883 C CA . ARG B 1 153 ? -2.559 -10.922 -18.844 1 88.44 153 ARG B CA 1
ATOM 2884 C C . ARG B 1 153 ? -1.396 -9.938 -18.781 1 88.44 153 ARG B C 1
ATOM 2886 O O . ARG B 1 153 ? -0.454 -10.133 -18.016 1 88.44 153 ARG B O 1
ATOM 2893 N N . ALA B 1 154 ? -1.59 -8.93 -19.609 1 90.81 154 ALA B N 1
ATOM 2894 C CA . ALA B 1 154 ? -0.588 -7.867 -19.609 1 90.81 154 ALA B CA 1
ATOM 2895 C C . ALA B 1 154 ? -0.494 -7.195 -18.234 1 90.81 154 ALA B C 1
ATOM 2897 O O . ALA B 1 154 ? -1.506 -7.02 -17.562 1 90.81 154 ALA B O 1
ATOM 2898 N N . GLY B 1 155 ? 0.733 -6.895 -17.797 1 93.94 155 GLY B N 1
ATOM 2899 C CA . GLY B 1 155 ? 0.934 -6.098 -16.594 1 93.94 155 GLY B CA 1
ATOM 2900 C C . GLY B 1 155 ? 1.249 -6.93 -15.375 1 93.94 155 GLY B C 1
ATOM 2901 O O . GLY B 1 155 ? 1.61 -6.391 -14.328 1 93.94 155 GLY B O 1
ATOM 2902 N N . VAL B 1 156 ? 1.15 -8.227 -15.516 1 94.44 156 VAL B N 1
ATOM 2903 C CA . VAL B 1 156 ? 1.331 -9.102 -14.359 1 94.44 156 VAL B CA 1
ATOM 2904 C C . VAL B 1 156 ? 2.752 -8.961 -13.82 1 94.44 156 VAL B C 1
ATOM 2906 O O . VAL B 1 156 ? 3.014 -9.258 -12.656 1 94.44 156 VAL B O 1
ATOM 2909 N N . GLU B 1 157 ? 3.678 -8.516 -14.711 1 96.12 157 GLU B N 1
ATOM 2910 C CA . GLU B 1 157 ? 5.066 -8.352 -14.297 1 96.12 157 GLU B CA 1
ATOM 2911 C C . GLU B 1 157 ? 5.207 -7.25 -13.242 1 96.12 157 GLU B C 1
ATOM 2913 O O . GLU B 1 157 ? 6.23 -7.156 -12.57 1 96.12 157 GLU B O 1
ATOM 2918 N N . ARG B 1 158 ? 4.188 -6.441 -13.016 1 97 158 ARG B N 1
ATOM 2919 C CA . ARG B 1 158 ? 4.191 -5.352 -12.047 1 97 158 ARG B CA 1
ATOM 2920 C C . ARG B 1 158 ? 3.891 -5.863 -10.641 1 97 158 ARG B C 1
ATOM 2922 O O . ARG B 1 158 ? 4.164 -5.18 -9.656 1 97 158 ARG B O 1
ATOM 2929 N N . LEU B 1 159 ? 3.359 -7.023 -10.539 1 97.94 159 LEU B N 1
ATOM 2930 C CA . LEU B 1 159 ? 2.686 -7.449 -9.32 1 97.94 159 LEU B CA 1
ATOM 2931 C C . LEU B 1 159 ? 3.699 -7.891 -8.266 1 97.94 159 LEU B C 1
ATOM 2933 O O . LEU B 1 159 ? 3.486 -7.688 -7.07 1 97.94 159 LEU B O 1
ATOM 2937 N N . PRO B 1 160 ? 4.883 -8.469 -8.695 1 98.5 160 PRO B N 1
ATOM 2938 C CA . PRO B 1 160 ? 5.816 -8.906 -7.652 1 98.5 160 PRO B CA 1
ATOM 2939 C C . PRO B 1 160 ? 6.281 -7.758 -6.762 1 98.5 160 PRO B C 1
ATOM 2941 O O . PRO B 1 160 ? 6.281 -7.883 -5.535 1 98.5 160 PRO B O 1
ATOM 2944 N N . PHE B 1 161 ? 6.605 -6.652 -7.348 1 98.56 161 PHE B N 1
ATOM 2945 C CA . PHE B 1 161 ? 7.012 -5.488 -6.566 1 98.56 161 PHE B CA 1
ATOM 2946 C C . PHE B 1 161 ? 5.891 -5.039 -5.641 1 98.56 161 PHE B C 1
ATOM 2948 O O . PHE B 1 161 ? 6.129 -4.73 -4.469 1 98.56 161 PHE B O 1
ATOM 2955 N N . ARG B 1 162 ? 4.695 -5.066 -6.094 1 98.06 162 ARG B N 1
ATOM 2956 C CA . ARG B 1 162 ? 3.525 -4.656 -5.324 1 98.06 162 ARG B CA 1
ATOM 2957 C C . ARG B 1 162 ? 3.264 -5.625 -4.172 1 98.06 162 ARG B C 1
ATOM 2959 O O . ARG B 1 162 ? 2.873 -5.207 -3.082 1 98.06 162 ARG B O 1
ATOM 2966 N N . LEU B 1 163 ? 3.436 -6.844 -4.418 1 98.25 163 LEU B N 1
ATOM 2967 C CA . LEU B 1 163 ? 3.258 -7.852 -3.379 1 98.25 163 LEU B CA 1
ATOM 2968 C C . LEU B 1 163 ? 4.25 -7.637 -2.24 1 98.25 163 LEU B C 1
ATOM 2970 O O . LEU B 1 163 ? 3.877 -7.699 -1.066 1 98.25 163 LEU B O 1
ATOM 2974 N N . VAL B 1 164 ? 5.461 -7.375 -2.602 1 98.12 164 VAL B N 1
ATOM 2975 C CA . VAL B 1 164 ? 6.465 -7.125 -1.571 1 98.12 164 VAL B CA 1
ATOM 2976 C C . VAL B 1 164 ? 6.094 -5.875 -0.779 1 98.12 164 VAL B C 1
ATOM 2978 O O . VAL B 1 164 ? 6.141 -5.875 0.453 1 98.12 164 VAL B O 1
ATOM 2981 N N . GLU B 1 165 ? 5.637 -4.828 -1.441 1 97.5 165 GLU B N 1
ATOM 2982 C CA . GLU B 1 165 ? 5.258 -3.582 -0.783 1 97.5 165 GLU B CA 1
ATOM 2983 C C . GLU B 1 165 ? 4.023 -3.773 0.09 1 97.5 165 GLU B C 1
ATOM 2985 O O . GLU B 1 165 ? 3.74 -2.951 0.964 1 97.5 165 GLU B O 1
ATOM 2990 N N . SER B 1 166 ? 3.311 -4.887 -0.088 1 97.56 166 SER B N 1
ATOM 2991 C CA . SER B 1 166 ? 2.119 -5.129 0.72 1 97.56 166 SER B CA 1
ATOM 2992 C C . SER B 1 166 ? 2.479 -5.324 2.189 1 97.56 166 SER B C 1
ATOM 2994 O O . SER B 1 166 ? 1.615 -5.219 3.062 1 97.56 166 SER B O 1
ATOM 2996 N N . VAL B 1 167 ? 3.752 -5.578 2.512 1 97.38 167 VAL B N 1
ATOM 2997 C CA . VAL B 1 167 ? 4.23 -5.652 3.889 1 97.38 167 VAL B CA 1
ATOM 2998 C C . VAL B 1 167 ? 3.875 -4.363 4.629 1 97.38 167 VAL B C 1
ATOM 3000 O O . VAL B 1 167 ? 3.523 -4.398 5.809 1 97.38 167 VAL B O 1
ATOM 3003 N N . ILE B 1 168 ? 3.904 -3.27 3.885 1 97.19 168 ILE B N 1
ATOM 3004 C CA . ILE B 1 168 ? 3.633 -1.955 4.461 1 97.19 168 ILE B CA 1
ATOM 3005 C C . ILE B 1 168 ? 2.203 -1.91 4.992 1 97.19 168 ILE B C 1
ATOM 3007 O O . ILE B 1 168 ? 1.979 -1.565 6.156 1 97.19 168 ILE B O 1
ATOM 3011 N N . MET B 1 169 ? 1.247 -2.344 4.203 1 95.75 169 MET B N 1
ATOM 3012 C CA . MET B 1 169 ? -0.154 -2.332 4.613 1 95.75 169 MET B CA 1
ATOM 3013 C C . MET B 1 169 ? -0.426 -3.408 5.66 1 95.75 169 MET B C 1
ATOM 3015 O O . MET B 1 169 ? -1.225 -3.203 6.574 1 95.75 169 MET B O 1
ATOM 3019 N N . LEU B 1 170 ? 0.199 -4.535 5.527 1 96.69 170 LEU B N 1
ATOM 3020 C CA . LEU B 1 170 ? 0.068 -5.59 6.523 1 96.69 170 LEU B CA 1
ATOM 3021 C C . LEU B 1 170 ? 0.478 -5.09 7.906 1 96.69 170 LEU B C 1
ATOM 3023 O O . LEU B 1 170 ? -0.274 -5.23 8.867 1 96.69 170 LEU B O 1
ATOM 3027 N N . ARG B 1 171 ? 1.572 -4.465 7.957 1 96.12 171 ARG B N 1
ATOM 3028 C CA . ARG B 1 171 ? 2.084 -3.951 9.219 1 96.12 171 ARG B CA 1
ATOM 3029 C C . ARG B 1 171 ? 1.176 -2.859 9.781 1 96.12 171 ARG B C 1
ATOM 3031 O O . ARG B 1 171 ? 0.932 -2.803 10.984 1 96.12 171 ARG B O 1
ATOM 3038 N N . ALA B 1 172 ? 0.718 -1.998 8.875 1 94.81 172 ALA B N 1
ATOM 3039 C CA . ALA B 1 172 ? -0.179 -0.929 9.305 1 94.81 172 ALA B CA 1
ATOM 3040 C C . ALA B 1 172 ? -1.435 -1.496 9.961 1 94.81 172 ALA B C 1
ATOM 3042 O O . ALA B 1 172 ? -2.002 -0.88 10.867 1 94.81 172 ALA B O 1
ATOM 3043 N N . ASP B 1 173 ? -1.812 -2.711 9.562 1 94.81 173 ASP B N 1
ATOM 3044 C CA . ASP B 1 173 ? -3.006 -3.355 10.102 1 94.81 173 ASP B CA 1
ATOM 3045 C C . ASP B 1 173 ? -2.66 -4.234 11.297 1 94.81 173 ASP B C 1
ATOM 3047 O O . ASP B 1 173 ? -3.504 -4.992 11.781 1 94.81 173 ASP B O 1
ATOM 3051 N N . GLY B 1 174 ? -1.416 -4.227 11.742 1 94.44 174 GLY B N 1
ATOM 3052 C CA . GLY B 1 174 ? -1 -5.055 12.867 1 94.44 174 GLY B CA 1
ATOM 3053 C C . GLY B 1 174 ? -0.89 -6.527 12.508 1 94.44 174 GLY B C 1
ATOM 3054 O O . GLY B 1 174 ? -1.083 -7.395 13.359 1 94.44 174 GLY B O 1
ATOM 3055 N N . ASP B 1 175 ? -0.69 -6.754 11.195 1 95.69 175 ASP B N 1
ATOM 3056 C CA . ASP B 1 175 ? -0.585 -8.117 10.68 1 95.69 175 ASP B CA 1
ATOM 3057 C C . ASP B 1 175 ? 0.8 -8.375 10.086 1 95.69 175 ASP B C 1
ATOM 3059 O O . ASP B 1 175 ? 1.648 -7.477 10.07 1 95.69 175 ASP B O 1
ATOM 3063 N N . SER B 1 176 ? 1.117 -9.633 9.766 1 95.5 176 SER B N 1
ATOM 3064 C CA . SER B 1 176 ? 2.381 -10.031 9.156 1 95.5 176 SER B CA 1
ATOM 3065 C C . SER B 1 176 ? 2.215 -11.289 8.312 1 95.5 176 SER B C 1
ATOM 3067 O O . SER B 1 176 ? 1.181 -11.961 8.375 1 95.5 176 SER B O 1
ATOM 3069 N N . ILE B 1 177 ? 3.141 -11.5 7.477 1 94.75 177 ILE B N 1
ATOM 3070 C CA . ILE B 1 177 ? 3.262 -12.719 6.688 1 94.75 177 ILE B CA 1
ATOM 3071 C C . ILE B 1 177 ? 4.734 -13.078 6.512 1 94.75 177 ILE B C 1
ATOM 3073 O O . ILE B 1 177 ? 5.59 -12.188 6.453 1 94.75 177 ILE B O 1
ATOM 3077 N N . ALA B 1 178 ? 4.98 -14.367 6.496 1 95.56 178 ALA B N 1
ATOM 3078 C CA . ALA B 1 178 ? 6.363 -14.797 6.289 1 95.56 178 ALA B CA 1
ATOM 3079 C C . ALA B 1 178 ? 6.891 -14.305 4.941 1 95.56 178 ALA B C 1
ATOM 3081 O O . ALA B 1 178 ? 6.203 -14.422 3.922 1 95.56 178 ALA B O 1
ATOM 3082 N N . PRO B 1 179 ? 8.109 -13.742 4.969 1 96.19 179 PRO B N 1
ATOM 3083 C CA . PRO B 1 179 ? 8.695 -13.305 3.699 1 96.19 179 PRO B CA 1
ATOM 3084 C C . PRO B 1 179 ? 8.711 -14.414 2.648 1 96.19 179 PRO B C 1
ATOM 3086 O O . PRO B 1 179 ? 8.586 -14.141 1.453 1 96.19 179 PRO B O 1
ATOM 3089 N N . GLU B 1 180 ? 8.844 -15.664 3.047 1 95.38 180 GLU B N 1
ATOM 3090 C CA . GLU B 1 180 ? 8.828 -16.797 2.123 1 95.38 180 GLU B CA 1
ATOM 3091 C C . GLU B 1 180 ? 7.48 -16.922 1.423 1 95.38 180 GLU B C 1
ATOM 3093 O O . GLU B 1 180 ? 7.418 -17.266 0.241 1 95.38 180 GLU B O 1
ATOM 3098 N N . A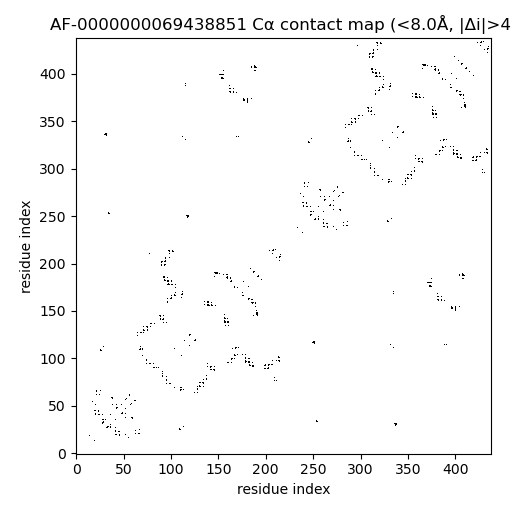LA B 1 181 ? 6.422 -16.656 2.211 1 95 181 ALA B N 1
ATOM 3099 C CA . ALA B 1 181 ? 5.09 -16.719 1.618 1 95 181 ALA B CA 1
ATOM 3100 C C . ALA B 1 181 ? 4.922 -15.648 0.541 1 95 181 ALA B C 1
ATOM 3102 O O . ALA B 1 181 ? 4.289 -15.891 -0.49 1 95 181 ALA B O 1
ATOM 3103 N N . LEU B 1 182 ? 5.473 -14.484 0.78 1 96.81 182 LEU B N 1
ATOM 3104 C CA . LEU B 1 182 ? 5.422 -13.406 -0.207 1 96.81 182 LEU B CA 1
ATOM 3105 C C . LEU B 1 182 ? 6.266 -13.758 -1.431 1 96.81 182 LEU B C 1
ATOM 3107 O O . LEU B 1 182 ? 5.84 -13.531 -2.566 1 96.81 182 LEU B O 1
ATOM 3111 N N . ALA B 1 183 ? 7.449 -14.297 -1.158 1 96.69 183 ALA B N 1
ATOM 3112 C CA . ALA B 1 183 ? 8.297 -14.703 -2.275 1 96.69 183 ALA B CA 1
ATOM 3113 C C . ALA B 1 183 ? 7.617 -15.781 -3.115 1 96.69 183 ALA B C 1
ATOM 3115 O O . ALA B 1 183 ? 7.637 -15.719 -4.348 1 96.69 183 ALA B O 1
ATOM 3116 N N . ASP B 1 184 ? 6.965 -16.75 -2.469 1 95.62 184 ASP B N 1
ATOM 3117 C CA . ASP B 1 184 ? 6.176 -17.734 -3.184 1 95.62 184 ASP B CA 1
ATOM 3118 C C . ASP B 1 184 ? 5.109 -17.078 -4.055 1 95.62 184 ASP B C 1
ATOM 3120 O O . ASP B 1 184 ? 4.926 -17.453 -5.215 1 95.62 184 ASP B O 1
ATOM 3124 N N . ALA B 1 185 ? 4.445 -16.125 -3.469 1 96.25 185 ALA B N 1
ATOM 3125 C CA . ALA B 1 185 ? 3.34 -15.453 -4.145 1 96.25 185 ALA B CA 1
ATOM 3126 C C . ALA B 1 185 ? 3.828 -14.711 -5.383 1 96.25 185 ALA B C 1
ATOM 3128 O O . ALA B 1 185 ? 3.127 -14.648 -6.395 1 96.25 185 ALA B O 1
ATOM 3129 N N . THR B 1 186 ? 5.043 -14.117 -5.32 1 97.19 186 THR B N 1
ATOM 3130 C CA . THR B 1 186 ? 5.578 -13.414 -6.477 1 97.19 186 THR B CA 1
ATOM 3131 C C . THR B 1 186 ? 5.758 -14.359 -7.656 1 97.19 186 THR B C 1
ATOM 3133 O O . THR B 1 186 ? 5.527 -13.984 -8.805 1 97.19 186 THR B O 1
ATOM 3136 N N . LEU B 1 187 ? 6.113 -15.586 -7.395 1 95.31 187 LEU B N 1
ATOM 3137 C CA . LEU B 1 187 ? 6.246 -16.562 -8.461 1 95.31 187 LEU B CA 1
ATOM 3138 C C . LEU B 1 187 ? 4.879 -16.984 -8.992 1 95.31 187 LEU B C 1
ATOM 3140 O O . LEU B 1 187 ? 4.68 -17.078 -10.211 1 95.31 187 LEU B O 1
ATOM 3144 N N . ARG B 1 188 ? 3.951 -17.156 -8.102 1 93.69 188 ARG B N 1
ATOM 3145 C CA . ARG B 1 188 ? 2.633 -17.625 -8.5 1 93.69 188 ARG B CA 1
ATOM 3146 C C . ARG B 1 188 ? 1.933 -16.609 -9.398 1 93.69 188 ARG B C 1
ATOM 3148 O O . ARG B 1 188 ? 1.282 -16.984 -10.383 1 93.69 188 ARG B O 1
ATOM 3155 N N . VAL B 1 189 ? 2.084 -15.352 -9.148 1 95.06 189 VAL B N 1
ATOM 3156 C CA . VAL B 1 189 ? 1.341 -14.352 -9.906 1 95.06 189 VAL B CA 1
ATOM 3157 C C . VAL B 1 189 ? 1.922 -14.242 -11.32 1 95.06 189 VAL B C 1
ATOM 3159 O O . VAL B 1 189 ? 1.264 -13.734 -12.227 1 95.06 189 VAL B O 1
ATOM 3162 N N . VAL B 1 190 ? 3.168 -14.766 -11.438 1 94.19 190 VAL B N 1
ATOM 3163 C CA . VAL B 1 190 ? 3.727 -14.734 -12.789 1 94.19 190 VAL B CA 1
ATOM 3164 C C . VAL B 1 190 ? 3.652 -16.125 -13.414 1 94.19 190 VAL B C 1
ATOM 3166 O O . VAL B 1 190 ? 4.332 -16.406 -14.398 1 94.19 190 VAL B O 1
ATOM 3169 N N . GLY B 1 191 ? 2.885 -17 -12.812 1 91 191 GLY B N 1
ATOM 3170 C CA . GLY B 1 191 ? 2.508 -18.25 -13.453 1 91 191 GLY B CA 1
ATOM 3171 C C . GLY B 1 191 ? 3.461 -19.391 -13.148 1 91 191 GLY B C 1
ATOM 3172 O O . GLY B 1 191 ? 3.428 -20.438 -13.805 1 91 191 GLY B O 1
ATOM 3173 N N . VAL B 1 192 ? 4.328 -19.188 -12.211 1 90.56 192 VAL B N 1
ATOM 3174 C CA . VAL B 1 192 ? 5.266 -20.234 -11.836 1 90.56 192 VAL B CA 1
ATOM 3175 C C . VAL B 1 192 ? 4.652 -21.109 -10.742 1 90.56 192 VAL B C 1
ATOM 3177 O O . VAL B 1 192 ? 4.305 -20.609 -9.664 1 90.56 192 VAL B O 1
ATOM 3180 N N . THR B 1 193 ? 4.457 -22.344 -10.984 1 81.81 193 THR B N 1
ATOM 3181 C CA . THR B 1 193 ? 3.832 -23.266 -10.047 1 81.81 193 THR B CA 1
ATOM 3182 C C . THR B 1 193 ? 4.797 -24.391 -9.656 1 81.81 193 THR B C 1
ATOM 3184 O O . THR B 1 193 ? 4.453 -25.266 -8.867 1 81.81 193 THR B O 1
ATOM 3187 N N . GLY B 1 194 ? 5.965 -24.359 -10.117 1 74.56 194 GLY B N 1
ATOM 3188 C CA . GLY B 1 194 ? 6.93 -25.422 -9.891 1 74.56 194 GLY B CA 1
ATOM 3189 C C . GLY B 1 194 ? 7.359 -25.531 -8.438 1 74.56 194 GLY B C 1
ATOM 3190 O O . GLY B 1 194 ? 6.703 -25 -7.547 1 74.56 194 GLY B O 1
ATOM 3191 N N . ASP B 1 195 ? 8.344 -26.281 -8.219 1 78.31 195 ASP B N 1
ATOM 3192 C CA . ASP B 1 195 ? 8.836 -26.688 -6.906 1 78.31 195 ASP B CA 1
ATOM 3193 C C . ASP B 1 195 ? 9.391 -25.5 -6.125 1 78.31 195 ASP B C 1
ATOM 3195 O O . ASP B 1 195 ? 10.578 -25.203 -6.203 1 78.31 195 ASP B O 1
ATOM 3199 N N . ALA B 1 196 ? 8.586 -24.922 -5.305 1 82.31 196 ALA B N 1
ATOM 3200 C CA . ALA B 1 196 ? 8.914 -23.75 -4.5 1 82.31 196 ALA B CA 1
ATOM 3201 C C . ALA B 1 196 ? 10.07 -24.047 -3.551 1 82.31 196 ALA B C 1
ATOM 3203 O O . ALA B 1 196 ? 10.891 -23.156 -3.273 1 82.31 196 ALA B O 1
ATOM 3204 N N . GLY B 1 197 ? 10.148 -25.25 -3.145 1 89.06 197 GLY B N 1
ATOM 3205 C CA . GLY B 1 197 ? 11.219 -25.609 -2.234 1 89.06 197 GLY B CA 1
ATOM 3206 C C . GLY B 1 197 ? 12.594 -25.531 -2.875 1 89.06 197 GLY B C 1
ATOM 3207 O O . GLY B 1 197 ? 13.531 -25 -2.285 1 89.06 197 GLY B O 1
ATOM 3208 N N . GLU B 1 198 ? 12.703 -26.047 -4.039 1 94.25 198 GLU B N 1
ATOM 3209 C CA . GLU B 1 198 ? 13.977 -26.016 -4.758 1 94.25 198 GLU B CA 1
ATOM 3210 C C . GLU B 1 198 ? 14.383 -24.578 -5.094 1 94.25 198 GLU B C 1
ATOM 3212 O O . GLU B 1 198 ? 15.547 -24.203 -4.941 1 94.25 198 GLU B O 1
ATOM 3217 N N . ILE B 1 199 ? 13.438 -23.844 -5.516 1 95.81 199 ILE B N 1
ATOM 3218 C CA . ILE B 1 199 ? 13.695 -22.453 -5.867 1 95.81 199 ILE B CA 1
ATOM 3219 C C . ILE B 1 199 ? 14.133 -21.672 -4.625 1 95.81 199 ILE B C 1
ATOM 3221 O O . ILE B 1 199 ? 15.102 -20.922 -4.668 1 95.81 199 ILE B O 1
ATOM 3225 N N . GLU B 1 200 ? 13.438 -21.891 -3.551 1 95.56 200 GLU B N 1
ATOM 3226 C CA . GLU B 1 200 ? 13.797 -21.234 -2.295 1 95.56 200 GLU B CA 1
ATOM 3227 C C . GLU B 1 200 ? 15.219 -21.594 -1.871 1 95.56 200 GLU B C 1
ATOM 3229 O O . GLU B 1 200 ? 15.992 -20.719 -1.47 1 95.56 200 GLU B O 1
ATOM 3234 N N . GLY B 1 201 ? 15.484 -22.875 -1.906 1 95.38 201 GLY B N 1
ATOM 3235 C CA . GLY B 1 201 ? 16.828 -23.297 -1.557 1 95.38 201 GLY B CA 1
ATOM 3236 C C . GLY B 1 201 ? 17.906 -22.625 -2.377 1 95.38 201 GLY B C 1
ATOM 3237 O O . GLY B 1 201 ? 18.891 -22.125 -1.826 1 95.38 201 GLY B O 1
ATOM 3238 N N . ALA B 1 202 ? 17.719 -22.531 -3.666 1 96.62 202 ALA B N 1
ATOM 3239 C CA . ALA B 1 202 ? 18.688 -21.891 -4.562 1 96.62 202 ALA B CA 1
ATOM 3240 C C . ALA B 1 202 ? 18.781 -20.391 -4.277 1 96.62 202 ALA B C 1
ATOM 3242 O O . ALA B 1 202 ? 19.859 -19.812 -4.336 1 96.62 202 ALA B O 1
ATOM 3243 N N . ALA B 1 203 ? 17.672 -19.797 -3.986 1 96.81 203 ALA B N 1
ATOM 3244 C CA . ALA B 1 203 ? 17.625 -18.375 -3.674 1 96.81 203 ALA B CA 1
ATOM 3245 C C . ALA B 1 203 ? 18.406 -18.078 -2.395 1 96.81 203 ALA B C 1
ATOM 3247 O O . ALA B 1 203 ? 19.141 -17.078 -2.32 1 96.81 203 ALA B O 1
ATOM 3248 N N . ARG B 1 204 ? 18.266 -18.906 -1.407 1 95.44 204 ARG B N 1
ATOM 3249 C CA . ARG B 1 204 ? 18.969 -18.719 -0.144 1 95.44 204 ARG B CA 1
ATOM 3250 C C . ARG B 1 204 ? 20.484 -18.859 -0.328 1 95.44 204 ARG B C 1
ATOM 3252 O O . ARG B 1 204 ? 21.266 -18.125 0.283 1 95.44 204 ARG B O 1
ATOM 3259 N N . VAL B 1 205 ? 20.828 -19.797 -1.139 1 95.75 205 VAL B N 1
ATOM 3260 C CA . VAL B 1 205 ? 22.25 -19.953 -1.46 1 95.75 205 VAL B CA 1
ATOM 3261 C C . VAL B 1 205 ? 22.766 -18.672 -2.123 1 95.75 205 VAL B C 1
ATOM 3263 O O . VAL B 1 205 ? 23.812 -18.156 -1.741 1 95.75 205 VAL B O 1
ATOM 3266 N N . LEU B 1 206 ? 22.016 -18.188 -3.053 1 97 206 LEU B N 1
ATOM 3267 C CA . LEU B 1 206 ? 22.391 -16.953 -3.762 1 97 206 LEU B CA 1
ATOM 3268 C C . LEU B 1 206 ? 22.516 -15.789 -2.793 1 97 206 LEU B C 1
ATOM 3270 O O . LEU B 1 206 ? 23.5 -15.047 -2.838 1 97 206 LEU B O 1
ATOM 3274 N N . LEU B 1 207 ? 21.547 -15.625 -1.914 1 96.19 207 LEU B N 1
ATOM 3275 C CA . LEU B 1 207 ? 21.562 -14.547 -0.933 1 96.19 207 LEU B CA 1
ATOM 3276 C C . LEU B 1 207 ? 22.766 -14.688 0.007 1 96.19 207 LEU B C 1
ATOM 3278 O O . LEU B 1 207 ? 23.375 -13.688 0.387 1 96.19 207 LEU B O 1
ATOM 3282 N N . GLY B 1 208 ? 23.047 -15.859 0.424 1 93.62 208 GLY B N 1
ATOM 3283 C CA . GLY B 1 208 ? 24.219 -16.109 1.234 1 93.62 208 GLY B CA 1
ATOM 3284 C C . GLY B 1 208 ? 25.516 -15.695 0.555 1 93.62 208 GLY B C 1
ATOM 3285 O O . GLY B 1 208 ? 26.391 -15.109 1.19 1 93.62 208 GLY B O 1
ATOM 3286 N N . GLN B 1 209 ? 25.656 -15.953 -0.724 1 95.38 209 GLN B N 1
ATOM 3287 C CA . GLN B 1 209 ? 26.828 -15.578 -1.506 1 95.38 209 GLN B CA 1
ATOM 3288 C C . GLN B 1 209 ? 26.969 -14.062 -1.591 1 95.38 209 GLN B C 1
ATOM 3290 O O . GLN B 1 209 ? 28.078 -13.539 -1.616 1 95.38 209 GLN B O 1
ATOM 3295 N N . LEU B 1 210 ? 25.828 -13.383 -1.607 1 95.44 210 LEU B N 1
ATOM 3296 C CA . LEU B 1 210 ? 25.844 -11.93 -1.783 1 95.44 210 LEU B CA 1
ATOM 3297 C C . LEU B 1 210 ? 26.016 -11.219 -0.444 1 95.44 210 LEU B C 1
ATOM 3299 O O . LEU B 1 210 ? 26.312 -10.031 -0.404 1 95.44 210 LEU B O 1
ATOM 3303 N N . GLY B 1 211 ? 25.75 -11.914 0.684 1 92.75 211 GLY B N 1
ATOM 3304 C CA . GLY B 1 211 ? 25.891 -11.344 2.012 1 92.75 211 GLY B CA 1
ATOM 3305 C C . GLY B 1 211 ? 24.766 -10.391 2.383 1 92.75 211 GLY B C 1
ATOM 3306 O O . GLY B 1 211 ? 25 -9.367 3.025 1 92.75 211 GLY B O 1
ATOM 3307 N N . TRP B 1 212 ? 23.578 -10.594 1.896 1 88.81 212 TRP B N 1
ATOM 3308 C CA . TRP B 1 212 ? 22.438 -9.797 2.34 1 88.81 212 TRP B CA 1
ATOM 3309 C C . TRP B 1 212 ? 21.984 -10.219 3.734 1 88.81 212 TRP B C 1
ATOM 3311 O O . TRP B 1 212 ? 21.5 -11.344 3.926 1 88.81 212 TRP B O 1
ATOM 3321 N N . PRO B 1 213 ? 22.062 -9.406 4.73 1 77.69 213 PRO B N 1
ATOM 3322 C CA . PRO B 1 213 ? 21.938 -9.789 6.137 1 77.69 213 PRO B CA 1
ATOM 3323 C C . PRO B 1 213 ? 20.578 -10.391 6.477 1 77.69 213 PRO B C 1
ATOM 3325 O O . PRO B 1 213 ? 20.484 -11.242 7.363 1 77.69 213 PRO B O 1
ATOM 3328 N N . VAL B 1 214 ? 19.594 -9.93 5.949 1 64.88 214 VAL B N 1
ATOM 3329 C CA . VAL B 1 214 ? 18.25 -10.367 6.344 1 64.88 214 VAL B CA 1
ATOM 3330 C C . VAL B 1 214 ? 18.078 -11.844 5.996 1 64.88 214 VAL B C 1
ATOM 3332 O O . VAL B 1 214 ? 17.266 -12.531 6.613 1 64.88 214 VAL B O 1
ATOM 3335 N N . ALA B 1 215 ? 18.641 -12.281 5.027 1 57.25 215 ALA B N 1
ATOM 3336 C CA . ALA B 1 215 ? 18.562 -13.664 4.57 1 57.25 215 ALA B CA 1
ATOM 3337 C C . ALA B 1 215 ? 19.422 -14.578 5.449 1 57.25 215 ALA B C 1
ATOM 3339 O O . ALA B 1 215 ? 19.391 -15.797 5.301 1 57.25 215 ALA B O 1
ATOM 3340 N N . ILE B 1 216 ? 20.188 -14 6.375 1 50.59 216 ILE B N 1
ATOM 3341 C CA . ILE B 1 216 ? 21.109 -14.766 7.203 1 50.59 216 ILE B CA 1
ATOM 3342 C C . ILE B 1 216 ? 20.422 -15.164 8.508 1 50.59 216 ILE B C 1
ATOM 3344 O O . ILE B 1 216 ? 20.016 -14.305 9.289 1 50.59 216 ILE B O 1
ATOM 3348 N N . PRO B 1 217 ? 20.016 -16.453 8.43 1 47.78 217 PRO B N 1
ATOM 3349 C CA . PRO B 1 217 ? 19.484 -16.906 9.711 1 47.78 217 PRO B CA 1
ATOM 3350 C C . PRO B 1 217 ? 20.297 -16.422 10.906 1 47.78 217 PRO B C 1
ATOM 3352 O O . PRO B 1 217 ? 21.516 -16.25 10.805 1 47.78 217 PRO B O 1
ATOM 3355 N N . LYS B 1 218 ? 19.703 -15.562 11.766 1 45.03 218 LYS B N 1
ATOM 3356 C CA . LYS B 1 218 ? 20.438 -15.281 12.992 1 45.03 218 LYS B CA 1
ATOM 3357 C C . LYS B 1 218 ? 21.094 -16.547 13.547 1 45.03 218 LYS B C 1
ATOM 3359 O O . LYS B 1 218 ? 20.438 -17.578 13.68 1 45.03 218 LYS B O 1
ATOM 3364 N N . ARG B 1 219 ? 22.391 -16.641 13.422 1 32.56 219 ARG B N 1
ATOM 3365 C CA . ARG B 1 219 ? 23.062 -17.719 14.125 1 32.56 219 ARG B CA 1
ATOM 3366 C C . ARG B 1 219 ? 22.734 -17.688 15.617 1 32.56 219 ARG B C 1
ATOM 3368 O O . ARG B 1 219 ? 22.516 -16.625 16.188 1 32.56 219 ARG B O 1
#

Sequence (438 aa):
MSGRPRRISPIREGNSTRDEILDASAELFTTDGFAATTTRRIAESVGIQQASLYYHFKTKDDILDALLAMTIDQPLHYAALIADRPEAPVVRLYALALGDAAQLAASRWNLGALYLLPDLRAERFSAFRRKRDQLRTHYQELAAAACRASMLRAGVERLPFRLVESVIMLRADGDSIAPEALADATLRVVGVTGDAGEIEGAARVLLGQLGWPVAIPKRMSGRPRRISPIREGNSTRDEILDASAELFTTDGFAATTTRRIAESVGIQQASLYYHFKTKDDILDALLAMTIDQPLHYAALIADRPEAPVVRLYALALGDAAQLAASRWNLGALYLLPDLRAERFSAFRRKRDQLRTHYQELAAAACRASMLRAGVERLPFRLVESVIMLRADGDSIAPEALADATLRVVGVTGDAGEIEGAARVLLGQLGWPVAIPKR

Organism: Mycobacteroides abscessus (strain ATCC 19977 / DSM 44196 / CCUG 20993 / CIP 104536 / JCM 13569 / NCTC 13031 / TMC 1543 / L948) (NCBI:txid561007)

InterPro domains:
  IPR001647 DNA-binding HTH domain, TetR-type [PF00440] (21-67)
  IPR001647 DNA-binding HTH domain, TetR-type [PR00455] (21-34)
  IPR001647 DNA-binding HTH domain, TetR-type [PR00455] (42-65)
  IPR001647 DNA-binding HTH domain, TetR-type [PS50977] (15-75)
  IPR009057 Homedomain-like superfamily [SSF46689] (10-86)
  IPR023772 DNA-binding HTH domain, TetR-type, conserved site [PS01081] (33-64)
  IPR050109 HTH-type, TetR-like transcriptional regulator [PTHR30055] (4-190)

Radius of gyration: 24.87 Å; Cα contacts (8 Å, |Δi|>4): 543; chains: 2; bounding box: 110×59×65 Å

Nearest PDB structures (foldseek):
  5e57-assembly1_C-3  TM=9.369E-01  e=2.614E-15  Mycolicibacterium smegmatis MC2 155
  5mqq-assembly1_B  TM=8.823E-01  e=4.701E-11  Corynebacterium glutamicum
  5dy1-assembly1_B  TM=8.733E-01  e=9.254E-11  Corynebacterium glutamicum ATCC 14067
  5dy0-assembly2_D  TM=8.017E-01  e=9.681E-11  Corynebacterium glutamicum
  6azh-assembly1_B  TM=7.514E-01  e=1.269E-05  Clostridium perfringens

Foldseek 3Di:
DPPDPPPPPPPPPPQPPLSLLLVLLLVCCQPVNLVRDDLCNSCVVSVHDSVVVCVNPVGSVRSLLVNLCVLQVVLLVVLVVLVPDPDQLLLSLLLSLLLSLLVCLPDPGLSLVCVPPPVCVDPVNVVSVVSVVSSQVSQLVSLVRLQDDPPADPPLSNVLVVLSSCQSVQVVVVHDDRSLVSSVVNNVSSPHDDDSPVSPVSSLVVCVVVVSPSSDPPD/DPPDPPPPPPPPPPQPPLSLLLVLLLVCCQPVNLVRDDLCVSCVVSVHDSVVVCVNPVGSVRSLLVNLCVLQVQLLVVLVVLVPDPDQLLLSLLLSLLLSLLVCLPDPGLSLVCVPPPVCVDPVNVVSVVSVVSSQVSQLVSLVRLQDDPPADPPLSNVLVVLSSCQSVQVVVVHDDRSLVSSVVNNVSSPHDDDSVVSPVSSLVVCVVVVSPSSDPPD

pLDDT: mean 90.25, std 16.22, range [31.31, 98.69]